Protein AF-A0A8J2NLD3-F1 (afdb_monomer)

pLDDT: mean 71.09, std 25.0, range [27.12, 97.81]

Radius of gyration: 67.62 Å; Cα contacts (8 Å, |Δi|>4): 14; chains: 1; bounding box: 176×102×214 Å

InterPro domains:
  IPR019177 Golgin subfamily A member 5 [PF09787] (322-471)
  IPR019177 Golgin subfamily A member 5 [PF09787] (517-627)
  IPR019177 Golgin subfamily A member 5 [PTHR13815] (289-627)

Foldseek 3Di:
DVVVVLVVVLVVVVVVVVVVVVVVVVVVVVVVVPDDDDDDDDDDDDDDDDDDDDDDDDDDDDDDDDDDDDDDDDDDDDDDDDDDDDDDDDDDDDDDDDDDDDDDDDDDDDDDDDDDDDDDDDDDDDDDDDDDDDDDDDDDDDDDDDDPDDDDDDDDDDPPVVVVVVPDPDDDDDPVVVVVVVVVVVVVVVVVVVVVVVVVVVVVVVVVVVVVVVVVVVVVVVVVVVVVVVVVVVVVVVVVVVVVVVVVVVVVVVVVVVVVSVVVSVVVVVVVVVVVVVVVVVVVVVVVVVVVVVVVVVVVVVVVVVVVVVVVVVVVVVVVVVVVVVVVVVVVVVVVVVVVVVVVVVVVVVCVVVVDDDDDDDDDDDDPVNVVVVVVVVVVVVVVVVVVVVVVVVVVVVVVVVVVVVVVVVVVVVVVVVVVVVVVVVVVVVVVVVVVVVVVVVVVVVVVVVVVVVVVVVVVVVVVVVVVVVVVVVVVVVVVVVVVPDDPDDDPPDDDDDDDDDDDDDDDDDPDCVVVVVVVVVVVVVVVVVVVVVVVVVVVVVVVVVVVVVVVVVVVVVVVVVVVVVVVVVDDDDDDPDDDPPPDPPCLDDDPPDDPVRVVVSVVVVVVVVVVVVVVVVVVVCVVVVD

Secondary structure (DSSP, 8-state):
--HHHHHHHHHHHHHHHHHHHHHHHHHHHHHHHSS----------------------------------------------------------------------------------------------------------------------------SHHHHHTT--------HHHHHHHHHHHHHHHHHHHHHHHHHHHHHHHHHHHHHHHHHHHHHHHHHHHHHHHHHHHHHHHHHHHHHHHHHHHHHHHHHHHHHHHHHHHHHHHHHHHHHHHHHHHHHHHHHHHHHHHHHHHHHHHHHHHHHHHHHHHHHHHHHHHHHHHHHHHHHHHHHHHHHHHHHHHHHHHHTTT-------------HHHHHHHHHHHHHHHHHHHHHHHHHHHHHHHHHHHHHHHHHHHHHHHHHHHHHHHHHHHHHHHHHHHHHHHHHHHHHHHHHHHHHHHHHHHHHHHHHHHHHHHHHHHHHHHHHHHHHSS-S--SS--SS--------------SS-HHHHHHHHHHHHHHHHHHHHHHHHHHHHHHHHHHHHHHHHHHHHHHHHHHHHHHHTT---------SS----TTTS--TT--TTHHHHHHHHHHHHHHHHHHHHHHHH-GGG--

Organism: NCBI:txid39272

Sequence (627 aa):
MSWFADIAGKAEDFLNKIDQNAAVALNTLEEGVGQSRSRKGSKTWAFTEDVKSETSTSYDVPTDSTISVTMNPET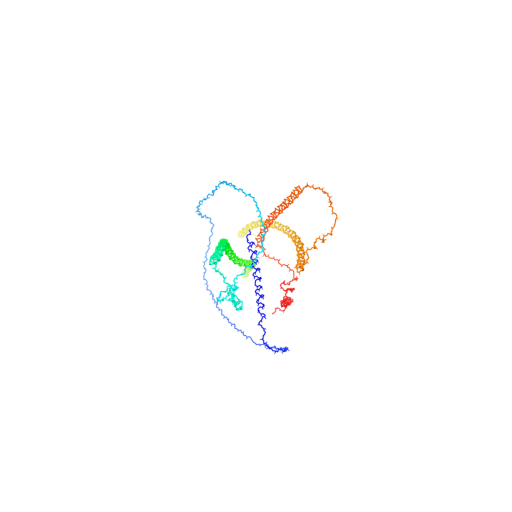NPMATPLNNNTMSDTALSIKSDGFRAVAPSGLPLQAQQNKLTPVNQPSRSRSRPTTKVKQEHTEISNESQSTTTSVNGKQVKTDEELLEFLNSPGQKEIDESALLKSELATQSKEMGMVLKNYKKLQQDFDRQSKTTDELRKSLNDQESRLSSEESNNVQEISRLKEEKEKKNAEINQLQQRLDETLEKLKGMDKLLELQNRVEHLDLENRQLASKNMELDDKTGTLNNQLIFLEKQAQSAKEALAVVENDFSVYKEKAKSILKSKDELIVSIKNQNSSSKGIDGSFSSIPTDAQVMAEIGSLKNERELLHGEISQSRSLCDSLKDENRRLESDLQSLRSNLLELQEICSRDRNISHSIQEENLQLSQKVSSLQLEVEREKSEKRKLDEKVQKLANDNELGFSIATRSSSGSTNDFTKASSLSRMNMSPVPSLGSMSSDNFDERENLKTRIKALSQSLMEKQSLINNISADKQLLQIRVERMQAQIQELTDSSESNSHGGLTQTVISSQPLYLSESPWDSGVTTRVKRVYSRVDSLCCQFGLAMRHRPNLRL

Solvent-accessible surface area (backbone atoms only — not comparable to full-atom values): 39367 Å² total; per-residue (Å²): 133,62,67,66,56,56,51,50,50,49,53,51,55,49,49,53,50,50,54,50,51,50,52,52,55,49,53,56,52,60,67,64,68,75,80,82,88,86,85,88,85,90,82,84,87,85,91,80,89,86,89,87,88,85,87,83,89,79,88,87,84,87,85,86,85,86,88,83,88,85,84,87,80,91,85,87,85,91,89,86,89,84,90,83,91,80,89,78,88,86,90,80,91,80,87,80,86,87,83,79,93,79,87,86,81,88,82,91,84,82,85,86,87,85,86,82,87,90,86,83,83,81,86,84,90,84,82,84,81,85,86,83,79,86,80,89,83,90,84,88,81,90,80,91,81,77,84,89,72,88,77,90,78,88,80,83,80,83,76,62,72,65,58,59,68,76,69,62,95,71,90,73,84,81,60,60,70,59,53,51,51,52,50,53,49,49,50,50,50,48,52,52,47,51,53,50,50,50,55,46,51,49,52,52,46,59,47,49,52,50,54,53,51,53,48,51,48,54,47,51,64,43,52,58,47,51,54,51,52,50,53,51,50,54,52,50,54,50,51,54,48,53,51,51,50,54,51,51,54,51,50,53,53,51,51,53,52,48,54,58,48,50,52,52,49,53,54,52,50,56,48,50,56,50,48,56,52,48,55,52,49,52,54,50,50,53,52,51,52,53,53,49,53,57,48,49,54,50,49,52,53,51,49,55,50,49,56,50,50,50,53,52,52,50,54,51,50,53,54,48,53,51,52,54,49,50,50,49,52,52,54,48,51,52,51,51,56,48,50,54,48,53,53,47,52,52,48,52,56,48,42,75,73,56,79,72,75,85,89,85,80,88,84,94,72,87,51,71,68,56,55,52,51,50,54,50,50,54,51,52,51,53,51,50,52,51,47,51,54,50,52,52,48,56,51,56,50,51,52,48,57,49,49,55,47,53,53,50,52,52,51,50,51,51,51,54,51,53,52,52,50,50,50,57,52,50,50,52,53,52,52,50,53,55,52,52,48,53,50,54,51,51,55,50,51,53,54,49,53,52,51,53,54,50,51,53,56,48,50,54,59,48,54,54,50,51,51,50,54,50,53,54,49,53,53,50,49,56,51,52,55,63,60,72,79,57,74,102,74,82,97,83,83,84,89,81,88,86,88,89,87,87,80,90,87,86,91,83,86,77,88,92,49,70,77,55,56,53,49,51,52,48,50,50,52,50,50,54,50,54,46,53,48,50,53,48,50,50,49,51,51,48,54,52,49,51,48,50,53,48,49,55,48,49,56,48,52,53,49,50,53,48,56,49,48,66,50,55,76,75,64,85,82,88,85,88,89,74,75,99,71,82,94,65,63,82,87,53,56,83,53,99,83,52,51,88,59,55,44,54,51,33,55,48,50,54,51,51,51,53,48,50,51,50,48,53,49,47,62,65,77,38,64,91,74,77,120

Mean predicted aligned error: 25.42 Å

Structure (mmCIF, N/CA/C/O backbone):
data_AF-A0A8J2NLD3-F1
#
_entry.id   AF-A0A8J2NLD3-F1
#
loop_
_atom_site.group_PDB
_atom_site.id
_atom_site.type_symbol
_atom_site.label_atom_id
_atom_site.label_alt_id
_atom_site.label_comp_id
_atom_site.label_asym_id
_atom_site.label_entity_id
_atom_site.label_seq_id
_atom_site.pdbx_PDB_ins_code
_atom_site.Cartn_x
_atom_site.Cartn_y
_atom_site.Cartn_z
_atom_site.occupancy
_atom_site.B_iso_or_equiv
_atom_site.auth_seq_id
_atom_site.auth_comp_id
_atom_site.auth_asym_id
_atom_site.auth_atom_id
_atom_site.pdbx_PDB_model_num
ATOM 1 N N . MET A 1 1 ? -6.282 8.338 15.240 1.00 50.31 1 MET A N 1
ATOM 2 C CA . MET A 1 1 ? -6.039 6.895 15.020 1.00 50.31 1 MET A CA 1
ATOM 3 C C . MET A 1 1 ? -7.351 6.097 15.144 1.00 50.31 1 MET A C 1
ATOM 5 O O . MET A 1 1 ? -7.479 5.329 16.083 1.00 50.31 1 MET A O 1
ATOM 9 N N . SER A 1 2 ? -8.342 6.277 14.252 1.00 47.72 2 SER A N 1
ATOM 10 C CA . SER A 1 2 ? -9.578 5.450 14.303 1.00 47.72 2 SER A CA 1
ATOM 11 C C . SER A 1 2 ? -9.357 4.083 13.659 1.00 47.72 2 SER A C 1
ATOM 13 O O . SER A 1 2 ? -9.527 3.061 14.310 1.00 47.72 2 SER A O 1
ATOM 15 N N . TRP A 1 3 ? -8.842 4.093 12.424 1.00 70.25 3 TRP A N 1
ATOM 16 C CA . TRP A 1 3 ? -8.770 2.933 11.529 1.00 70.25 3 TRP A CA 1
ATOM 17 C C . TRP A 1 3 ? -8.144 1.659 12.119 1.00 70.25 3 TRP A C 1
ATOM 19 O O . TRP A 1 3 ? -8.535 0.560 11.748 1.00 70.25 3 TRP A O 1
ATOM 29 N N . PHE A 1 4 ? -7.214 1.777 13.071 1.00 50.00 4 PHE A N 1
ATOM 30 C CA . PHE A 1 4 ? -6.609 0.623 13.743 1.00 50.00 4 PHE A CA 1
ATOM 31 C C . PHE A 1 4 ? -7.568 -0.089 14.711 1.00 50.00 4 PHE A C 1
ATOM 33 O O . PHE A 1 4 ? -7.484 -1.305 14.859 1.00 50.00 4 PHE A O 1
ATOM 40 N N . ALA A 1 5 ? -8.491 0.640 15.347 1.00 67.81 5 ALA A N 1
ATOM 41 C CA . ALA A 1 5 ? -9.569 0.046 16.137 1.00 67.81 5 ALA A CA 1
ATOM 42 C C . ALA A 1 5 ? -10.615 -0.607 15.223 1.00 67.81 5 ALA A C 1
ATOM 44 O O . ALA A 1 5 ? -11.073 -1.709 15.510 1.00 67.81 5 ALA A O 1
ATOM 45 N N . ASP A 1 6 ? -10.916 0.029 14.086 1.00 65.94 6 ASP A N 1
ATOM 46 C CA . ASP A 1 6 ? -11.814 -0.518 13.067 1.00 65.94 6 ASP A CA 1
ATOM 47 C C . ASP A 1 6 ? -11.250 -1.839 12.482 1.00 65.94 6 ASP A C 1
ATOM 49 O O . ASP A 1 6 ? -11.971 -2.829 12.379 1.00 65.94 6 ASP A O 1
ATOM 53 N N . ILE A 1 7 ? -9.941 -1.909 12.192 1.00 78.94 7 ILE A N 1
ATOM 54 C CA . ILE A 1 7 ? -9.240 -3.132 11.744 1.00 78.94 7 ILE A CA 1
ATOM 55 C C . ILE A 1 7 ? -9.146 -4.198 12.853 1.00 78.94 7 ILE A C 1
ATOM 57 O O . ILE A 1 7 ? -9.274 -5.388 12.566 1.00 78.94 7 ILE A O 1
ATOM 61 N N . ALA A 1 8 ? -8.954 -3.811 14.117 1.00 83.25 8 ALA A N 1
ATOM 62 C CA . ALA A 1 8 ? -8.962 -4.767 15.227 1.00 83.25 8 ALA A CA 1
ATOM 63 C C . ALA A 1 8 ? -10.351 -5.410 15.408 1.00 83.25 8 ALA A C 1
ATOM 65 O O . ALA A 1 8 ? -10.448 -6.634 15.478 1.00 83.25 8 ALA A O 1
ATOM 66 N N . GLY A 1 9 ? -11.420 -4.604 15.377 1.00 80.44 9 GLY A N 1
ATOM 67 C CA . GLY A 1 9 ? -12.801 -5.095 15.409 1.00 80.44 9 GLY A CA 1
ATOM 68 C C . GLY A 1 9 ? -13.138 -5.986 14.210 1.00 80.44 9 GLY A C 1
ATOM 69 O O . GLY A 1 9 ? -13.740 -7.039 14.380 1.00 80.44 9 GLY A O 1
ATOM 70 N N . LYS A 1 10 ? -12.654 -5.645 13.007 1.00 85.94 10 LYS A N 1
ATOM 71 C CA . LYS A 1 10 ? -12.749 -6.506 11.812 1.00 85.94 10 LYS A CA 1
ATOM 72 C C . LYS A 1 10 ? -12.128 -7.885 12.014 1.00 85.94 10 LYS A C 1
ATOM 74 O O . LYS A 1 10 ? -12.715 -8.881 11.598 1.00 85.94 10 LYS A O 1
ATOM 79 N N . ALA A 1 11 ? -10.942 -7.946 12.619 1.00 89.19 11 ALA A N 1
ATOM 80 C CA . ALA A 1 11 ? -10.255 -9.205 12.888 1.00 89.19 11 ALA A CA 1
ATOM 81 C C . ALA A 1 11 ? -10.997 -10.043 13.944 1.00 89.19 11 ALA A C 1
ATOM 83 O O . ALA A 1 11 ? -11.094 -11.260 13.795 1.00 89.19 11 ALA A O 1
ATOM 84 N N . GLU A 1 12 ? -11.572 -9.397 14.962 1.00 89.94 12 GLU A N 1
ATOM 85 C CA . GLU A 1 12 ? -12.415 -10.033 15.981 1.00 89.94 12 GLU A CA 1
ATOM 86 C C . GLU A 1 12 ? -13.735 -10.563 15.386 1.00 89.94 12 GLU A C 1
ATOM 88 O O . GLU A 1 12 ? -14.068 -11.731 15.577 1.00 89.94 12 GLU A O 1
ATOM 93 N N . ASP A 1 13 ? -14.439 -9.773 14.569 1.00 87.38 13 ASP A N 1
ATOM 94 C CA . ASP A 1 13 ? -15.632 -10.203 13.822 1.00 87.38 13 ASP A CA 1
ATOM 95 C C . ASP A 1 13 ? -15.337 -11.353 12.846 1.00 87.38 13 ASP A C 1
ATOM 97 O O . ASP A 1 13 ? -16.180 -12.229 12.634 1.00 87.38 13 ASP A O 1
ATOM 101 N N . PHE A 1 14 ? -14.150 -11.371 12.235 1.00 89.00 14 PHE A N 1
ATOM 102 C CA . PHE A 1 14 ? -13.721 -12.455 11.353 1.00 89.00 14 PHE A CA 1
ATOM 103 C C . PHE A 1 14 ? -13.413 -13.740 12.135 1.00 89.00 14 PHE A C 1
ATOM 105 O O . PHE A 1 14 ? -13.858 -14.812 11.721 1.00 89.00 14 PHE A O 1
ATOM 112 N N . LEU A 1 15 ? -12.750 -13.644 13.297 1.00 89.75 15 LEU A N 1
ATOM 113 C CA . LEU A 1 15 ? -12.562 -14.781 14.208 1.00 89.75 15 LEU A CA 1
ATOM 114 C C . LEU A 1 15 ? -13.908 -15.334 14.693 1.00 89.75 15 LEU A C 1
ATOM 116 O O . LEU A 1 15 ? -14.157 -16.530 14.574 1.00 89.75 15 LEU A O 1
ATOM 120 N N . ASN A 1 16 ? -14.813 -14.464 15.149 1.00 89.19 16 ASN A N 1
ATOM 121 C CA . ASN A 1 16 ? -16.146 -14.852 15.613 1.00 89.19 16 ASN A CA 1
ATOM 122 C C . ASN A 1 16 ? -16.968 -15.544 14.509 1.00 89.19 16 ASN A C 1
ATOM 124 O O . ASN A 1 16 ? -17.680 -16.509 14.786 1.00 89.19 16 ASN A O 1
ATOM 128 N N . LYS A 1 17 ? -16.848 -15.110 13.245 1.00 88.50 17 LYS A N 1
ATOM 129 C CA . LYS A 1 17 ? -17.459 -15.797 12.090 1.00 88.50 17 LYS A CA 1
ATOM 130 C C . LYS A 1 17 ? -16.812 -17.153 11.798 1.00 88.50 17 LYS A C 1
ATOM 132 O O . LYS A 1 17 ? -17.523 -18.076 11.405 1.00 88.50 17 LYS A O 1
ATOM 137 N N . ILE A 1 18 ? -15.498 -17.300 11.983 1.00 86.69 18 ILE A N 1
ATOM 138 C CA . ILE A 1 18 ? -14.809 -18.594 11.857 1.00 86.69 18 ILE A CA 1
ATOM 139 C C . ILE A 1 18 ? -15.281 -19.556 12.951 1.00 86.69 18 ILE A C 1
ATOM 141 O O . ILE A 1 18 ? -15.688 -20.667 12.619 1.00 86.69 18 ILE A O 1
ATOM 145 N N . ASP A 1 19 ? -15.323 -19.127 14.212 1.00 85.69 19 ASP A N 1
ATOM 146 C CA . ASP A 1 19 ? -15.764 -19.961 15.336 1.00 85.69 19 ASP A CA 1
ATOM 147 C C . ASP A 1 19 ? -17.249 -20.344 15.223 1.00 85.69 19 ASP A C 1
ATOM 149 O O . ASP A 1 19 ? -17.608 -21.500 15.455 1.00 85.69 19 ASP A O 1
ATOM 153 N N . GLN A 1 20 ? -18.119 -19.430 14.776 1.00 85.38 20 GLN A N 1
ATOM 154 C CA . GLN A 1 20 ? -19.524 -19.750 14.485 1.00 85.38 20 GLN A CA 1
ATOM 155 C C . GLN A 1 20 ? -19.662 -20.755 13.332 1.00 85.38 20 GLN A C 1
ATOM 157 O O . GLN A 1 20 ? -20.406 -21.728 13.459 1.00 85.38 20 GLN A O 1
ATOM 162 N N . ASN A 1 21 ? -18.922 -20.581 12.233 1.00 79.62 21 ASN A N 1
ATOM 163 C CA . ASN A 1 21 ? -18.931 -21.540 11.125 1.00 79.62 21 ASN A CA 1
ATOM 164 C C . ASN A 1 21 ? -18.345 -22.903 11.534 1.00 79.62 21 ASN A C 1
ATOM 166 O O . ASN A 1 21 ? -18.859 -23.934 11.104 1.00 79.62 21 ASN A O 1
ATOM 170 N N . ALA A 1 22 ? -17.325 -22.933 12.395 1.00 82.00 22 ALA A N 1
ATOM 171 C CA . ALA A 1 22 ? -16.761 -24.161 12.950 1.00 82.00 22 ALA A CA 1
ATOM 172 C C . ALA A 1 22 ? -17.752 -24.876 13.885 1.00 82.00 22 ALA A C 1
ATOM 174 O O . ALA A 1 22 ? -17.901 -26.094 13.800 1.00 82.00 22 ALA A O 1
ATOM 175 N N . ALA A 1 23 ? -18.490 -24.136 14.719 1.00 81.69 23 ALA A N 1
ATOM 176 C CA . ALA A 1 23 ? -19.551 -24.685 15.562 1.00 81.69 23 ALA A CA 1
ATOM 177 C C . ALA A 1 23 ? -20.724 -25.244 14.734 1.00 81.69 23 ALA A C 1
ATOM 179 O O . ALA A 1 23 ? -21.218 -26.334 15.019 1.00 81.69 23 ALA A O 1
ATOM 180 N N . VAL A 1 24 ? -21.137 -24.555 13.663 1.00 78.00 24 VAL A N 1
ATOM 181 C CA . VAL A 1 24 ? -22.155 -25.061 12.721 1.00 78.00 24 VAL A CA 1
ATOM 182 C C . VAL A 1 24 ? -21.651 -26.300 11.969 1.00 78.00 24 VAL A C 1
ATOM 184 O O . VAL A 1 24 ? -22.398 -27.269 11.818 1.00 78.00 24 VAL A O 1
ATOM 187 N N . ALA A 1 25 ? -20.382 -26.322 11.552 1.00 74.69 25 ALA A N 1
ATOM 188 C CA . ALA A 1 25 ? -19.758 -27.486 10.921 1.00 74.69 25 ALA A CA 1
ATOM 189 C C . ALA A 1 25 ? -19.648 -28.693 11.872 1.00 74.69 25 ALA A C 1
ATOM 191 O O . ALA A 1 25 ? -19.797 -29.826 11.426 1.00 74.69 25 ALA A O 1
ATOM 192 N N . LEU A 1 26 ? -19.437 -28.472 13.175 1.00 73.94 26 LEU A N 1
ATOM 193 C CA . LEU A 1 26 ? -19.459 -29.526 14.196 1.00 73.94 26 LEU A CA 1
ATOM 194 C C . LEU A 1 26 ? -20.876 -30.060 14.440 1.00 73.94 26 LEU A C 1
ATOM 196 O O . LEU A 1 26 ? -21.084 -31.269 14.373 1.00 73.94 26 LEU A O 1
ATOM 200 N N . ASN A 1 27 ? -21.861 -29.180 14.644 1.00 72.31 27 ASN A N 1
ATOM 201 C CA . ASN A 1 27 ? -23.250 -29.584 14.894 1.00 72.31 27 ASN A CA 1
ATOM 202 C C . ASN A 1 27 ? -23.843 -30.367 13.707 1.00 72.31 27 ASN A C 1
ATOM 204 O O . ASN A 1 27 ? -24.483 -31.399 13.898 1.00 72.31 27 ASN A O 1
ATOM 208 N N . THR A 1 28 ? -23.570 -29.931 12.472 1.00 66.75 28 THR A N 1
ATOM 209 C CA . THR A 1 28 ? -23.986 -30.665 11.260 1.00 66.75 28 THR A CA 1
ATOM 210 C C . THR A 1 28 ? -23.249 -31.999 11.081 1.00 66.75 28 THR A C 1
ATOM 212 O O . THR A 1 28 ? -23.792 -32.913 10.455 1.00 66.75 28 THR A O 1
ATOM 215 N N . LEU A 1 29 ? -22.059 -32.165 11.673 1.00 59.97 29 LEU A N 1
ATOM 216 C CA . LEU A 1 29 ? -21.370 -33.455 11.738 1.00 59.97 29 LEU A CA 1
ATOM 217 C C . LEU A 1 29 ? -22.044 -34.419 12.727 1.00 59.97 29 LEU A C 1
ATOM 219 O O . LEU A 1 29 ? -22.164 -35.604 12.418 1.00 59.97 29 LEU A O 1
ATOM 223 N N . GLU A 1 30 ? -22.505 -33.936 13.887 1.00 57.09 30 GLU A N 1
ATOM 224 C CA . GLU A 1 30 ? -23.201 -34.778 14.872 1.00 57.09 30 GLU A CA 1
ATOM 225 C C . GLU A 1 30 ? -24.583 -35.231 14.375 1.00 57.09 30 GLU A C 1
ATOM 227 O O . GLU A 1 30 ? -24.902 -36.421 14.454 1.00 57.09 30 GLU A O 1
ATOM 232 N N . GLU A 1 31 ? -25.376 -34.334 13.774 1.00 53.56 31 GLU A N 1
ATOM 233 C CA . GLU A 1 31 ? -26.682 -34.696 13.195 1.00 53.56 31 GLU A CA 1
ATOM 234 C C . GLU A 1 31 ? -26.553 -35.723 12.050 1.00 53.56 31 GLU A C 1
ATOM 236 O O . GLU A 1 31 ? -27.383 -36.630 11.921 1.00 53.56 31 GLU A O 1
ATOM 241 N N . GLY A 1 32 ? -25.472 -35.655 11.263 1.00 46.69 32 GLY A N 1
ATOM 242 C CA . GLY A 1 32 ? -25.206 -36.576 10.152 1.00 46.69 32 GLY A CA 1
ATOM 243 C C . GLY A 1 32 ? -24.911 -38.030 10.557 1.00 46.69 32 GLY A C 1
ATOM 244 O O . GLY A 1 32 ? -25.098 -38.943 9.750 1.00 46.69 32 GLY A O 1
ATOM 245 N N . VAL A 1 33 ? -24.483 -38.288 11.799 1.00 49.00 33 VAL A N 1
ATOM 246 C CA . VAL A 1 33 ? -24.083 -39.636 12.261 1.00 49.00 33 VAL A CA 1
ATOM 247 C C . VAL A 1 33 ? -25.283 -40.494 12.705 1.00 49.00 33 VAL A C 1
ATOM 249 O O . VAL A 1 33 ? -25.182 -41.723 12.773 1.00 49.00 33 VAL A O 1
ATOM 252 N N . GLY A 1 34 ? -26.451 -39.888 12.944 1.00 44.69 34 GLY A N 1
ATOM 253 C CA . GLY A 1 34 ? -27.624 -40.579 13.494 1.00 44.69 34 GLY A CA 1
ATOM 254 C C . GLY A 1 34 ? -28.359 -41.542 12.545 1.00 44.69 34 GLY A C 1
ATOM 255 O O . GLY A 1 34 ? -29.003 -42.479 13.021 1.00 44.69 34 GLY A O 1
ATOM 256 N N . GLN A 1 35 ? -28.294 -41.349 11.219 1.00 43.91 35 GLN A N 1
ATOM 257 C CA . GLN A 1 35 ? -29.219 -42.005 10.272 1.00 43.91 35 GLN A CA 1
ATOM 258 C C . GLN A 1 35 ? -28.553 -42.706 9.071 1.00 43.91 35 GLN A C 1
ATOM 260 O O . GLN A 1 35 ? -28.837 -42.406 7.913 1.00 43.91 35 GLN A O 1
ATOM 265 N N . SER A 1 36 ? -27.721 -43.727 9.319 1.00 38.25 36 SER A N 1
ATOM 266 C CA . SER A 1 36 ? -27.371 -44.723 8.282 1.00 38.25 36 SER A CA 1
ATOM 267 C C . SER A 1 36 ? -27.005 -46.106 8.839 1.00 38.25 36 SER A C 1
ATOM 269 O O . SER A 1 36 ? -25.863 -46.560 8.788 1.00 38.25 36 SER A O 1
ATOM 271 N N . ARG A 1 37 ? -28.016 -46.832 9.339 1.00 37.03 37 ARG A N 1
ATOM 272 C CA . ARG A 1 37 ? -27.915 -48.264 9.689 1.00 37.03 37 ARG A CA 1
ATOM 273 C C . ARG A 1 37 ? -29.119 -49.087 9.209 1.00 37.03 37 ARG A C 1
ATOM 275 O O . ARG A 1 37 ? -29.886 -49.575 10.029 1.00 37.03 37 ARG A O 1
ATOM 282 N N . SER A 1 38 ? -29.249 -49.316 7.896 1.00 36.47 38 SER A N 1
ATOM 283 C CA . SER A 1 38 ? -29.782 -50.591 7.360 1.00 36.47 38 SER A CA 1
ATOM 284 C C . SER A 1 38 ? -29.693 -50.695 5.830 1.00 36.47 38 SER A C 1
ATOM 286 O O . SER A 1 38 ? -30.534 -50.152 5.118 1.00 36.47 38 SER A O 1
ATOM 288 N N . ARG A 1 39 ? -28.759 -51.511 5.324 1.00 32.78 39 ARG A N 1
ATOM 289 C CA . ARG A 1 39 ? -29.092 -52.744 4.577 1.00 32.78 39 ARG A CA 1
ATOM 290 C C . ARG A 1 39 ? -27.843 -53.599 4.342 1.00 32.78 39 ARG A C 1
ATOM 292 O O . ARG A 1 39 ? -26.725 -53.100 4.315 1.00 32.78 39 ARG A O 1
ATOM 299 N N . LYS A 1 40 ? -28.045 -54.916 4.244 1.00 39.66 40 LYS A N 1
ATOM 300 C CA . LYS A 1 40 ? -26.985 -55.919 4.044 1.00 39.66 40 LYS A CA 1
ATOM 301 C C . LYS A 1 40 ? -26.745 -56.138 2.547 1.00 39.66 40 LYS A C 1
ATOM 303 O O . LYS A 1 40 ? -27.709 -56.209 1.792 1.00 39.66 40 LYS A O 1
ATOM 308 N N . GLY A 1 41 ? -25.493 -56.361 2.154 1.00 31.55 41 GLY A N 1
ATOM 309 C CA . GLY A 1 41 ? -25.119 -56.836 0.819 1.00 31.55 41 GLY A CA 1
ATOM 310 C C . GLY A 1 41 ? -23.712 -57.428 0.848 1.00 31.55 41 GLY A C 1
ATOM 311 O O . GLY A 1 41 ? -22.748 -56.702 1.054 1.00 31.55 41 GLY A O 1
ATOM 312 N N . SER A 1 42 ? -23.589 -58.749 0.714 1.00 34.31 42 SER A N 1
ATOM 313 C CA . SER A 1 42 ? -22.317 -59.468 0.872 1.00 34.31 42 SER A CA 1
ATOM 314 C C . SER A 1 42 ? -21.778 -60.011 -0.451 1.00 34.31 42 SER A C 1
ATOM 316 O O . SER A 1 42 ? -22.467 -60.805 -1.093 1.00 34.31 42 SER A O 1
ATOM 318 N N . LYS A 1 43 ? -20.533 -59.647 -0.779 1.00 34.25 43 LYS A N 1
ATOM 319 C CA . LYS A 1 43 ? -19.475 -60.441 -1.451 1.00 34.25 43 LYS A CA 1
ATOM 320 C C . LYS A 1 43 ? -18.211 -59.561 -1.488 1.00 34.25 43 LYS A C 1
ATOM 322 O O . LYS A 1 43 ? -18.349 -58.385 -1.788 1.00 34.25 43 LYS A O 1
ATOM 327 N N . THR A 1 44 ? -16.994 -59.923 -1.073 1.00 32.25 44 THR A N 1
ATOM 328 C CA . THR A 1 44 ? -16.209 -61.178 -0.995 1.00 32.25 44 THR A CA 1
ATOM 329 C C . THR A 1 44 ? -15.542 -61.624 -2.306 1.00 32.25 44 THR A C 1
ATOM 331 O O . THR A 1 44 ? -16.126 -62.423 -3.031 1.00 32.25 44 THR A O 1
ATOM 334 N N . TRP A 1 45 ? -14.266 -61.221 -2.462 1.00 30.36 45 TRP A N 1
ATOM 335 C CA . TRP A 1 45 ? -13.240 -61.769 -3.379 1.00 30.36 45 TRP A CA 1
ATOM 336 C C . TRP A 1 45 ? -13.534 -61.528 -4.889 1.00 30.36 45 TRP A C 1
ATOM 338 O O . TRP A 1 45 ? -14.667 -61.242 -5.256 1.00 30.36 45 TRP A O 1
ATOM 348 N N . ALA A 1 46 ? -12.565 -61.541 -5.815 1.00 28.12 46 ALA A N 1
ATOM 349 C CA . ALA A 1 46 ? -11.140 -61.898 -5.729 1.00 28.12 46 ALA A CA 1
ATOM 350 C C . ALA A 1 46 ? -10.231 -60.929 -6.533 1.00 28.12 46 ALA A C 1
ATOM 352 O O . ALA A 1 46 ? -10.711 -60.003 -7.180 1.00 28.12 46 ALA A O 1
ATOM 353 N N . PHE A 1 47 ? -8.916 -61.166 -6.479 1.00 32.88 47 PHE A N 1
ATOM 354 C CA . PHE A 1 47 ? -7.874 -60.502 -7.274 1.00 32.88 47 PHE A CA 1
ATOM 355 C C . PHE A 1 47 ? -7.575 -61.320 -8.541 1.00 32.88 47 PHE A C 1
ATOM 357 O O . PHE A 1 47 ? -7.311 -62.515 -8.424 1.00 32.88 47 PHE A O 1
ATOM 364 N N . THR A 1 48 ? -7.542 -60.672 -9.707 1.00 30.83 48 THR A N 1
ATOM 365 C CA . THR A 1 48 ? -6.889 -61.166 -10.934 1.00 30.83 48 THR A CA 1
ATOM 366 C C . THR A 1 48 ? -6.405 -59.980 -11.761 1.00 30.83 48 THR A C 1
ATOM 368 O O . THR A 1 48 ? -7.185 -59.071 -12.048 1.00 30.83 48 THR A O 1
ATOM 371 N N . GLU A 1 49 ? -5.139 -60.006 -12.162 1.00 36.53 49 GLU A N 1
ATOM 372 C CA . GLU A 1 49 ? -4.636 -59.221 -13.292 1.00 36.53 49 GLU A CA 1
ATOM 373 C C . GLU A 1 49 ? -5.218 -59.778 -14.599 1.00 36.53 49 GLU A C 1
ATOM 375 O O . GLU A 1 49 ? -5.496 -60.974 -14.679 1.00 36.53 49 GLU A O 1
ATOM 380 N N . ASP A 1 50 ? -5.325 -58.951 -15.641 1.00 29.16 50 ASP A N 1
ATOM 381 C CA . ASP A 1 50 ? -5.183 -59.452 -17.011 1.00 29.16 50 ASP A CA 1
ATOM 382 C C . ASP A 1 50 ? -4.647 -58.345 -17.933 1.00 29.16 50 ASP A C 1
ATOM 384 O O . ASP A 1 50 ? -4.987 -57.168 -17.776 1.00 29.16 50 ASP A O 1
ATOM 388 N N . VAL A 1 51 ? -3.775 -58.710 -18.872 1.00 33.25 51 VAL A N 1
ATOM 389 C CA . VAL A 1 51 ? -3.038 -57.776 -19.741 1.00 33.25 51 VAL A CA 1
ATOM 390 C C . VAL A 1 51 ? -3.405 -58.040 -21.191 1.00 33.25 51 VAL A C 1
ATOM 392 O O . VAL A 1 51 ? -3.136 -59.125 -21.702 1.00 33.25 51 VAL A O 1
ATOM 395 N N . LYS A 1 52 ? -3.934 -57.029 -21.895 1.00 31.09 52 LYS A N 1
ATOM 396 C CA . LYS A 1 52 ? -4.024 -57.042 -23.365 1.00 31.09 52 LYS A CA 1
ATOM 397 C C . LYS A 1 52 ? -3.657 -55.699 -23.980 1.00 31.09 52 LYS A C 1
ATOM 399 O O . LYS A 1 52 ? -4.113 -54.650 -23.536 1.00 31.09 52 LYS A O 1
ATOM 404 N N . SER A 1 53 ? -2.835 -55.772 -25.022 1.00 34.31 53 SER A N 1
ATOM 405 C CA . SER A 1 53 ? -2.282 -54.645 -25.767 1.00 34.31 53 SER A CA 1
ATOM 406 C C . SER A 1 53 ? -2.237 -54.981 -27.259 1.00 34.31 53 SER A C 1
ATOM 408 O O . SER A 1 53 ? -1.462 -55.846 -27.649 1.00 34.31 53 SER A O 1
ATOM 410 N N . GLU A 1 54 ? -3.024 -54.275 -28.066 1.00 30.53 54 GLU A N 1
ATOM 411 C CA . GLU A 1 54 ? -3.017 -54.242 -29.542 1.00 30.53 54 GLU A CA 1
ATOM 412 C C . GLU A 1 54 ? -3.690 -52.897 -29.908 1.00 30.53 54 GLU A C 1
ATOM 414 O O . GLU A 1 54 ? -4.791 -52.643 -29.427 1.00 30.53 54 GLU A O 1
ATOM 419 N N . THR A 1 55 ? -3.053 -51.845 -30.442 1.00 33.16 55 THR A N 1
ATOM 420 C CA . THR A 1 55 ? -2.240 -51.610 -31.662 1.00 33.16 55 THR A CA 1
ATOM 421 C C . THR A 1 55 ? -3.030 -51.365 -32.966 1.00 33.16 55 THR A C 1
ATOM 423 O O . THR A 1 55 ? -3.668 -52.255 -33.512 1.00 33.16 55 THR A O 1
ATOM 426 N N . SER A 1 56 ? -2.813 -50.155 -33.518 1.00 32.84 56 SER A N 1
ATOM 427 C CA . SER A 1 56 ? -2.870 -49.773 -34.950 1.00 32.84 56 SER A CA 1
ATOM 428 C C . SER A 1 56 ? -4.192 -49.298 -35.591 1.00 32.84 56 SER A C 1
ATOM 430 O O . SER A 1 56 ? -5.279 -49.728 -35.227 1.00 32.84 56 SER A O 1
ATOM 432 N N . THR A 1 57 ? -4.030 -48.508 -36.676 1.00 30.14 57 THR A N 1
ATOM 433 C CA . THR A 1 57 ? -5.055 -48.020 -37.647 1.00 30.14 57 THR A CA 1
ATOM 434 C C . THR A 1 57 ? -5.874 -46.805 -37.157 1.00 30.14 57 THR A C 1
ATOM 436 O O . THR A 1 57 ? -6.434 -46.863 -36.073 1.00 30.14 57 THR A O 1
ATOM 439 N N . SER A 1 58 ? -6.033 -45.676 -37.872 1.00 27.12 58 SER A N 1
ATOM 440 C CA . SER A 1 58 ? -5.382 -45.113 -39.081 1.00 27.12 58 SER A CA 1
ATOM 441 C C . SER A 1 58 ? -5.490 -43.568 -39.060 1.00 27.12 58 SER A C 1
ATOM 443 O O . SER A 1 58 ? -6.228 -43.009 -38.252 1.00 27.12 58 SER A O 1
ATOM 445 N N . TYR A 1 59 ? -4.768 -42.893 -39.958 1.00 33.34 59 TYR A N 1
ATOM 446 C CA . TYR A 1 59 ? -4.911 -41.471 -40.299 1.00 33.34 59 TYR A CA 1
ATOM 447 C C . TYR A 1 59 ? -6.321 -41.101 -40.781 1.00 33.34 59 TYR A C 1
ATOM 449 O O . TYR A 1 59 ? -6.963 -41.925 -41.431 1.00 33.34 59 TYR A O 1
ATOM 457 N N . ASP A 1 60 ? -6.685 -39.822 -40.630 1.00 29.11 60 ASP A N 1
ATOM 458 C CA . ASP A 1 60 ? -7.153 -39.036 -41.781 1.00 29.11 60 ASP A CA 1
ATOM 459 C C . ASP A 1 60 ? -6.872 -37.527 -41.614 1.00 29.11 60 ASP A C 1
ATOM 461 O O . ASP A 1 60 ? -6.674 -37.044 -40.496 1.00 29.11 60 ASP A O 1
ATOM 465 N N . VAL A 1 61 ? -6.812 -36.789 -42.729 1.00 36.19 61 VAL A N 1
ATOM 466 C CA . VAL A 1 61 ? -6.479 -35.349 -42.791 1.00 36.19 61 VAL A CA 1
ATOM 467 C C . VAL A 1 61 ? -7.367 -34.643 -43.820 1.00 36.19 61 VAL A C 1
ATOM 469 O O . VAL A 1 61 ? -7.413 -35.085 -44.965 1.00 36.19 61 VAL A O 1
ATOM 472 N N . PRO A 1 62 ? -7.965 -33.484 -43.490 1.00 39.78 62 PRO A N 1
ATOM 473 C CA . PRO A 1 62 ? -8.444 -32.531 -44.482 1.00 39.78 62 PRO A CA 1
ATOM 474 C C . PRO A 1 62 ? -7.570 -31.270 -44.485 1.00 39.78 62 PRO A C 1
ATOM 476 O O . PRO A 1 62 ? -7.709 -30.384 -43.642 1.00 39.78 62 PRO A O 1
ATOM 479 N N . THR A 1 63 ? -6.685 -31.168 -45.474 1.00 38.94 63 THR A N 1
ATOM 480 C CA . THR A 1 63 ? -6.227 -29.868 -45.975 1.00 38.94 63 THR A CA 1
ATOM 481 C C . THR A 1 63 ? -7.272 -29.325 -46.938 1.00 38.94 63 THR A C 1
ATOM 483 O O . THR A 1 63 ? -7.672 -30.057 -47.840 1.00 38.94 63 THR A O 1
ATOM 486 N N . ASP A 1 64 ? -7.588 -28.036 -46.866 1.00 28.61 64 ASP A N 1
ATOM 487 C CA . ASP A 1 64 ? -7.703 -27.272 -48.108 1.00 28.61 64 ASP A CA 1
ATOM 488 C C . ASP A 1 64 ? -7.297 -25.808 -47.903 1.00 28.61 64 ASP A C 1
ATOM 490 O O . ASP A 1 64 ? -7.152 -25.327 -46.777 1.00 28.61 64 ASP A O 1
ATOM 494 N N . SER A 1 65 ? -7.047 -25.120 -49.010 1.00 35.69 65 SER A N 1
ATOM 495 C CA . SER A 1 65 ? -6.470 -23.784 -49.065 1.00 35.69 65 SER A CA 1
ATOM 496 C C . SER A 1 65 ? -7.171 -22.942 -50.124 1.00 35.69 65 SER A C 1
ATOM 498 O O . SER A 1 65 ? -7.591 -23.438 -51.166 1.00 35.69 65 SER A O 1
ATOM 500 N N . THR A 1 66 ? -7.273 -21.634 -49.908 1.00 32.72 66 THR A N 1
ATOM 501 C CA . THR A 1 66 ? -7.648 -20.711 -50.984 1.00 32.72 66 THR A CA 1
ATOM 502 C C . THR A 1 66 ? -6.857 -19.423 -50.840 1.00 32.72 66 THR A C 1
ATOM 504 O O . THR A 1 66 ? -7.020 -18.673 -49.882 1.00 32.72 66 THR A O 1
ATOM 507 N N . ILE A 1 67 ? -5.970 -19.194 -51.804 1.00 34.28 67 ILE A N 1
ATOM 508 C CA . ILE A 1 67 ? -5.178 -17.975 -51.943 1.00 34.28 67 ILE A CA 1
ATOM 509 C C . ILE A 1 67 ? -5.861 -17.101 -52.994 1.00 34.28 67 ILE A C 1
ATOM 511 O O . ILE A 1 67 ? -6.128 -17.566 -54.100 1.00 34.28 67 ILE A O 1
ATOM 515 N N . SER A 1 68 ? -6.066 -15.821 -52.691 1.00 30.45 68 SER A N 1
ATOM 516 C CA . SER A 1 68 ? -6.424 -14.810 -53.689 1.00 30.45 68 SER A CA 1
ATOM 517 C C . SER A 1 68 ? -5.551 -13.569 -53.508 1.00 30.45 68 SER A C 1
ATOM 519 O O . SER A 1 68 ? -5.849 -12.689 -52.702 1.00 30.45 68 SER A O 1
ATOM 521 N N . VAL A 1 69 ? -4.446 -13.520 -54.253 1.00 31.92 69 VAL A N 1
ATOM 522 C CA . VAL A 1 69 ? -3.598 -12.326 -54.385 1.00 31.92 69 VAL A CA 1
ATOM 523 C C . VAL A 1 69 ? -4.281 -11.326 -55.320 1.00 31.92 69 VAL A C 1
ATOM 525 O O . VAL A 1 69 ? -4.892 -11.710 -56.315 1.00 31.92 69 VAL A O 1
ATOM 528 N N . THR A 1 70 ? -4.139 -10.030 -55.053 1.00 32.16 70 THR A N 1
ATOM 529 C CA . THR A 1 70 ? -4.407 -8.967 -56.035 1.00 32.16 70 THR A CA 1
ATOM 530 C C . THR A 1 70 ? -3.412 -7.830 -55.801 1.00 32.16 70 THR A C 1
ATOM 532 O O . THR A 1 70 ? -3.117 -7.502 -54.654 1.00 32.16 70 THR A O 1
ATOM 535 N N . MET A 1 71 ? -2.852 -7.265 -56.873 1.00 32.22 71 MET A N 1
ATOM 536 C CA . MET A 1 71 ? -1.842 -6.197 -56.826 1.00 32.22 71 MET A CA 1
ATOM 537 C C . MET A 1 71 ? -2.115 -5.125 -57.893 1.00 32.22 71 MET A C 1
ATOM 539 O O . MET A 1 71 ? -2.898 -5.361 -58.812 1.00 32.22 71 MET A O 1
ATOM 543 N N . ASN A 1 72 ? -1.349 -4.029 -57.800 1.00 37.94 72 ASN A N 1
ATOM 544 C CA . ASN A 1 72 ? -1.125 -2.962 -58.792 1.00 37.94 72 ASN A CA 1
ATOM 545 C C . ASN A 1 72 ? -2.201 -1.845 -58.887 1.00 37.94 72 ASN A C 1
ATOM 547 O O . ASN A 1 72 ? -3.369 -2.094 -58.599 1.00 37.94 72 ASN A O 1
ATOM 551 N N . PRO A 1 73 ? -1.835 -0.633 -59.369 1.00 54.66 73 PRO A N 1
ATOM 552 C CA . PRO A 1 73 ? -0.686 0.166 -58.889 1.00 54.66 73 PRO A CA 1
ATOM 553 C C . PRO A 1 73 ? -0.951 1.705 -58.875 1.00 54.66 73 PRO A C 1
ATOM 555 O O . PRO A 1 73 ? -1.986 2.154 -59.350 1.00 54.66 73 PRO A O 1
ATOM 558 N N . GLU A 1 74 ? 0.062 2.493 -58.461 1.00 31.27 74 GLU A N 1
ATOM 559 C CA . GLU A 1 74 ? 0.306 3.911 -58.860 1.00 31.27 74 GLU A CA 1
ATOM 560 C C . GLU A 1 74 ? -0.750 4.985 -58.441 1.00 31.27 74 GLU A C 1
ATOM 562 O O . GLU A 1 74 ? -1.854 4.662 -58.025 1.00 31.27 74 GLU A O 1
ATOM 567 N N . THR A 1 75 ? -0.494 6.308 -58.402 1.00 38.25 75 THR A N 1
ATOM 568 C CA . THR A 1 75 ? 0.650 7.174 -58.798 1.00 38.25 75 THR A CA 1
ATOM 569 C C . THR A 1 75 ? 1.040 8.188 -57.695 1.00 38.25 75 THR A C 1
ATOM 571 O O . THR A 1 75 ? 0.171 8.657 -56.965 1.00 38.25 75 THR A O 1
ATOM 574 N N . ASN A 1 76 ? 2.300 8.650 -57.673 1.00 38.03 76 ASN A N 1
ATOM 575 C CA . ASN A 1 76 ? 2.780 9.844 -56.930 1.00 38.03 76 ASN A CA 1
ATOM 576 C C . ASN A 1 76 ? 2.931 11.054 -57.893 1.00 38.03 76 ASN A C 1
ATOM 578 O O . ASN A 1 76 ? 3.179 10.816 -59.078 1.00 38.03 76 ASN A O 1
ATOM 582 N N . PRO A 1 77 ? 2.788 12.327 -57.451 1.00 54.16 77 PRO A N 1
ATOM 583 C CA . PRO A 1 77 ? 3.971 13.160 -57.114 1.00 54.16 77 PRO A CA 1
ATOM 584 C C . PRO A 1 77 ? 3.737 14.146 -55.931 1.00 54.16 77 PRO A C 1
ATOM 586 O O . PRO A 1 77 ? 2.676 14.743 -55.806 1.00 54.16 77 PRO A O 1
ATOM 589 N N . MET A 1 78 ? 4.641 14.287 -54.953 1.00 35.75 78 MET A N 1
ATOM 590 C CA . MET A 1 78 ? 5.944 14.997 -54.959 1.00 35.75 78 MET A CA 1
ATOM 591 C C . MET A 1 78 ? 5.878 16.546 -54.982 1.00 35.75 78 MET A C 1
ATOM 593 O O . MET A 1 78 ? 5.808 17.146 -56.050 1.00 35.75 78 MET A O 1
ATOM 597 N N . ALA A 1 79 ? 6.044 17.181 -53.808 1.00 32.22 79 ALA A N 1
ATOM 598 C CA . ALA A 1 79 ? 6.523 18.566 -53.637 1.00 32.22 79 ALA A CA 1
ATOM 599 C C . ALA A 1 79 ? 7.088 18.808 -52.212 1.00 32.22 79 ALA A C 1
ATOM 601 O O . ALA A 1 79 ? 6.598 18.233 -51.242 1.00 32.22 79 ALA A O 1
ATOM 602 N N . THR A 1 80 ? 8.102 19.670 -52.088 1.00 42.59 80 THR A N 1
ATOM 603 C CA . THR A 1 80 ? 8.799 20.113 -50.851 1.00 42.59 80 THR A CA 1
ATOM 604 C C . THR A 1 80 ? 9.228 21.595 -51.026 1.00 42.59 80 THR A C 1
ATOM 606 O O . THR A 1 80 ? 8.943 22.160 -52.082 1.00 42.59 80 THR A O 1
ATOM 609 N N . PRO A 1 81 ? 9.998 22.240 -50.120 1.00 53.53 81 PRO A N 1
ATOM 610 C CA . PRO A 1 81 ? 9.795 22.475 -48.678 1.00 53.53 81 PRO A CA 1
ATOM 611 C C . PRO A 1 81 ? 9.875 23.985 -48.293 1.00 53.53 81 PRO A C 1
ATOM 613 O O . PRO A 1 81 ? 10.332 24.797 -49.088 1.00 53.53 81 PRO A O 1
ATOM 616 N N . LEU A 1 82 ? 9.520 24.346 -47.048 1.00 31.39 82 LEU A N 1
ATOM 617 C CA . LEU A 1 82 ? 9.899 25.563 -46.271 1.00 31.39 82 LEU A CA 1
ATOM 618 C C . LEU A 1 82 ? 9.304 25.370 -44.851 1.00 31.39 82 LEU A C 1
ATOM 620 O O . LEU A 1 82 ? 8.161 24.937 -44.765 1.00 31.39 82 LEU A O 1
ATOM 624 N N . ASN A 1 83 ? 9.952 25.517 -43.687 1.00 33.53 83 ASN A N 1
ATOM 625 C CA . ASN A 1 83 ? 11.080 26.311 -43.166 1.00 33.53 83 ASN A CA 1
ATOM 626 C C . ASN A 1 83 ? 10.797 27.794 -42.835 1.00 33.53 83 ASN A C 1
ATOM 628 O O . ASN A 1 83 ? 11.080 28.664 -43.656 1.00 33.53 83 ASN A O 1
ATOM 632 N N . ASN A 1 84 ? 10.353 28.075 -41.598 1.00 31.36 84 ASN A N 1
ATOM 633 C CA . ASN A 1 84 ? 11.073 28.951 -40.646 1.00 31.36 84 ASN A CA 1
ATOM 634 C C . ASN A 1 84 ? 10.375 29.057 -39.269 1.00 31.36 84 ASN A C 1
ATOM 636 O O . ASN A 1 84 ? 9.183 28.790 -39.141 1.00 31.36 84 ASN A O 1
ATOM 640 N N . ASN A 1 85 ? 11.132 29.489 -38.253 1.00 35.09 85 ASN A N 1
ATOM 641 C CA . ASN A 1 85 ? 10.633 29.859 -36.921 1.00 35.09 85 ASN A CA 1
ATOM 642 C C . ASN A 1 85 ? 9.876 31.199 -36.925 1.00 35.09 85 ASN A C 1
ATOM 644 O O . ASN A 1 85 ? 10.371 32.166 -37.506 1.00 35.09 85 ASN A O 1
ATOM 648 N N . THR A 1 86 ? 8.839 31.316 -36.088 1.00 32.72 86 THR A N 1
ATOM 649 C CA . THR A 1 86 ? 8.491 32.591 -35.430 1.00 32.72 86 THR A CA 1
ATOM 650 C C . THR A 1 86 ? 7.799 32.357 -34.086 1.00 32.72 86 THR A C 1
ATOM 652 O O . THR A 1 86 ? 6.913 31.515 -33.977 1.00 32.72 86 THR A O 1
ATOM 655 N N . MET A 1 87 ? 8.174 33.132 -33.065 1.00 36.41 87 MET A N 1
ATOM 656 C CA . MET A 1 87 ? 7.403 33.249 -31.820 1.00 36.41 87 MET A CA 1
ATOM 657 C C . MET A 1 87 ? 6.237 34.227 -32.014 1.00 36.41 87 MET A C 1
ATOM 659 O O . MET A 1 87 ? 6.367 35.191 -32.770 1.00 36.41 87 MET A O 1
ATOM 663 N N . SER A 1 88 ? 5.135 34.037 -31.289 1.00 33.59 88 SER A N 1
ATOM 664 C CA . SER A 1 88 ? 4.141 35.084 -31.006 1.00 33.59 88 SER A CA 1
ATOM 665 C C . SER A 1 88 ? 3.311 34.704 -29.782 1.00 33.59 88 SER A C 1
ATOM 667 O O . SER A 1 88 ? 2.830 33.577 -29.685 1.00 33.59 88 SER A O 1
ATOM 669 N N . ASP A 1 89 ? 3.138 35.645 -28.857 1.00 30.33 89 ASP A N 1
ATOM 670 C CA . ASP A 1 89 ? 2.286 35.488 -27.680 1.00 30.33 89 ASP A CA 1
ATOM 671 C C . ASP A 1 89 ? 0.801 35.350 -28.045 1.00 30.33 89 ASP A C 1
ATOM 673 O O . ASP A 1 89 ? 0.324 35.884 -29.047 1.00 30.33 89 ASP A O 1
ATOM 677 N N . THR A 1 90 ? 0.020 34.723 -27.164 1.00 36.56 90 THR A N 1
ATOM 678 C CA . THR A 1 90 ? -1.439 34.921 -27.124 1.00 36.56 90 THR A CA 1
ATOM 679 C C . THR A 1 90 ? -1.901 35.036 -25.677 1.00 36.56 90 THR A C 1
ATOM 681 O O . THR A 1 90 ? -2.026 34.049 -24.958 1.00 36.56 90 THR A O 1
ATOM 684 N N . ALA A 1 91 ? -2.128 36.272 -25.230 1.00 31.81 91 ALA A N 1
ATOM 685 C CA . ALA A 1 91 ? -2.504 36.577 -23.856 1.00 31.81 91 ALA A CA 1
ATOM 686 C C . ALA A 1 91 ? -4.026 36.737 -23.695 1.00 31.81 91 ALA A C 1
ATOM 688 O O . ALA A 1 91 ? -4.631 37.621 -24.299 1.00 31.81 91 ALA A O 1
ATOM 689 N N . LEU A 1 92 ? -4.620 35.946 -22.799 1.00 34.38 92 LEU A N 1
ATOM 690 C CA . LEU A 1 92 ? -5.927 36.188 -22.178 1.00 34.38 92 LEU A CA 1
ATOM 691 C C . LEU A 1 92 ? -5.737 35.935 -20.670 1.00 34.38 92 LEU A C 1
ATOM 693 O O . LEU A 1 92 ? -5.467 34.809 -20.277 1.00 34.38 92 LEU A O 1
ATOM 697 N N . SER A 1 93 ? -5.668 36.925 -19.776 1.00 32.50 93 SER A N 1
ATOM 698 C CA . SER A 1 93 ? -6.541 38.095 -19.564 1.00 32.50 93 SER A CA 1
ATOM 699 C C . SER A 1 93 ? -7.920 37.739 -18.993 1.00 32.50 93 SER A C 1
ATOM 701 O O . SER A 1 93 ? -8.952 37.978 -19.614 1.00 32.50 93 SER A O 1
ATOM 703 N N . ILE A 1 94 ? -7.929 37.224 -17.760 1.00 34.69 94 ILE A N 1
ATOM 704 C CA . ILE A 1 94 ? -9.048 37.390 -16.822 1.00 34.69 94 ILE A CA 1
ATOM 705 C C . ILE A 1 94 ? -8.479 37.928 -15.503 1.00 34.69 94 ILE A C 1
ATOM 707 O O . ILE A 1 94 ? -7.486 37.416 -14.990 1.00 34.69 94 ILE A O 1
ATOM 711 N N . LYS A 1 95 ? -9.110 38.976 -14.966 1.00 36.03 95 LYS A N 1
ATOM 712 C CA . LYS A 1 95 ? -8.906 39.459 -13.593 1.00 36.03 95 LYS A CA 1
ATOM 713 C C . LYS A 1 95 ? -10.036 38.919 -12.718 1.00 36.03 95 LYS A C 1
ATOM 715 O O . LYS A 1 95 ? -11.181 38.925 -13.161 1.00 36.03 95 LYS A O 1
ATOM 720 N N . SER A 1 96 ? -9.743 38.574 -11.471 1.00 36.00 96 SER A N 1
ATOM 721 C CA . SER A 1 96 ? -10.760 38.447 -10.422 1.00 36.00 96 SER A CA 1
ATOM 722 C C . SER A 1 96 ? -10.161 38.823 -9.073 1.00 36.00 96 SER A C 1
ATOM 724 O O . SER A 1 96 ? -9.084 38.343 -8.717 1.00 36.00 96 SER A O 1
ATOM 726 N N . ASP A 1 97 ? -10.843 39.712 -8.361 1.00 29.38 97 ASP A N 1
ATOM 727 C CA . ASP A 1 97 ? -10.344 40.400 -7.173 1.00 29.38 97 ASP A CA 1
ATOM 728 C C . ASP A 1 97 ? -10.104 39.483 -5.964 1.00 29.38 97 ASP A C 1
ATOM 730 O O . ASP A 1 97 ? -10.747 38.448 -5.784 1.00 29.38 97 ASP A O 1
ATOM 734 N N . GLY A 1 98 ? -9.176 39.891 -5.096 1.00 30.06 98 GLY A N 1
ATOM 735 C CA . GLY A 1 98 ? -8.896 39.187 -3.847 1.00 30.06 98 GLY A CA 1
ATOM 736 C C . GLY A 1 98 ? -9.930 39.483 -2.760 1.00 30.06 98 GLY A C 1
ATOM 737 O O . GLY A 1 98 ? -10.434 40.601 -2.654 1.00 30.06 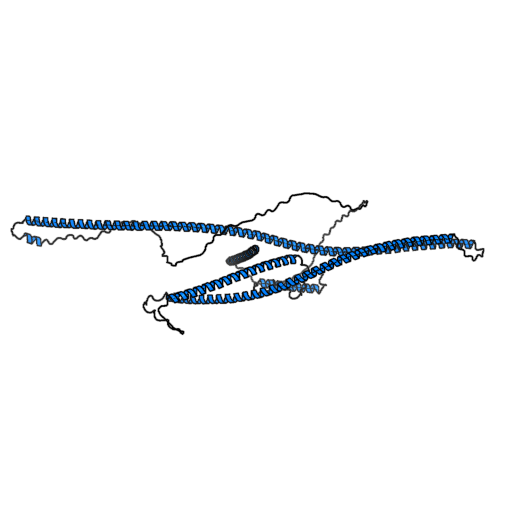98 GLY A O 1
ATOM 738 N N . PHE A 1 99 ? -10.175 38.505 -1.882 1.00 33.06 99 PHE A N 1
ATOM 739 C CA . PHE A 1 99 ? -10.907 38.721 -0.632 1.00 33.06 99 PHE A CA 1
ATOM 740 C C . PHE A 1 99 ? -9.999 38.661 0.598 1.00 33.06 99 PHE A C 1
ATOM 742 O O . PHE A 1 99 ? -8.967 37.993 0.638 1.00 33.06 99 PHE A O 1
ATOM 749 N N . ARG A 1 100 ? -10.386 39.447 1.601 1.00 29.22 100 ARG A N 1
ATOM 750 C CA . ARG A 1 100 ? -9.545 39.900 2.710 1.00 29.22 100 ARG A CA 1
ATOM 751 C C . ARG A 1 100 ? -9.878 39.115 3.975 1.00 29.22 100 ARG A C 1
ATOM 753 O O . ARG A 1 100 ? -10.946 39.318 4.547 1.00 29.22 100 ARG A O 1
ATOM 760 N N . ALA A 1 101 ? -8.964 38.265 4.438 1.00 31.05 101 ALA A N 1
ATOM 761 C CA . ALA A 1 101 ? -9.109 37.602 5.732 1.00 31.05 101 ALA A CA 1
ATOM 762 C C . ALA A 1 101 ? -9.062 38.645 6.866 1.00 31.05 101 ALA A C 1
ATOM 764 O O . ALA A 1 101 ? -8.051 39.322 7.058 1.00 31.05 101 ALA A O 1
ATOM 765 N N . VAL A 1 102 ? -10.167 38.792 7.601 1.00 34.81 102 VAL A N 1
ATOM 766 C CA . VAL A 1 102 ? -10.286 39.693 8.755 1.00 34.81 102 VAL A CA 1
ATOM 767 C C . VAL A 1 102 ? -10.380 38.854 10.023 1.00 34.81 102 VAL A C 1
ATOM 769 O O . VAL A 1 102 ? -11.322 38.085 10.193 1.00 34.81 102 VAL A O 1
ATOM 772 N N . ALA A 1 103 ? -9.417 39.026 10.925 1.00 38.34 103 ALA A N 1
ATOM 773 C CA . ALA A 1 103 ? -9.488 38.486 12.276 1.00 38.34 103 ALA A CA 1
ATOM 774 C C . ALA A 1 103 ? -10.249 39.448 13.209 1.00 38.34 103 ALA A C 1
ATOM 776 O O . ALA A 1 103 ? -10.040 40.660 13.126 1.00 38.34 103 ALA A O 1
ATOM 777 N N . PRO A 1 104 ? -11.059 38.930 14.146 1.00 44.44 104 PRO A N 1
ATOM 778 C CA . PRO A 1 104 ? -11.404 39.620 15.384 1.00 44.44 104 PRO A CA 1
ATOM 779 C C . PRO A 1 104 ? -10.692 38.987 16.595 1.00 44.44 104 PRO A C 1
ATOM 781 O O . PRO A 1 104 ? -10.356 37.803 16.595 1.00 44.44 104 PRO A O 1
ATOM 784 N N . SER A 1 105 ? -10.465 39.782 17.641 1.00 34.53 105 SER A N 1
ATOM 785 C CA . SER A 1 105 ? -9.685 39.406 18.825 1.00 34.53 105 SER A CA 1
ATOM 786 C C . SER A 1 105 ? -10.428 39.689 20.136 1.00 34.53 105 SER A C 1
ATOM 788 O O . SER A 1 105 ? -11.087 40.717 20.278 1.00 34.53 105 SER A O 1
ATOM 790 N N . GLY A 1 106 ? -10.247 38.807 21.128 1.00 30.34 106 GLY A N 1
ATOM 791 C CA . GLY A 1 106 ? -10.707 39.015 22.508 1.00 30.34 106 GLY A CA 1
ATOM 792 C C . GLY A 1 106 ? -12.174 38.655 22.787 1.00 30.34 106 GLY A C 1
ATOM 793 O O . GLY A 1 106 ? -12.965 38.503 21.866 1.00 30.34 106 GLY A O 1
ATOM 794 N N . LEU A 1 107 ? -12.608 38.495 24.044 1.00 35.28 107 LEU A N 1
ATOM 795 C CA . LEU A 1 107 ? -11.905 38.417 25.347 1.00 35.28 107 LEU A CA 1
ATOM 796 C C . LEU A 1 107 ? -12.791 37.555 26.316 1.00 35.28 107 LEU A C 1
ATOM 798 O O . LEU A 1 107 ? -13.828 37.060 25.871 1.00 35.28 107 LEU A O 1
ATOM 802 N N . PRO A 1 108 ? -12.397 37.246 27.575 1.00 45.56 108 PRO A N 1
ATOM 803 C CA . PRO A 1 108 ? -12.854 36.029 28.264 1.00 45.56 108 PRO A CA 1
ATOM 804 C C . PRO A 1 108 ? -14.107 36.196 29.139 1.00 45.56 108 PRO A C 1
ATOM 806 O O . PRO A 1 108 ? -14.511 37.305 29.482 1.00 45.56 108 PRO A O 1
ATOM 809 N N . LEU A 1 109 ? -14.631 35.062 29.619 1.00 31.53 109 LEU A N 1
ATOM 810 C CA . LEU A 1 109 ? -15.563 34.989 30.749 1.00 31.53 109 LEU A CA 1
ATOM 811 C C . LEU A 1 109 ? -15.042 34.048 31.846 1.00 31.53 109 LEU A C 1
ATOM 813 O O . LEU A 1 109 ? -14.270 33.125 31.586 1.00 31.53 109 LEU A O 1
ATOM 817 N N . GLN A 1 110 ? -15.418 34.338 33.092 1.00 30.56 110 GLN A N 1
ATOM 818 C CA . GLN A 1 110 ? -14.815 33.749 34.287 1.00 30.56 110 GLN A CA 1
ATOM 819 C C . GLN A 1 110 ? -15.534 32.487 34.785 1.00 30.56 110 GLN A C 1
ATOM 821 O O . GLN A 1 110 ? -16.746 32.353 34.676 1.00 30.56 110 GLN A O 1
ATOM 826 N N . ALA A 1 111 ? -14.727 31.618 35.397 1.00 30.30 111 ALA A N 1
ATOM 827 C CA . ALA A 1 111 ? -15.005 30.716 36.517 1.00 30.30 111 ALA A CA 1
ATOM 828 C C . ALA A 1 111 ? -16.459 30.435 36.958 1.00 30.30 111 ALA A C 1
ATOM 830 O O . ALA A 1 111 ? -17.193 31.333 37.359 1.00 30.30 111 ALA A O 1
ATOM 831 N N . GLN A 1 112 ? -16.701 29.157 37.266 1.00 33.25 112 GLN A N 1
ATOM 832 C CA . GLN A 1 112 ? -17.063 28.815 38.646 1.00 33.25 112 GLN A CA 1
ATOM 833 C C . GLN A 1 112 ? -16.340 27.550 39.133 1.00 33.25 112 GLN A C 1
ATOM 835 O O . GLN A 1 112 ? -16.024 26.650 38.359 1.00 33.25 112 GLN A O 1
ATOM 840 N N . GLN A 1 113 ? -16.045 27.519 40.433 1.00 34.03 113 GLN A N 1
ATOM 841 C CA . GLN A 1 113 ? -15.476 26.379 41.155 1.00 34.03 113 GLN A CA 1
ATOM 842 C C . GLN A 1 113 ? -16.567 25.740 42.022 1.00 34.03 113 GLN A C 1
ATOM 844 O O . GLN A 1 113 ? -17.371 26.478 42.577 1.00 34.03 113 GLN A O 1
ATOM 849 N N . ASN A 1 114 ? -16.525 24.418 42.220 1.00 34.50 114 ASN A N 1
ATOM 850 C CA . ASN A 1 114 ? -16.874 23.707 43.468 1.00 34.50 114 ASN A CA 1
ATOM 851 C C . ASN A 1 114 ? -16.433 22.236 43.296 1.00 34.50 114 ASN A C 1
ATOM 853 O O . ASN A 1 114 ? -16.753 21.628 42.283 1.00 34.50 114 ASN A O 1
ATOM 857 N N . LYS A 1 115 ? -15.521 21.646 44.081 1.00 31.77 115 LYS A N 1
ATOM 858 C CA . LYS A 1 115 ? -15.451 21.383 45.540 1.00 31.77 115 LYS A CA 1
ATOM 859 C C . LYS A 1 115 ? -16.390 20.284 46.081 1.00 31.77 115 LYS A C 1
ATOM 861 O O . LYS A 1 115 ? -17.467 20.559 46.581 1.00 31.77 115 LYS A O 1
ATOM 866 N N . LEU A 1 116 ? -15.823 19.072 46.103 1.00 30.45 116 LEU A N 1
ATOM 867 C CA . LEU A 1 116 ? -15.635 18.210 47.288 1.00 30.45 116 LEU A CA 1
ATOM 868 C C . LEU A 1 116 ? -16.849 17.673 48.093 1.00 30.45 116 LEU A C 1
ATOM 870 O O . LEU A 1 116 ? -17.285 18.309 49.044 1.00 30.45 116 LEU A O 1
ATOM 874 N N . THR A 1 117 ? -17.144 16.383 47.843 1.00 32.41 117 THR A N 1
ATOM 875 C CA . THR A 1 117 ? -17.285 15.289 48.851 1.00 32.41 117 THR A CA 1
ATOM 876 C C . THR A 1 117 ? -18.439 15.366 49.893 1.00 32.41 117 THR A C 1
ATOM 878 O O . THR A 1 117 ? -19.249 16.281 49.855 1.00 32.41 117 THR A O 1
ATOM 881 N N . PRO A 1 118 ? -18.598 14.365 50.796 1.00 53.12 118 PRO A N 1
ATOM 882 C CA . PRO A 1 118 ? -19.055 12.985 50.528 1.00 53.12 118 PRO A CA 1
ATOM 883 C C . PRO A 1 118 ? -20.250 12.592 51.453 1.00 53.12 118 PRO A C 1
ATOM 885 O O . PRO A 1 118 ? -20.915 13.486 51.959 1.00 53.12 118 PRO A O 1
ATOM 888 N N . VAL A 1 119 ? -20.470 11.283 51.727 1.00 28.47 119 VAL A N 1
ATOM 889 C CA . VAL A 1 119 ? -20.880 10.650 53.030 1.00 28.47 119 VAL A CA 1
ATOM 890 C C . VAL A 1 119 ? -21.901 9.481 52.907 1.00 28.47 119 VAL A C 1
ATOM 892 O O . VAL A 1 119 ? -22.887 9.568 52.190 1.00 28.47 119 VAL A O 1
ATOM 895 N N . ASN A 1 120 ? -21.647 8.422 53.699 1.00 29.47 120 ASN A N 1
ATOM 896 C CA . ASN A 1 120 ? -22.508 7.314 54.181 1.00 29.47 120 ASN A CA 1
ATOM 897 C C . ASN A 1 120 ? -23.130 6.244 53.249 1.00 29.47 120 ASN A C 1
ATOM 899 O O . ASN A 1 120 ? -24.075 6.471 52.503 1.00 29.47 120 ASN A O 1
ATOM 903 N N . GLN A 1 121 ? -22.723 4.993 53.519 1.00 37.59 121 GLN A N 1
ATOM 904 C CA . GLN A 1 121 ? -23.619 3.822 53.580 1.00 37.59 121 GLN A CA 1
ATOM 905 C C . GLN A 1 121 ? -24.456 3.869 54.886 1.00 37.59 121 GLN A C 1
ATOM 907 O O . GLN A 1 121 ? -24.074 4.589 55.814 1.00 37.59 121 GLN A O 1
ATOM 912 N N . PRO A 1 122 ? -25.522 3.054 55.034 1.00 37.53 122 PRO A N 1
ATOM 913 C CA . PRO A 1 122 ? -25.301 1.813 55.796 1.00 37.53 122 PRO A CA 1
ATOM 914 C C . PRO A 1 122 ? -26.095 0.567 55.336 1.00 37.53 122 PRO A C 1
ATOM 916 O O . PRO A 1 122 ? -27.293 0.610 55.095 1.00 37.53 122 PRO A O 1
ATOM 919 N N . SER A 1 123 ? -25.387 -0.566 55.319 1.00 31.98 123 SER A N 1
ATOM 920 C CA . SER A 1 123 ? -25.682 -1.854 55.986 1.00 31.98 123 SER A CA 1
ATOM 921 C C . SER A 1 123 ? -27.120 -2.366 56.249 1.00 31.98 123 SER A C 1
ATOM 923 O O . SER A 1 123 ? -27.948 -1.671 56.823 1.00 31.98 123 SER A O 1
ATOM 925 N N . ARG A 1 124 ? -27.253 -3.706 56.126 1.00 28.75 124 ARG A N 1
ATOM 926 C CA . ARG A 1 124 ? -28.321 -4.627 56.620 1.00 28.75 124 ARG A CA 1
ATOM 927 C C . ARG A 1 124 ? -29.631 -4.630 55.805 1.00 28.75 124 ARG A C 1
ATOM 929 O O . ARG A 1 124 ? -30.308 -3.623 55.733 1.00 28.75 124 ARG A O 1
ATOM 936 N N . SER A 1 125 ? -30.036 -5.692 55.093 1.00 32.03 125 SER A N 1
ATOM 937 C CA . SER A 1 125 ? -30.215 -7.135 55.403 1.00 32.03 125 SER A CA 1
ATOM 938 C C . SER A 1 125 ? -31.533 -7.498 56.112 1.00 32.03 125 SER A C 1
ATOM 940 O O . SER A 1 125 ? -31.620 -7.331 57.330 1.00 32.03 125 SER A O 1
ATOM 942 N N . ARG A 1 126 ? -32.468 -8.167 55.407 1.00 30.81 126 ARG A N 1
ATOM 943 C CA . ARG A 1 126 ? -33.072 -9.435 55.878 1.00 30.81 126 ARG A CA 1
ATOM 944 C C . ARG A 1 126 ? -33.945 -10.171 54.850 1.00 30.81 126 ARG A C 1
ATOM 946 O O . ARG A 1 126 ? -34.529 -9.599 53.944 1.00 30.81 126 ARG A O 1
ATOM 953 N N . SER A 1 127 ? -33.998 -11.476 55.080 1.00 32.06 127 SER A N 1
ATOM 954 C CA . SER A 1 127 ? -34.827 -12.536 54.505 1.00 32.06 127 SER A CA 1
ATOM 955 C C . SER A 1 127 ? -36.291 -12.215 54.151 1.00 32.06 127 SER A C 1
ATOM 957 O O . SER A 1 127 ? -37.103 -11.905 55.022 1.00 32.06 127 SER A O 1
ATOM 959 N N . ARG A 1 128 ? -36.632 -12.533 52.897 1.00 33.94 128 ARG A N 1
ATOM 960 C CA . ARG A 1 128 ? -37.904 -13.121 52.427 1.00 33.94 128 ARG A CA 1
ATOM 961 C C . ARG A 1 128 ? -38.531 -14.109 53.434 1.00 33.94 128 ARG A C 1
ATOM 963 O O . ARG A 1 128 ? -37.825 -14.999 53.908 1.00 33.94 128 ARG A O 1
ATOM 970 N N . PRO A 1 129 ? -39.861 -14.079 53.611 1.00 36.22 129 PRO A N 1
ATOM 971 C CA . PRO A 1 129 ? -40.680 -15.295 53.624 1.00 36.22 129 PRO A CA 1
ATOM 972 C C . PRO A 1 129 ? -41.578 -15.363 52.374 1.00 36.22 129 PRO A C 1
ATOM 974 O O . PRO A 1 129 ? -41.835 -14.356 51.720 1.00 36.22 129 PRO A O 1
ATOM 977 N N . THR A 1 130 ? -42.031 -16.559 51.992 1.00 32.69 130 THR A N 1
ATOM 978 C CA . THR A 1 130 ? -42.884 -16.760 50.806 1.00 32.69 130 THR A CA 1
ATOM 979 C C . THR A 1 130 ? -44.359 -16.838 51.176 1.00 32.69 130 THR A C 1
ATOM 981 O O . THR A 1 130 ? -44.790 -17.844 51.739 1.00 32.69 130 THR A O 1
ATOM 984 N N . THR A 1 131 ? -45.154 -15.855 50.766 1.00 29.61 131 THR A N 1
ATOM 985 C CA . THR A 1 131 ? -46.604 -16.030 50.636 1.00 29.61 131 THR A CA 1
ATOM 986 C C . THR A 1 131 ? -46.902 -16.865 49.387 1.00 29.61 131 THR A C 1
ATOM 988 O O . THR A 1 131 ? -46.579 -16.477 48.265 1.00 29.61 131 THR A O 1
ATOM 991 N N . LYS A 1 132 ? -47.514 -18.040 49.573 1.00 35.31 132 LYS A N 1
ATOM 992 C CA . LYS A 1 132 ? -48.281 -18.702 48.508 1.00 35.31 132 LYS A CA 1
ATOM 993 C C . LYS A 1 132 ? -49.730 -18.234 48.610 1.00 35.31 132 LYS A C 1
ATOM 995 O O . LYS A 1 132 ? -50.248 -18.054 49.707 1.00 35.31 132 LYS A O 1
ATOM 1000 N N . VAL A 1 133 ? -50.348 -18.025 47.456 1.00 31.64 133 VAL A N 1
ATOM 1001 C CA . VAL A 1 133 ? -51.704 -17.492 47.288 1.00 31.64 133 VAL A CA 1
ATOM 1002 C C . VAL A 1 133 ? -52.591 -18.575 46.671 1.00 31.64 133 VAL A C 1
ATOM 1004 O O . VAL A 1 133 ? -52.086 -19.394 45.902 1.00 31.64 133 VAL A O 1
ATOM 1007 N N . LYS A 1 134 ? -53.901 -18.502 46.957 1.00 31.20 134 LYS A N 1
ATOM 1008 C CA . LYS A 1 134 ? -54.987 -19.385 46.482 1.00 31.20 134 LYS A CA 1
ATOM 1009 C C . LYS A 1 134 ? -54.994 -20.802 47.100 1.00 31.20 134 LYS A C 1
ATOM 1011 O O . LYS A 1 134 ? -53.974 -21.281 47.581 1.00 31.20 134 LYS A O 1
ATOM 1016 N N . GLN A 1 135 ? -56.149 -21.471 47.174 1.00 32.16 135 GLN A N 1
ATOM 1017 C CA . GLN A 1 135 ? -57.398 -21.201 46.438 1.00 32.16 135 GLN A CA 1
ATOM 1018 C C . GLN A 1 135 ? -58.663 -21.310 47.303 1.00 32.16 135 GLN A C 1
ATOM 1020 O O . GLN A 1 135 ? -58.656 -21.971 48.338 1.00 32.16 135 GLN A O 1
ATOM 1025 N N . GLU A 1 136 ? -59.733 -20.636 46.877 1.00 29.94 136 GLU A N 1
ATOM 1026 C CA . GLU A 1 136 ? -61.062 -20.729 47.489 1.00 29.94 136 GLU A CA 1
ATOM 1027 C C . GLU A 1 136 ? -61.714 -22.090 47.217 1.00 29.94 136 GLU A C 1
ATOM 1029 O O . GLU A 1 136 ? -61.474 -22.689 46.172 1.00 29.94 136 GLU A O 1
ATOM 1034 N N . HIS A 1 137 ? -62.637 -22.498 48.090 1.00 29.91 137 HIS A N 1
ATOM 1035 C CA . HIS A 1 137 ? -63.896 -23.105 47.659 1.00 29.91 137 HIS A CA 1
ATOM 1036 C C . HIS A 1 137 ? -64.998 -22.758 48.665 1.00 29.91 137 HIS A C 1
ATOM 1038 O O . HIS A 1 137 ? -64.893 -23.059 49.853 1.00 29.91 137 HIS A O 1
ATOM 1044 N N . THR A 1 138 ? -66.050 -22.103 48.183 1.00 34.72 138 THR A N 1
ATOM 1045 C CA . THR A 1 138 ? -67.324 -21.951 48.887 1.00 34.72 138 THR A CA 1
ATOM 1046 C C . THR A 1 138 ? -68.204 -23.156 48.590 1.00 34.72 138 THR A C 1
ATOM 1048 O O . THR A 1 138 ? -68.396 -23.497 47.426 1.00 34.72 138 THR A O 1
ATOM 1051 N N . GLU A 1 139 ? -68.818 -23.747 49.614 1.00 28.83 139 GLU A N 1
ATOM 1052 C CA . GLU A 1 139 ? -70.051 -24.509 49.419 1.00 28.83 139 GLU A CA 1
ATOM 1053 C C . GLU A 1 139 ? -70.930 -24.467 50.676 1.00 28.83 139 GLU A C 1
ATOM 1055 O O . GLU A 1 139 ? -70.468 -24.140 51.771 1.00 28.83 139 GLU A O 1
ATOM 1060 N N . ILE A 1 140 ? -72.228 -24.699 50.489 1.00 36.34 140 ILE A N 1
ATOM 1061 C CA . ILE A 1 140 ? -73.276 -24.439 51.481 1.00 36.34 140 ILE A CA 1
ATOM 1062 C C . ILE A 1 140 ? -73.772 -25.767 52.045 1.00 36.34 140 ILE A C 1
ATOM 1064 O O . ILE A 1 140 ? -74.155 -26.656 51.287 1.00 36.34 140 ILE A O 1
ATOM 1068 N N . SER A 1 141 ? -73.884 -25.875 53.368 1.00 30.50 141 SER A N 1
ATOM 1069 C CA . SER A 1 141 ? -74.792 -26.837 54.000 1.00 30.50 141 SER A CA 1
ATOM 1070 C C . SER A 1 141 ? -75.245 -26.361 55.373 1.00 30.50 141 SER A C 1
ATOM 1072 O O . SER A 1 141 ? -74.474 -25.788 56.140 1.00 30.50 141 SER A O 1
ATOM 1074 N N . ASN A 1 142 ? -76.520 -26.607 55.669 1.00 39.66 142 ASN A N 1
ATOM 1075 C CA . ASN A 1 142 ? -77.070 -26.445 57.007 1.00 39.66 142 ASN A CA 1
ATOM 1076 C C . ASN A 1 142 ? -76.679 -27.664 57.843 1.00 39.66 142 ASN A C 1
ATOM 1078 O O . ASN A 1 142 ? -76.947 -28.784 57.414 1.00 39.66 142 ASN A O 1
ATOM 1082 N N . GLU A 1 143 ? -76.205 -27.466 59.070 1.00 30.34 143 GLU A N 1
ATOM 1083 C CA . GLU A 1 143 ? -76.408 -28.473 60.111 1.00 30.34 143 GLU A CA 1
ATOM 1084 C C . GLU A 1 143 ? -76.655 -27.803 61.466 1.00 30.34 143 GLU A C 1
ATOM 1086 O O . GLU A 1 143 ? -76.052 -26.785 61.807 1.00 30.34 143 GLU A O 1
ATOM 1091 N N . SER A 1 144 ? -77.618 -28.333 62.217 1.00 36.97 144 SER A N 1
ATOM 1092 C CA . SER A 1 144 ? -78.052 -27.769 63.494 1.00 36.97 144 SER A CA 1
ATOM 1093 C C . SER A 1 144 ? -77.348 -28.465 64.652 1.00 36.97 144 SER A C 1
ATOM 1095 O O . SER A 1 144 ? -77.623 -29.633 64.917 1.00 36.97 144 SER A O 1
ATOM 1097 N N . GLN A 1 145 ? -76.517 -27.744 65.407 1.00 34.03 145 GLN A N 1
ATOM 1098 C CA . GLN A 1 145 ? -76.044 -28.216 66.711 1.00 34.03 145 GLN A CA 1
ATOM 1099 C C . GLN A 1 145 ? -76.520 -27.282 67.824 1.00 34.03 145 GLN A C 1
ATOM 1101 O O . GLN A 1 145 ? -76.152 -26.113 67.909 1.00 34.03 145 GLN A O 1
ATOM 1106 N N . SER A 1 146 ? -77.419 -27.823 68.646 1.00 33.53 146 SER A N 1
ATOM 1107 C CA . SER A 1 146 ? -78.113 -27.106 69.715 1.00 33.53 146 SER A CA 1
ATOM 1108 C C . SER A 1 146 ? -77.220 -26.956 70.945 1.00 33.53 146 SER A C 1
ATOM 1110 O O . SER A 1 146 ? -76.503 -27.883 71.317 1.00 33.53 146 SER A O 1
ATOM 1112 N N . THR A 1 147 ? -77.316 -25.822 71.638 1.00 34.31 147 THR A N 1
ATOM 1113 C CA . THR A 1 147 ? -76.629 -25.604 72.917 1.00 34.31 147 THR A CA 1
ATOM 1114 C C . THR A 1 147 ? -77.137 -26.570 73.989 1.00 34.31 147 THR A C 1
ATOM 1116 O O . THR A 1 147 ? -78.281 -26.463 74.434 1.00 34.31 147 THR A O 1
ATOM 1119 N N . THR A 1 148 ? -76.282 -27.476 74.464 1.00 31.56 148 THR A N 1
ATOM 1120 C CA . THR A 1 148 ? -76.598 -28.408 75.558 1.00 31.56 148 THR A CA 1
ATOM 1121 C C . THR A 1 148 ? -76.520 -27.726 76.931 1.00 31.56 148 THR A C 1
ATOM 1123 O O . THR A 1 148 ? -75.641 -28.017 77.742 1.00 31.56 148 THR A O 1
ATOM 1126 N N . THR A 1 149 ? -77.447 -26.811 77.219 1.00 34.19 149 THR A N 1
ATOM 1127 C CA . THR A 1 149 ? -77.700 -26.320 78.584 1.00 34.19 149 THR A CA 1
ATOM 1128 C C . THR A 1 149 ? -78.718 -27.222 79.276 1.00 34.19 149 THR A C 1
ATOM 1130 O O . THR A 1 149 ? -79.887 -27.243 78.896 1.00 34.19 149 THR A O 1
ATOM 1133 N N . SER A 1 150 ? -78.273 -27.973 80.288 1.00 33.34 150 SER A N 1
ATOM 1134 C CA . SER A 1 150 ? -79.118 -28.927 81.019 1.00 33.34 150 SER A CA 1
ATOM 1135 C C . SER A 1 150 ? -80.240 -28.216 81.786 1.00 33.34 150 SER A C 1
ATOM 1137 O O . SER A 1 150 ? -79.977 -27.469 82.731 1.00 33.34 150 SER A O 1
ATOM 1139 N N . VAL A 1 151 ? -81.493 -28.455 81.387 1.00 35.56 151 VAL A N 1
ATOM 1140 C CA . VAL A 1 151 ? -82.689 -27.991 82.103 1.00 35.56 151 VAL A CA 1
ATOM 1141 C C . VAL A 1 151 ? -83.173 -29.109 83.022 1.00 35.56 151 VAL A C 1
ATOM 1143 O O . VAL A 1 151 ? -83.564 -30.181 82.568 1.00 35.56 151 VAL A O 1
ATOM 1146 N N . ASN A 1 152 ? -83.149 -28.851 84.327 1.00 34.66 152 ASN A N 1
ATOM 1147 C CA . ASN A 1 152 ? -83.574 -29.800 85.353 1.00 34.66 152 ASN A CA 1
ATOM 1148 C C . ASN A 1 152 ? -85.116 -29.898 85.399 1.00 34.66 152 ASN A C 1
ATOM 1150 O O . ASN A 1 152 ? -85.779 -28.867 85.528 1.00 34.66 152 ASN A O 1
ATOM 1154 N N . GLY A 1 153 ? -85.701 -31.101 85.291 1.00 31.83 153 GLY A N 1
ATOM 1155 C CA . GLY A 1 153 ? -87.148 -31.238 85.060 1.00 31.83 153 GLY A CA 1
ATOM 1156 C C . GLY A 1 153 ? -87.797 -32.601 85.354 1.00 31.83 153 GLY A C 1
ATOM 1157 O O . GLY A 1 153 ? -87.948 -33.419 84.456 1.00 31.83 153 GLY A O 1
ATOM 1158 N N . LYS A 1 154 ? -88.332 -32.739 86.577 1.00 34.94 154 LYS A N 1
ATOM 1159 C CA . LYS A 1 154 ? -89.480 -33.588 86.990 1.00 34.94 154 LYS A CA 1
ATOM 1160 C C . LYS A 1 154 ? -89.427 -35.123 86.795 1.00 34.94 154 LYS A C 1
ATOM 1162 O O . LYS A 1 154 ? -89.947 -35.650 85.818 1.00 34.94 154 LYS A O 1
ATOM 1167 N N . GLN A 1 155 ? -89.101 -35.820 87.886 1.00 39.12 155 GLN A N 1
ATOM 1168 C CA . GLN A 1 155 ? -90.000 -36.792 88.552 1.00 39.12 155 GLN A CA 1
ATOM 1169 C C . GLN A 1 155 ? -89.922 -36.478 90.069 1.00 39.12 155 GLN A C 1
ATOM 1171 O O . GLN A 1 155 ? -88.832 -36.135 90.516 1.00 39.12 155 GLN A O 1
ATOM 1176 N N . VAL A 1 156 ? -90.962 -36.374 90.914 1.00 39.31 156 VAL A N 1
ATOM 1177 C CA . VAL A 1 156 ? -92.393 -36.777 90.931 1.00 39.31 156 VAL A CA 1
ATOM 1178 C C . VAL A 1 156 ? -92.618 -38.253 91.292 1.00 39.31 156 VAL A C 1
ATOM 1180 O O . VAL A 1 156 ? -92.200 -39.126 90.536 1.00 39.31 156 VAL A O 1
ATOM 1183 N N . LYS A 1 157 ? -93.377 -38.480 92.386 1.00 43.66 157 LYS A N 1
ATOM 1184 C CA . LYS A 1 157 ? -93.555 -39.731 93.170 1.00 43.66 157 LYS A CA 1
ATOM 1185 C C . LYS A 1 157 ? -92.331 -40.041 94.053 1.00 43.66 157 LYS A C 1
ATOM 1187 O O . LYS A 1 157 ? -91.213 -39.751 93.647 1.00 43.66 157 LYS A O 1
ATOM 1192 N N . THR A 1 158 ? -92.467 -40.596 95.258 1.00 46.19 158 THR A N 1
ATOM 1193 C CA . THR A 1 158 ? -93.592 -41.322 95.891 1.00 46.19 158 THR A CA 1
ATOM 1194 C C . THR A 1 158 ? -94.649 -40.458 96.589 1.00 46.19 158 THR A C 1
ATOM 1196 O O . THR A 1 158 ? -94.336 -39.475 97.249 1.00 46.19 158 THR A O 1
ATOM 1199 N N . ASP A 1 159 ? -95.914 -40.874 96.488 1.00 49.28 159 ASP A N 1
ATOM 1200 C CA . ASP A 1 159 ? -97.087 -40.150 97.011 1.00 49.28 159 ASP A CA 1
ATOM 1201 C C . ASP A 1 159 ? -97.462 -40.548 98.466 1.00 49.28 159 ASP A C 1
ATOM 1203 O O . ASP A 1 159 ? -98.592 -40.345 98.905 1.00 49.28 159 ASP A O 1
ATOM 1207 N N . GLU A 1 160 ? -96.526 -41.140 99.220 1.00 53.12 160 GLU A N 1
ATOM 1208 C CA . GLU A 1 160 ? -96.781 -41.735 100.546 1.00 53.12 160 GLU A CA 1
ATOM 1209 C C . GLU A 1 160 ? -96.687 -40.712 101.698 1.00 53.12 160 GLU A C 1
ATOM 1211 O O . GLU A 1 160 ? -97.574 -40.681 102.551 1.00 53.12 160 GLU A O 1
ATOM 1216 N N . GLU A 1 161 ? -95.711 -39.790 101.685 1.00 52.38 161 GLU A N 1
ATOM 1217 C CA . GLU A 1 161 ? -95.581 -38.730 102.713 1.00 52.38 161 GLU A CA 1
ATOM 1218 C C . GLU A 1 161 ? -96.787 -37.762 102.736 1.00 52.38 161 GLU A C 1
ATOM 1220 O O . GLU A 1 161 ? -97.127 -37.184 103.770 1.00 52.38 161 GLU A O 1
ATOM 1225 N N . LEU A 1 162 ? -97.488 -37.610 101.604 1.00 51.38 162 LEU A N 1
ATOM 1226 C CA . LEU A 1 162 ? -98.678 -36.754 101.491 1.00 51.38 162 LEU A CA 1
ATOM 1227 C C . LEU A 1 162 ? -99.925 -37.341 102.174 1.00 51.38 162 LEU A C 1
ATOM 1229 O O . LEU A 1 162 ? -100.822 -36.585 102.551 1.00 51.38 162 LEU A O 1
ATOM 1233 N N . LEU A 1 163 ? -99.989 -38.664 102.359 1.00 52.94 163 LEU A N 1
ATOM 1234 C CA . LEU A 1 163 ? -101.117 -39.333 103.020 1.00 52.94 163 LEU A CA 1
ATOM 1235 C C . LEU A 1 163 ? -101.009 -39.314 104.551 1.00 52.94 163 LEU A C 1
ATOM 1237 O O . LEU A 1 163 ? -102.033 -39.404 105.231 1.00 52.94 163 LEU A O 1
ATOM 1241 N N . GLU A 1 164 ? -99.804 -39.145 105.100 1.00 50.25 164 GLU A N 1
ATOM 1242 C CA . GLU A 1 164 ? -99.593 -38.994 106.544 1.00 50.25 164 GLU A CA 1
ATOM 1243 C C . GLU A 1 164 ? -99.913 -37.561 107.013 1.00 50.25 164 GLU A C 1
ATOM 1245 O O . GLU A 1 164 ? -100.601 -37.377 108.019 1.00 50.25 164 GLU A O 1
ATOM 1250 N N . PHE A 1 165 ? -99.538 -36.537 106.233 1.00 55.00 165 PHE A N 1
ATOM 1251 C CA . PHE A 1 165 ? -99.823 -35.132 106.566 1.00 55.00 165 PHE A CA 1
ATOM 1252 C C . PHE A 1 165 ? -101.329 -34.806 106.622 1.00 55.00 165 PHE A C 1
ATOM 1254 O O . PHE A 1 165 ? -101.766 -34.024 107.465 1.00 55.00 165 PHE A O 1
ATOM 1261 N N . LEU A 1 166 ? -102.143 -35.422 105.755 1.00 53.56 166 LEU A N 1
ATOM 1262 C CA . LEU A 1 166 ? -103.587 -35.157 105.661 1.00 53.56 166 LEU A CA 1
ATOM 1263 C C . LEU A 1 166 ? -104.448 -35.866 106.725 1.00 53.56 166 LEU A C 1
ATOM 1265 O O . LEU A 1 166 ? -105.633 -35.557 106.833 1.00 53.56 166 LEU A O 1
ATOM 1269 N N . ASN A 1 167 ? -103.885 -36.786 107.516 1.00 49.47 167 ASN A N 1
ATOM 1270 C CA . ASN A 1 167 ? -104.628 -37.583 108.504 1.00 49.47 167 ASN A CA 1
ATOM 1271 C C . ASN A 1 167 ? -104.409 -37.155 109.970 1.00 49.47 167 ASN A C 1
ATOM 1273 O O . ASN A 1 167 ? -104.846 -37.856 110.883 1.00 49.47 167 ASN A O 1
ATOM 1277 N N . SER A 1 168 ? -103.775 -36.005 110.223 1.00 44.88 168 SER A N 1
ATOM 1278 C CA . SER A 1 168 ? -103.592 -35.463 111.579 1.00 44.88 168 SER A CA 1
ATOM 1279 C C . SER A 1 168 ? -104.693 -34.442 111.934 1.00 44.88 168 SER A C 1
ATOM 1281 O O . SER A 1 168 ? -104.682 -33.329 111.401 1.00 44.88 168 SER A O 1
ATOM 1283 N N . PRO A 1 169 ? -105.658 -34.759 112.826 1.00 45.84 169 PRO A N 1
ATOM 1284 C CA . PRO A 1 169 ? -106.786 -33.879 113.148 1.00 45.84 169 PRO A CA 1
ATOM 1285 C C . PRO A 1 169 ? -106.396 -32.771 114.149 1.00 45.84 169 PRO A C 1
ATOM 1287 O O . PRO A 1 169 ? -106.899 -32.709 115.271 1.00 45.84 169 PRO A O 1
ATOM 1290 N N . GLY A 1 170 ? -105.484 -31.884 113.744 1.00 39.69 170 GLY A N 1
ATOM 1291 C CA . GLY A 1 170 ? -104.991 -30.761 114.546 1.00 39.69 170 GLY A CA 1
ATOM 1292 C C . GLY A 1 170 ? -105.495 -29.404 114.051 1.00 39.69 170 GLY A C 1
ATOM 1293 O O . GLY A 1 170 ? -104.831 -28.757 113.249 1.00 39.69 170 GLY A O 1
ATOM 1294 N N . GLN A 1 171 ? -106.642 -28.934 114.553 1.00 43.19 171 GLN A N 1
ATOM 1295 C CA . GLN A 1 171 ? -107.121 -27.574 114.263 1.00 43.19 171 GLN A CA 1
ATOM 1296 C C . GLN A 1 171 ? -106.138 -26.500 114.764 1.00 43.19 171 GLN A C 1
ATOM 1298 O O . GLN A 1 171 ? -105.854 -26.447 115.965 1.00 43.19 171 GLN A O 1
ATOM 1303 N N . LYS A 1 172 ? -105.740 -25.576 113.878 1.00 45.66 172 LYS A N 1
ATOM 1304 C CA . LYS A 1 172 ? -105.576 -24.143 114.186 1.00 45.66 172 LYS A CA 1
ATOM 1305 C C . LYS A 1 172 ? -105.489 -23.285 112.930 1.00 45.66 172 LYS A C 1
ATOM 1307 O O . LYS A 1 172 ? -105.096 -23.760 111.871 1.00 45.66 172 LYS A O 1
ATOM 1312 N N . GLU A 1 173 ? -105.929 -22.042 113.084 1.00 49.28 173 GLU A N 1
ATOM 1313 C CA . GLU A 1 173 ? -106.148 -21.064 112.023 1.00 49.28 173 GLU A CA 1
ATOM 1314 C C . GLU A 1 173 ? -104.943 -20.889 111.082 1.00 49.28 173 GLU A C 1
ATOM 1316 O O . GLU A 1 173 ? -103.814 -20.660 111.519 1.00 49.28 173 GLU A O 1
ATOM 1321 N N . ILE A 1 174 ? -105.204 -20.943 109.771 1.00 51.34 174 ILE A N 1
ATOM 1322 C CA . ILE A 1 174 ? -104.235 -20.540 108.750 1.00 51.34 174 ILE A CA 1
ATOM 1323 C C . ILE A 1 174 ? -104.175 -19.010 108.767 1.00 51.34 174 ILE A C 1
ATOM 1325 O O . ILE A 1 174 ? -105.102 -18.343 108.313 1.00 51.34 174 ILE A O 1
ATOM 1329 N N . ASP A 1 175 ? -103.085 -18.450 109.293 1.00 57.41 175 ASP A N 1
ATOM 1330 C CA . ASP A 1 175 ? -102.818 -17.011 109.233 1.00 57.41 175 ASP A CA 1
ATOM 1331 C C . ASP A 1 175 ? -102.511 -16.608 107.779 1.00 57.41 175 ASP A C 1
ATOM 1333 O O . ASP A 1 175 ? -101.364 -16.638 107.322 1.00 57.41 175 ASP A O 1
ATOM 1337 N N . GLU A 1 176 ? -103.553 -16.226 107.034 1.00 60.16 176 GLU A N 1
ATOM 1338 C CA . GLU A 1 176 ? -103.451 -15.729 105.655 1.00 60.16 176 GLU A CA 1
ATOM 1339 C C . GLU A 1 176 ? -102.453 -14.568 105.535 1.00 60.16 176 GLU A C 1
ATOM 1341 O O . GLU A 1 176 ? -101.795 -14.416 104.505 1.00 60.16 176 GLU A O 1
ATOM 1346 N N . SER A 1 177 ? -102.263 -13.779 106.601 1.00 62.47 177 SER A N 1
ATOM 1347 C CA . SER A 1 177 ? -101.280 -12.698 106.605 1.00 62.47 177 SER A CA 1
ATOM 1348 C C . SER A 1 177 ? -99.846 -13.227 106.560 1.00 62.47 177 SER A C 1
ATOM 1350 O O . SER A 1 177 ? -98.986 -12.563 105.988 1.00 62.47 177 SER A O 1
ATOM 1352 N N . ALA A 1 178 ? -99.561 -14.400 107.132 1.00 64.25 178 ALA A N 1
ATOM 1353 C CA . ALA A 1 178 ? -98.255 -15.047 107.038 1.00 64.25 178 ALA A CA 1
ATOM 1354 C C . ALA A 1 178 ? -98.016 -15.618 105.631 1.00 64.25 178 ALA A C 1
ATOM 1356 O O . ALA A 1 178 ? -96.927 -15.449 105.077 1.00 64.25 178 ALA A O 1
ATOM 1357 N N . LEU A 1 179 ? -99.045 -16.217 105.023 1.00 68.25 179 LEU A N 1
ATOM 1358 C CA . LEU A 1 179 ? -98.960 -16.794 103.681 1.00 68.25 179 LEU A CA 1
ATOM 1359 C C . LEU A 1 179 ? -98.781 -15.695 102.618 1.00 68.25 179 LEU A C 1
ATOM 1361 O O . LEU A 1 179 ? -97.818 -15.747 101.853 1.00 68.25 179 LEU A O 1
ATOM 1365 N N . LEU A 1 180 ? -99.577 -14.621 102.672 1.00 74.44 180 LEU A N 1
ATOM 1366 C CA . LEU A 1 180 ? -99.418 -13.436 101.816 1.00 74.44 180 LEU A CA 1
ATOM 1367 C C . LEU A 1 180 ? -98.077 -12.716 102.030 1.00 74.44 180 LEU A C 1
ATOM 1369 O O . LEU A 1 180 ? -97.473 -12.260 101.062 1.00 74.44 180 LEU A O 1
ATOM 1373 N N . LYS A 1 181 ? -97.553 -12.639 103.266 1.00 76.62 181 LYS A N 1
ATOM 1374 C CA . LYS A 1 181 ? -96.188 -12.123 103.513 1.00 76.62 181 LYS A CA 1
ATOM 1375 C C . LYS A 1 181 ? -95.125 -13.016 102.873 1.00 76.62 181 LYS A C 1
ATOM 1377 O O . LYS A 1 181 ? -94.147 -12.488 102.347 1.00 76.62 181 LYS A O 1
ATOM 1382 N N . SER A 1 182 ? -95.301 -14.339 102.904 1.00 78.50 182 SER A N 1
ATOM 1383 C CA . SER A 1 182 ? -94.372 -15.274 102.263 1.00 78.50 182 SER A CA 1
ATOM 1384 C C . SER A 1 182 ? -94.393 -15.138 100.738 1.00 78.50 182 SER A C 1
ATOM 1386 O O . SER A 1 182 ? -93.325 -15.061 100.132 1.00 78.50 182 SER A O 1
ATOM 1388 N N . GLU A 1 183 ? -95.576 -14.979 100.135 1.00 81.06 183 GLU A N 1
ATOM 1389 C CA . GLU A 1 183 ? -95.719 -14.815 98.689 1.00 81.06 183 GLU A CA 1
ATOM 1390 C C . GLU A 1 183 ? -95.221 -13.441 98.212 1.00 81.06 183 GLU A C 1
ATOM 1392 O O . GLU A 1 183 ? -94.476 -13.349 97.236 1.00 81.06 183 GLU A O 1
ATOM 1397 N N . LEU A 1 184 ? -95.520 -12.367 98.950 1.00 81.69 184 LEU A N 1
ATOM 1398 C CA . LEU A 1 184 ? -94.960 -11.038 98.690 1.00 81.69 184 LEU A CA 1
ATOM 1399 C C . LEU A 1 184 ? -93.426 -11.041 98.821 1.00 81.69 184 LEU A C 1
ATOM 1401 O O . LEU A 1 184 ? -92.738 -10.349 98.067 1.00 81.69 184 LEU A O 1
ATOM 1405 N N . ALA A 1 185 ? -92.868 -11.842 99.736 1.00 79.56 185 ALA A N 1
ATOM 1406 C CA . ALA A 1 185 ? -91.426 -12.019 99.881 1.00 79.56 185 ALA A CA 1
ATOM 1407 C C . ALA A 1 185 ? -90.811 -12.850 98.739 1.00 79.56 185 ALA A C 1
ATOM 1409 O O . ALA A 1 185 ? -89.730 -12.490 98.265 1.00 79.56 185 ALA A O 1
ATOM 1410 N N . THR A 1 186 ? -91.473 -13.905 98.243 1.00 82.56 186 THR A N 1
ATOM 1411 C CA . THR A 1 186 ? -91.010 -14.636 97.048 1.00 82.56 186 THR A CA 1
ATOM 1412 C C . THR A 1 186 ? -91.119 -13.783 95.792 1.00 82.56 186 THR A C 1
ATOM 1414 O O . THR A 1 186 ? -90.127 -13.674 95.080 1.00 82.56 186 THR A O 1
ATOM 1417 N N . GLN A 1 187 ? -92.229 -13.072 95.574 1.00 85.94 187 GLN A N 1
ATOM 1418 C CA . GLN A 1 187 ? -92.372 -12.136 94.454 1.00 85.94 187 GLN A CA 1
ATOM 1419 C C . GLN A 1 187 ? -91.335 -11.003 94.534 1.00 85.94 187 GLN A C 1
ATOM 1421 O O . GLN A 1 187 ? -90.706 -10.677 93.532 1.00 85.94 187 GLN A O 1
ATOM 1426 N N . SER A 1 188 ? -91.053 -10.453 95.723 1.00 84.50 188 SER A N 1
ATOM 1427 C CA . SER A 1 188 ? -89.982 -9.454 95.907 1.00 84.50 188 SER A CA 1
ATOM 1428 C C . SER A 1 188 ? -88.586 -10.027 95.629 1.00 84.50 188 SER A C 1
ATOM 1430 O O . SER A 1 188 ? -87.733 -9.352 95.046 1.00 84.50 188 SER A O 1
ATOM 1432 N N . LYS A 1 189 ? -88.337 -11.285 96.014 1.00 85.62 189 LYS A N 1
ATOM 1433 C CA . LYS A 1 189 ? -87.088 -12.008 95.736 1.00 85.62 189 LYS A CA 1
ATOM 1434 C C . LYS A 1 189 ? -86.933 -12.294 94.241 1.00 85.62 189 LYS A C 1
ATOM 1436 O O . LYS A 1 189 ? -85.843 -12.105 93.710 1.00 85.62 189 LYS A O 1
ATOM 1441 N N . GLU A 1 190 ? -88.002 -12.693 93.560 1.00 84.06 190 GLU A N 1
ATOM 1442 C CA . GLU A 1 190 ? -88.045 -12.950 92.118 1.00 84.06 190 GLU A CA 1
ATOM 1443 C C . GLU A 1 190 ? -87.904 -11.666 91.308 1.00 84.06 190 GLU A C 1
ATOM 1445 O O . GLU A 1 190 ? -87.014 -11.595 90.468 1.00 84.06 190 GLU A O 1
ATOM 1450 N N . MET A 1 191 ? -88.649 -10.608 91.635 1.00 87.50 191 MET A N 1
ATOM 1451 C CA . MET A 1 191 ? -88.462 -9.258 91.089 1.00 87.50 191 MET A CA 1
ATOM 1452 C C . MET A 1 191 ? -87.010 -8.789 91.280 1.00 87.50 191 MET A C 1
ATOM 1454 O O . MET A 1 191 ? -86.378 -8.286 90.352 1.00 87.50 191 MET A O 1
ATOM 1458 N N . GLY A 1 192 ? -86.429 -9.032 92.460 1.00 87.62 192 GLY A N 1
ATOM 1459 C CA . GLY A 1 192 ? -85.022 -8.759 92.753 1.00 87.62 192 GLY A CA 1
ATOM 1460 C C . GLY A 1 192 ? -84.029 -9.610 91.950 1.00 87.62 192 GLY A C 1
ATOM 1461 O O . GLY A 1 192 ? -82.935 -9.132 91.646 1.00 87.62 192 GLY A O 1
ATOM 1462 N N . MET A 1 193 ? -84.378 -10.844 91.573 1.00 86.50 193 MET A N 1
ATOM 1463 C CA . MET A 1 193 ? -83.584 -11.685 90.667 1.00 86.50 193 MET A CA 1
ATOM 1464 C C . MET A 1 193 ? -83.740 -11.247 89.207 1.00 86.50 193 MET A C 1
ATOM 1466 O O . MET A 1 193 ? -82.736 -11.143 88.510 1.00 86.50 193 MET A O 1
ATOM 1470 N N . VAL A 1 194 ? -84.949 -10.904 88.759 1.00 87.75 194 VAL A N 1
ATOM 1471 C CA . VAL A 1 194 ? -85.227 -10.363 87.419 1.00 87.75 194 VAL A CA 1
ATOM 1472 C C . VAL A 1 194 ? -84.493 -9.039 87.213 1.00 87.75 194 VAL A C 1
ATOM 1474 O O . VAL A 1 194 ? -83.798 -8.891 86.215 1.00 87.75 194 VAL A O 1
ATOM 1477 N N . LEU A 1 195 ? -84.527 -8.118 88.181 1.00 88.38 195 LEU A N 1
ATOM 1478 C CA . LEU A 1 195 ? -83.774 -6.859 88.124 1.00 88.38 195 LEU A CA 1
ATOM 1479 C C . LEU A 1 195 ? -82.252 -7.078 88.127 1.00 88.38 195 LEU A C 1
ATOM 1481 O O . LEU A 1 195 ? -81.532 -6.376 87.415 1.00 88.38 195 LEU A O 1
ATOM 1485 N N . LYS A 1 196 ? -81.738 -8.068 88.873 1.00 89.06 196 LYS A N 1
ATOM 1486 C CA . LYS A 1 196 ? -80.314 -8.457 88.817 1.00 89.06 196 LYS A CA 1
ATOM 1487 C C . LYS A 1 196 ? -79.940 -9.061 87.463 1.00 89.06 196 LYS A C 1
ATOM 1489 O O . LYS A 1 196 ? -78.895 -8.708 86.925 1.00 89.06 196 LYS A O 1
ATOM 1494 N N . ASN A 1 197 ? -80.790 -9.916 86.899 1.00 88.94 197 ASN A N 1
ATOM 1495 C CA . ASN A 1 197 ? -80.578 -10.542 85.595 1.00 88.94 197 ASN A CA 1
ATOM 1496 C C . ASN A 1 197 ? -80.660 -9.514 84.462 1.00 88.94 197 ASN A C 1
ATOM 1498 O O . ASN A 1 197 ? -79.779 -9.503 83.610 1.00 88.94 197 ASN A O 1
ATOM 1502 N N . TYR A 1 198 ? -81.630 -8.595 84.499 1.00 90.94 198 TYR A N 1
ATOM 1503 C CA . TYR A 1 198 ? -81.721 -7.462 83.578 1.00 90.94 198 TYR A CA 1
ATOM 1504 C C . TYR A 1 198 ? -80.471 -6.580 83.675 1.00 90.94 198 TYR A C 1
ATOM 1506 O O . TYR A 1 198 ? -79.835 -6.300 82.666 1.00 90.94 198 TYR A O 1
ATOM 1514 N N . LYS A 1 199 ? -80.049 -6.200 84.890 1.00 91.25 199 LYS A N 1
ATOM 1515 C CA . LYS A 1 199 ? -78.840 -5.384 85.092 1.00 91.25 199 LYS A CA 1
ATOM 1516 C C . LYS A 1 199 ? -77.561 -6.097 84.637 1.00 91.25 199 LYS A C 1
ATOM 1518 O O . LYS A 1 199 ? -76.657 -5.438 84.128 1.00 91.25 199 LYS A O 1
ATOM 1523 N N . LYS A 1 200 ? -77.485 -7.424 84.785 1.00 90.88 200 LYS A N 1
ATOM 1524 C CA . LYS A 1 200 ? -76.387 -8.234 84.245 1.00 90.88 200 LYS A CA 1
ATOM 1525 C C . LYS A 1 200 ? -76.428 -8.276 82.714 1.00 90.88 200 LYS A C 1
ATOM 1527 O O . LYS A 1 200 ? -75.406 -8.028 82.095 1.00 90.88 200 LYS A O 1
ATOM 1532 N N . LEU A 1 201 ? -77.592 -8.519 82.112 1.00 91.38 201 LEU A N 1
ATOM 1533 C CA . LEU A 1 201 ? -77.769 -8.554 80.658 1.00 91.38 201 LEU A CA 1
ATOM 1534 C C . LEU A 1 201 ? -77.464 -7.191 80.015 1.00 91.38 201 LEU A C 1
ATOM 1536 O O . LEU A 1 201 ? -76.786 -7.145 78.998 1.00 91.38 201 LEU A O 1
ATOM 1540 N N . GLN A 1 202 ? -77.875 -6.091 80.653 1.00 91.56 202 GLN A N 1
ATOM 1541 C CA . GLN A 1 202 ? -77.485 -4.724 80.296 1.00 91.56 202 GLN A CA 1
ATOM 1542 C C . GLN A 1 202 ? -75.957 -4.558 80.353 1.00 91.56 202 GLN A C 1
ATOM 1544 O O . GLN A 1 202 ? -75.358 -4.090 79.394 1.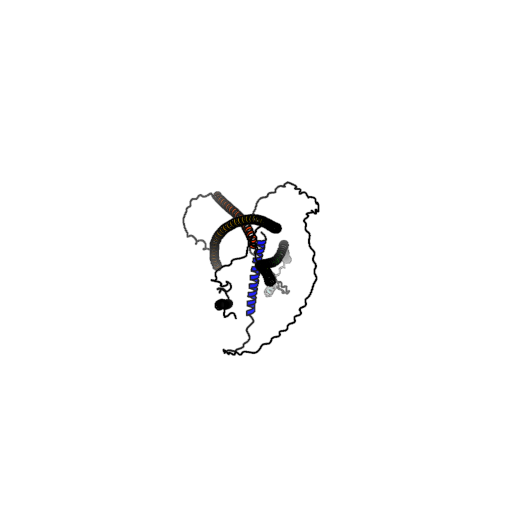00 91.56 202 GLN A O 1
ATOM 1549 N N . GLN A 1 203 ? -75.305 -4.998 81.437 1.00 91.75 203 GLN A N 1
ATOM 1550 C CA . GLN A 1 203 ? -73.846 -4.922 81.574 1.00 91.75 203 GLN A CA 1
ATOM 1551 C C . GLN A 1 203 ? -73.102 -5.789 80.541 1.00 91.75 203 GLN A C 1
ATOM 1553 O O . GLN A 1 203 ? -72.039 -5.392 80.065 1.00 91.75 203 GLN A O 1
ATOM 1558 N N . ASP A 1 204 ? -73.634 -6.961 80.200 1.00 90.19 204 ASP A N 1
ATOM 1559 C CA . ASP A 1 204 ? -73.057 -7.866 79.205 1.00 90.19 204 ASP A CA 1
ATOM 1560 C C . ASP A 1 204 ? -73.300 -7.355 77.768 1.00 90.19 204 ASP A C 1
ATOM 1562 O O . ASP A 1 204 ? -72.399 -7.454 76.937 1.00 90.19 204 ASP A O 1
ATOM 1566 N N . PHE A 1 205 ? -74.422 -6.675 77.500 1.00 93.00 205 PHE A N 1
ATOM 1567 C CA . PHE A 1 205 ? -74.650 -5.911 76.266 1.00 93.00 205 PHE A CA 1
ATOM 1568 C C . PHE A 1 205 ? -73.706 -4.702 76.150 1.00 93.00 205 PHE A C 1
ATOM 1570 O O . PHE A 1 205 ? -73.062 -4.523 75.119 1.00 93.00 205 PHE A O 1
ATOM 1577 N N . ASP A 1 206 ? -73.535 -3.914 77.219 1.00 91.12 206 ASP A N 1
ATOM 1578 C CA . ASP A 1 206 ? -72.603 -2.776 77.254 1.00 91.12 206 ASP A CA 1
ATOM 1579 C C . ASP A 1 206 ? -71.143 -3.227 77.044 1.00 91.12 206 ASP A C 1
ATOM 1581 O O . ASP A 1 206 ? -70.337 -2.496 76.463 1.00 91.12 206 ASP A O 1
ATOM 1585 N N . ARG A 1 207 ? -70.784 -4.429 77.522 1.00 90.94 207 ARG A N 1
ATOM 1586 C CA . ARG A 1 207 ? -69.498 -5.089 77.232 1.00 90.94 207 ARG A CA 1
ATOM 1587 C C . ARG A 1 207 ? -69.410 -5.498 75.765 1.00 90.94 207 ARG A C 1
ATOM 1589 O O . ARG A 1 207 ? -68.409 -5.194 75.123 1.00 90.94 207 ARG A O 1
ATOM 1596 N N . GLN A 1 208 ? -70.446 -6.149 75.237 1.00 90.38 208 GLN A N 1
ATOM 1597 C CA . GLN A 1 208 ? -70.464 -6.623 73.856 1.00 90.38 208 GLN A CA 1
ATOM 1598 C C . GLN A 1 208 ? -70.369 -5.459 72.860 1.00 90.38 208 GLN A C 1
ATOM 1600 O O . GLN A 1 208 ? -69.523 -5.523 71.970 1.00 90.38 208 GLN A O 1
ATOM 1605 N N . SER A 1 209 ? -71.117 -4.366 73.070 1.00 92.88 209 SER A N 1
ATOM 1606 C CA . SER A 1 209 ? -71.009 -3.136 72.267 1.00 92.88 209 SER A CA 1
ATOM 1607 C C . SER A 1 209 ? -69.569 -2.627 72.237 1.00 92.88 209 SER A C 1
ATOM 1609 O O . SER A 1 209 ? -69.000 -2.478 71.159 1.00 92.88 209 SER A O 1
ATOM 1611 N N . LYS A 1 210 ? -68.931 -2.471 73.408 1.00 92.94 210 LYS A N 1
ATOM 1612 C CA . LYS A 1 210 ? -67.533 -2.017 73.505 1.00 92.94 210 LYS A CA 1
ATOM 1613 C C . LYS A 1 210 ? -66.582 -2.924 72.734 1.00 92.94 210 LYS A C 1
ATOM 1615 O O . LYS A 1 210 ? -65.814 -2.416 71.929 1.00 92.94 210 LYS A O 1
ATOM 1620 N N . THR A 1 211 ? -66.693 -4.246 72.879 1.00 91.38 211 THR A N 1
ATOM 1621 C CA . THR A 1 211 ? -65.853 -5.168 72.096 1.00 91.38 211 THR A CA 1
ATOM 1622 C C . THR A 1 211 ? -66.137 -5.099 70.592 1.00 91.38 211 THR A C 1
ATOM 1624 O O . THR A 1 211 ? -65.202 -5.190 69.803 1.00 91.38 211 THR A O 1
ATOM 1627 N N . THR A 1 212 ? -67.384 -4.871 70.155 1.00 88.50 212 THR A N 1
ATOM 1628 C CA . THR A 1 212 ? -67.683 -4.676 68.725 1.00 88.50 212 THR A CA 1
ATOM 1629 C C . THR A 1 212 ? -67.170 -3.344 68.183 1.00 88.50 212 THR A C 1
ATOM 1631 O O . THR A 1 212 ? -66.737 -3.294 67.035 1.00 88.50 212 THR A O 1
ATOM 1634 N N . ASP A 1 213 ? -67.156 -2.282 68.988 1.00 92.00 213 ASP A N 1
ATOM 1635 C CA . ASP A 1 213 ? -66.636 -0.973 68.584 1.00 92.00 213 ASP A CA 1
ATOM 1636 C C . ASP A 1 213 ? -65.094 -0.940 68.613 1.00 92.00 213 ASP A C 1
ATOM 1638 O O . ASP A 1 213 ? -64.471 -0.363 67.722 1.00 92.00 213 ASP A O 1
ATOM 1642 N N . GLU A 1 214 ? -64.462 -1.653 69.550 1.00 92.69 214 GLU A N 1
ATOM 1643 C CA . GLU A 1 214 ? -63.018 -1.934 69.558 1.00 92.69 214 GLU A CA 1
ATOM 1644 C C . GLU A 1 214 ? -62.595 -2.767 68.336 1.00 92.69 214 GLU A C 1
ATOM 1646 O O . GLU A 1 214 ? -61.620 -2.419 67.666 1.00 92.69 214 GLU A O 1
ATOM 1651 N N . LEU A 1 215 ? -63.356 -3.813 67.982 1.00 91.75 215 LEU A N 1
ATOM 1652 C CA . LEU A 1 215 ? -63.122 -4.613 66.772 1.00 91.75 215 LEU A CA 1
ATOM 1653 C C . LEU A 1 215 ? -63.314 -3.794 65.489 1.00 91.75 215 LEU A C 1
ATOM 1655 O O . LEU A 1 215 ? -62.466 -3.861 64.603 1.00 91.75 215 LEU A O 1
ATOM 1659 N N . ARG A 1 216 ? -64.374 -2.978 65.392 1.00 92.19 216 ARG A N 1
ATOM 1660 C CA . ARG A 1 216 ? -64.587 -2.046 64.267 1.00 92.19 216 ARG A CA 1
ATOM 1661 C C . ARG A 1 216 ? -63.433 -1.065 64.117 1.00 92.19 216 ARG A C 1
ATOM 1663 O O . ARG A 1 216 ? -62.961 -0.850 63.004 1.00 92.19 216 ARG A O 1
ATOM 1670 N N . LYS A 1 217 ? -62.957 -0.495 65.228 1.00 93.94 217 LYS A N 1
ATOM 1671 C CA . LYS A 1 217 ? -61.800 0.398 65.213 1.00 93.94 217 LYS A CA 1
ATOM 1672 C C . LYS A 1 217 ? -60.545 -0.339 64.744 1.00 93.94 217 LYS A C 1
ATOM 1674 O O . LYS A 1 217 ? -59.874 0.153 63.848 1.00 93.94 217 LYS A O 1
ATOM 1679 N N . SER A 1 218 ? -60.270 -1.532 65.274 1.00 93.69 218 SER A N 1
ATOM 1680 C CA . SER A 1 218 ? -59.130 -2.351 64.841 1.00 93.69 218 SER A CA 1
ATOM 1681 C C . SER A 1 218 ? -59.207 -2.741 63.361 1.00 93.69 218 SER A C 1
ATOM 1683 O O . SER A 1 218 ? -58.170 -2.805 62.707 1.00 93.69 218 SER A O 1
ATOM 1685 N N . LEU A 1 219 ? -60.408 -2.980 62.825 1.00 93.06 219 LEU A N 1
ATOM 1686 C CA . LEU A 1 219 ? -60.628 -3.277 61.409 1.00 93.06 219 LEU A CA 1
ATOM 1687 C C . LEU A 1 219 ? -60.318 -2.052 60.535 1.00 93.06 219 LEU A C 1
ATOM 1689 O O . LEU A 1 219 ? -59.526 -2.152 59.606 1.00 93.06 219 LEU A O 1
ATOM 1693 N N . ASN A 1 220 ? -60.851 -0.879 60.887 1.00 91.88 220 ASN A N 1
ATOM 1694 C CA . ASN A 1 220 ? -60.575 0.388 60.200 1.00 91.88 220 ASN A CA 1
ATOM 1695 C C . ASN A 1 220 ? -59.085 0.797 60.304 1.00 91.88 220 ASN A C 1
ATOM 1697 O O . ASN A 1 220 ? -58.492 1.305 59.350 1.00 91.88 220 ASN A O 1
ATOM 1701 N N . ASP A 1 221 ? -58.446 0.524 61.445 1.00 92.88 221 ASP A N 1
ATOM 1702 C CA . ASP A 1 221 ? -57.008 0.717 61.674 1.00 92.88 221 ASP A CA 1
ATOM 1703 C C . ASP A 1 221 ? -56.139 -0.310 60.907 1.00 92.88 221 ASP A C 1
ATOM 1705 O O . ASP A 1 221 ? -54.938 -0.082 60.751 1.00 92.88 22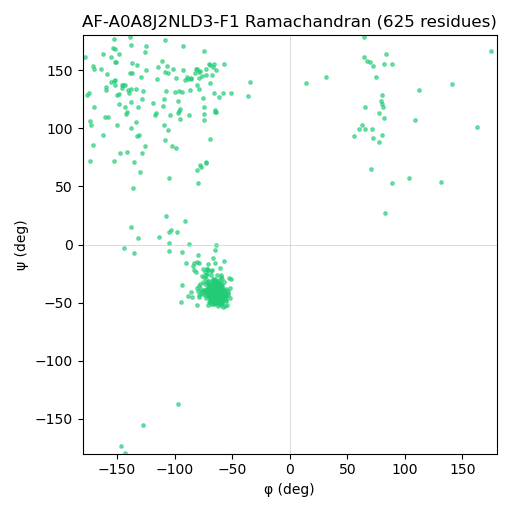1 ASP A O 1
ATOM 1709 N N . GLN A 1 222 ? -56.707 -1.423 60.415 1.00 92.81 222 GLN A N 1
ATOM 1710 C CA . GLN A 1 222 ? -56.064 -2.330 59.450 1.00 92.81 222 GLN A CA 1
ATOM 1711 C C . GLN A 1 222 ? -56.335 -1.912 58.000 1.00 92.81 222 GLN A C 1
ATOM 1713 O O . GLN A 1 222 ? -55.405 -1.880 57.202 1.00 92.81 222 GLN A O 1
ATOM 1718 N N . GLU A 1 223 ? -57.571 -1.558 57.656 1.00 93.12 223 GLU A N 1
ATOM 1719 C CA . GLU A 1 223 ? -57.986 -1.159 56.305 1.00 93.12 223 GLU A CA 1
ATOM 1720 C C . GLU A 1 223 ? -57.235 0.097 55.830 1.00 93.12 223 GLU A C 1
ATOM 1722 O O . GLU A 1 223 ? -56.701 0.136 54.722 1.00 93.12 223 GLU A O 1
ATOM 1727 N N . SER A 1 224 ? -57.056 1.078 56.719 1.00 92.69 224 SER A N 1
ATOM 1728 C CA . SER A 1 224 ? -56.224 2.264 56.463 1.00 92.69 224 SER A CA 1
ATOM 1729 C C . SER A 1 224 ? -54.727 1.952 56.294 1.00 92.69 224 SER A C 1
ATOM 1731 O O . SER A 1 224 ? -54.049 2.632 55.520 1.00 92.69 224 SER A O 1
ATOM 1733 N N . ARG A 1 225 ? -54.197 0.906 56.950 1.00 92.62 225 ARG A N 1
ATOM 1734 C CA . ARG A 1 225 ? -52.818 0.428 56.718 1.00 92.62 225 ARG A CA 1
ATOM 1735 C C . ARG A 1 225 ? -52.695 -0.275 55.375 1.00 92.62 225 ARG A C 1
ATOM 1737 O O . ARG A 1 225 ? -51.783 0.050 54.625 1.00 92.62 225 ARG A O 1
ATOM 1744 N N . LEU A 1 226 ? -53.628 -1.171 55.053 1.00 92.38 226 LEU A N 1
ATOM 1745 C CA . LEU A 1 226 ? -53.656 -1.886 53.776 1.00 92.38 226 LEU A CA 1
ATOM 1746 C C . LEU A 1 226 ? -53.764 -0.908 52.601 1.00 92.38 226 LEU A C 1
ATOM 1748 O O . LEU A 1 226 ? -52.964 -0.997 51.681 1.00 92.38 226 LEU A O 1
ATOM 1752 N N . SER A 1 227 ? -54.638 0.099 52.675 1.00 93.69 227 SER A N 1
ATOM 1753 C CA . SER A 1 227 ? -54.736 1.147 51.647 1.00 93.69 227 SER A CA 1
ATOM 1754 C C . SER A 1 227 ? -53.444 1.978 51.511 1.00 93.69 227 SER A C 1
ATOM 1756 O O . SER A 1 227 ? -53.051 2.360 50.405 1.00 93.69 227 SER A O 1
ATOM 1758 N N . SER A 1 228 ? -52.722 2.215 52.615 1.00 92.06 228 SER A N 1
ATOM 1759 C CA . SER A 1 228 ? -51.394 2.845 52.578 1.00 92.06 228 SER A CA 1
ATOM 1760 C C . SER A 1 228 ? -50.343 1.940 51.920 1.00 92.06 228 SER A C 1
ATOM 1762 O O . SER A 1 228 ? -49.586 2.405 51.069 1.00 92.06 228 SER A O 1
ATOM 1764 N N . GLU A 1 229 ? -50.317 0.648 52.255 1.00 93.19 229 GLU A N 1
ATOM 1765 C CA . GLU A 1 229 ? -49.430 -0.347 51.641 1.00 93.19 229 GLU A CA 1
ATOM 1766 C C . GLU A 1 229 ? -49.731 -0.535 50.145 1.00 93.19 229 GLU A C 1
ATOM 1768 O O . GLU A 1 229 ? -48.806 -0.523 49.337 1.00 93.19 229 GLU A O 1
ATOM 1773 N N . GLU A 1 230 ? -51.001 -0.602 49.738 1.00 92.38 230 GLU A N 1
ATOM 1774 C CA . GLU A 1 230 ? -51.423 -0.624 48.332 1.00 92.38 230 GLU A CA 1
ATOM 1775 C C . GLU A 1 230 ? -50.976 0.634 47.577 1.00 92.38 230 GLU A C 1
ATOM 1777 O O . GLU A 1 230 ? -50.400 0.521 46.495 1.00 92.38 230 GLU A O 1
ATOM 1782 N N . SER A 1 231 ? -51.152 1.826 48.157 1.00 93.94 231 SER A N 1
ATOM 1783 C CA . SER A 1 231 ? -50.677 3.085 47.566 1.00 93.94 231 SER A CA 1
ATOM 1784 C C . SER A 1 231 ? -49.154 3.100 47.369 1.00 93.94 231 SER A C 1
ATOM 1786 O O . SER A 1 231 ? -48.665 3.505 46.310 1.00 93.94 231 SER A O 1
ATOM 1788 N N . ASN A 1 232 ? -48.393 2.600 48.348 1.00 94.25 232 ASN A N 1
ATOM 1789 C CA . ASN A 1 232 ? -46.938 2.464 48.242 1.00 94.25 232 ASN A CA 1
ATOM 1790 C C . ASN A 1 232 ? -46.542 1.443 47.157 1.00 94.25 232 ASN A C 1
ATOM 1792 O O . ASN A 1 232 ? -45.699 1.746 46.311 1.00 94.25 232 ASN A O 1
ATOM 1796 N N . ASN A 1 233 ? -47.200 0.280 47.116 1.00 93.19 233 ASN A N 1
ATOM 1797 C CA . ASN A 1 233 ? -46.975 -0.755 46.102 1.00 93.19 233 ASN A CA 1
ATOM 1798 C C . ASN A 1 233 ? -47.282 -0.244 44.681 1.00 93.19 233 ASN A C 1
ATOM 1800 O O . ASN A 1 233 ? -46.517 -0.499 43.753 1.00 93.19 233 ASN A O 1
ATOM 1804 N N . VAL A 1 234 ? -48.361 0.525 44.492 1.00 95.62 234 VAL A N 1
ATOM 1805 C CA . VAL A 1 234 ? -48.713 1.145 43.199 1.00 95.62 234 VAL A CA 1
ATOM 1806 C C . VAL A 1 234 ? -47.663 2.175 42.765 1.00 95.62 234 VAL A C 1
ATOM 1808 O O . VAL A 1 234 ? -47.304 2.226 41.584 1.00 95.62 234 VAL A O 1
ATOM 1811 N N . GLN A 1 235 ? -47.113 2.960 43.697 1.00 94.00 235 GLN A N 1
ATOM 1812 C CA . GLN A 1 235 ? -46.008 3.881 43.406 1.00 94.00 235 GLN A CA 1
ATOM 1813 C C . GLN A 1 235 ? -44.716 3.138 43.030 1.00 94.00 235 GLN A C 1
ATOM 1815 O O . GLN A 1 235 ? -44.033 3.543 42.088 1.00 94.00 235 GLN A O 1
ATOM 1820 N N . GLU A 1 236 ? -44.385 2.038 43.710 1.00 94.88 236 GLU A N 1
ATOM 1821 C CA . GLU A 1 236 ? -43.203 1.226 43.395 1.00 94.88 236 GLU A CA 1
ATOM 1822 C C . GLU A 1 236 ? -43.336 0.519 42.036 1.00 94.88 236 GLU A C 1
ATOM 1824 O O . GLU A 1 236 ? -42.436 0.622 41.203 1.00 94.88 236 GLU A O 1
ATOM 1829 N N . ILE A 1 237 ? -44.495 -0.083 41.742 1.00 93.12 237 ILE A N 1
ATOM 1830 C CA . ILE A 1 237 ? -44.813 -0.654 40.420 1.00 93.12 237 ILE A CA 1
ATOM 1831 C C . ILE A 1 237 ? -44.698 0.409 39.316 1.00 93.12 237 ILE A C 1
ATOM 1833 O O . ILE A 1 237 ? -44.175 0.122 38.237 1.00 93.12 237 ILE A O 1
ATOM 1837 N N . SER A 1 238 ? -45.133 1.645 39.579 1.00 95.25 238 SER A N 1
ATOM 1838 C CA . SER A 1 238 ? -45.018 2.754 38.622 1.00 95.25 238 SER A CA 1
ATOM 1839 C C . SER A 1 238 ? -43.556 3.128 38.348 1.00 95.25 238 SER A C 1
ATOM 1841 O O . SER A 1 238 ? -43.166 3.248 37.186 1.00 95.25 238 SER A O 1
ATOM 1843 N N . ARG A 1 239 ? -42.715 3.214 39.389 1.00 95.25 239 ARG A N 1
ATOM 1844 C CA . ARG A 1 239 ? -41.265 3.459 39.246 1.00 95.25 239 ARG A CA 1
ATOM 1845 C C . ARG A 1 239 ? -40.559 2.336 38.486 1.00 95.25 239 ARG A C 1
ATOM 1847 O O . ARG A 1 239 ? -39.787 2.618 37.574 1.00 95.25 239 ARG A O 1
ATOM 1854 N N . LEU A 1 240 ? -40.861 1.077 38.806 1.00 95.06 240 LEU A N 1
ATOM 1855 C CA . LEU A 1 240 ? -40.304 -0.091 38.114 1.00 95.06 240 LEU A CA 1
ATOM 1856 C C . LEU A 1 240 ? -40.740 -0.150 36.640 1.00 95.06 240 LEU A C 1
ATOM 1858 O O . LEU A 1 240 ? -39.963 -0.570 35.781 1.00 95.06 240 LEU A O 1
ATOM 1862 N N . LYS A 1 241 ? -41.958 0.309 36.320 1.00 95.62 241 LYS A N 1
ATOM 1863 C CA . LYS A 1 241 ? -42.426 0.449 34.935 1.00 95.62 241 LYS A CA 1
ATOM 1864 C C . LYS A 1 241 ? -41.631 1.520 34.181 1.00 95.62 241 LYS A C 1
ATOM 1866 O O . LYS A 1 241 ? -41.159 1.235 33.083 1.00 95.62 241 LYS A O 1
ATOM 1871 N N . GLU A 1 242 ? -41.435 2.701 34.768 1.00 95.56 242 GLU A N 1
ATOM 1872 C CA . GLU A 1 242 ? -40.584 3.746 34.180 1.00 95.56 242 GLU A CA 1
ATOM 1873 C C . GLU A 1 242 ? -39.133 3.285 33.986 1.00 95.56 242 GLU A C 1
ATOM 1875 O O . GLU A 1 242 ? -38.521 3.591 32.965 1.00 95.56 242 GLU A O 1
ATOM 1880 N N . GLU A 1 243 ? -38.554 2.576 34.959 1.00 96.00 243 GLU A N 1
ATOM 1881 C CA . GLU A 1 243 ? -37.187 2.056 34.859 1.00 96.00 243 GLU A CA 1
ATOM 1882 C C . GLU A 1 243 ? -37.071 1.016 33.740 1.00 96.00 243 GLU A C 1
ATOM 1884 O O . GLU A 1 243 ? -36.154 1.095 32.920 1.00 96.00 243 GLU A O 1
ATOM 1889 N N . LYS A 1 244 ? -38.047 0.103 33.632 1.00 94.56 244 LYS A N 1
ATOM 1890 C CA . LYS A 1 244 ? -38.138 -0.843 32.514 1.00 94.56 244 LYS A CA 1
ATOM 1891 C C . LYS A 1 244 ? -38.245 -0.123 31.168 1.00 94.56 244 LYS A C 1
ATOM 1893 O O . LYS A 1 244 ? -37.591 -0.538 30.217 1.00 94.56 244 LYS A O 1
ATOM 1898 N N . GLU A 1 245 ? -39.039 0.940 31.072 1.00 95.62 245 GLU A N 1
ATOM 1899 C CA . GLU A 1 245 ? -39.206 1.714 29.836 1.00 95.62 245 GLU A CA 1
ATOM 1900 C C . GLU A 1 245 ? -37.914 2.450 29.444 1.00 95.62 245 GLU A C 1
ATOM 1902 O O . GLU A 1 245 ? -37.471 2.349 28.300 1.00 95.62 245 GLU A O 1
ATOM 1907 N N . LYS A 1 246 ? -37.229 3.073 30.414 1.00 96.19 246 LYS A N 1
ATOM 1908 C CA . LYS A 1 246 ? -35.899 3.687 30.230 1.00 96.19 246 LYS A CA 1
ATOM 1909 C C . LYS A 1 246 ? -34.862 2.652 29.771 1.00 96.19 246 LYS A C 1
ATOM 1911 O O . LYS A 1 246 ? -34.130 2.911 28.818 1.00 96.19 246 LYS A O 1
ATOM 1916 N N . LYS A 1 247 ? -34.850 1.456 30.371 1.00 95.00 247 LYS A N 1
ATOM 1917 C CA . LYS A 1 247 ? -33.981 0.338 29.956 1.00 95.00 247 LYS A CA 1
ATOM 1918 C C . LYS A 1 247 ? -34.333 -0.206 28.569 1.00 95.00 247 LYS A C 1
ATOM 1920 O O . LYS A 1 247 ? -33.432 -0.557 27.815 1.00 95.00 247 LYS A O 1
ATOM 1925 N N . ASN A 1 248 ? -35.609 -0.230 28.188 1.00 95.38 248 ASN A N 1
ATOM 1926 C CA . ASN A 1 248 ? -36.019 -0.635 26.843 1.00 95.38 248 ASN A CA 1
ATOM 1927 C C . ASN A 1 248 ? -35.610 0.406 25.785 1.00 95.38 248 ASN A C 1
ATOM 1929 O O . ASN A 1 248 ? -35.213 0.032 24.686 1.00 95.38 248 ASN A O 1
ATOM 1933 N N . ALA A 1 249 ? -35.658 1.701 26.109 1.00 95.75 249 ALA A N 1
ATOM 1934 C CA . ALA A 1 249 ? -35.144 2.757 25.237 1.00 95.75 249 ALA A CA 1
ATOM 1935 C C . ALA A 1 249 ? -33.611 2.684 25.079 1.00 95.75 249 ALA A C 1
ATOM 1937 O O . ALA A 1 249 ? -33.100 2.846 23.973 1.00 95.75 249 ALA A O 1
ATOM 1938 N N . GLU A 1 250 ? -32.882 2.380 26.157 1.00 96.69 250 GLU A N 1
ATOM 1939 C CA . GLU A 1 250 ? -31.432 2.140 26.137 1.00 96.69 250 GLU A CA 1
ATOM 1940 C C . GLU A 1 250 ? -31.064 0.931 25.257 1.00 96.69 250 GLU A C 1
ATOM 1942 O O . GLU A 1 250 ? -30.171 1.038 24.418 1.00 96.69 250 GLU A O 1
ATOM 1947 N N . ILE A 1 251 ? -31.801 -0.183 25.364 1.00 95.38 251 ILE A N 1
ATOM 1948 C CA . ILE A 1 251 ? -31.638 -1.361 24.491 1.00 95.38 251 ILE A CA 1
ATOM 1949 C C . ILE A 1 251 ? -31.865 -0.995 23.018 1.00 95.38 251 ILE A C 1
ATOM 1951 O O . ILE A 1 251 ? -31.022 -1.318 22.184 1.00 95.38 251 ILE A O 1
ATOM 1955 N N . ASN A 1 252 ? -32.941 -0.270 22.694 1.00 94.62 252 ASN A N 1
ATOM 1956 C CA . ASN A 1 252 ? -33.225 0.146 21.316 1.00 94.62 252 ASN A CA 1
ATOM 1957 C C . ASN A 1 252 ? -32.112 1.055 20.745 1.00 94.62 252 ASN A C 1
ATOM 1959 O O . ASN A 1 252 ? -31.732 0.913 19.585 1.00 94.62 252 ASN A O 1
ATOM 1963 N N . GLN A 1 253 ? -31.544 1.959 21.555 1.00 96.44 253 GLN A N 1
ATOM 1964 C CA . GLN A 1 253 ? -30.407 2.798 21.142 1.00 96.44 253 GLN A CA 1
ATOM 1965 C C . GLN A 1 253 ? -29.119 1.989 20.927 1.00 96.44 253 GLN A C 1
ATOM 1967 O O . GLN A 1 253 ? -28.327 2.319 20.043 1.00 96.44 253 GLN A O 1
ATOM 1972 N N . LEU A 1 254 ? -28.891 0.936 21.718 1.00 94.88 254 LEU A N 1
ATOM 1973 C CA . LEU A 1 254 ? -27.758 0.026 21.530 1.00 94.88 254 LEU A CA 1
ATOM 1974 C C . LEU A 1 254 ? -27.928 -0.839 20.272 1.00 94.88 254 LEU A C 1
ATOM 1976 O O . LEU A 1 254 ? -26.955 -1.023 19.545 1.00 94.88 254 LEU A O 1
ATOM 1980 N N . GLN A 1 255 ? -29.148 -1.294 19.971 1.00 94.69 255 GLN A N 1
ATOM 1981 C CA . GLN A 1 255 ? -29.472 -2.003 18.727 1.00 94.69 255 GLN A CA 1
ATOM 1982 C C . GLN A 1 255 ? -29.226 -1.123 17.495 1.00 94.69 255 GLN A C 1
ATOM 1984 O O . GLN A 1 255 ? -28.462 -1.521 16.621 1.00 94.69 255 GLN A O 1
ATOM 1989 N N . GLN A 1 256 ? -29.752 0.110 17.470 1.00 96.38 256 GLN A N 1
ATOM 1990 C CA . GLN A 1 256 ? -29.501 1.041 16.361 1.00 96.38 256 GLN A CA 1
ATOM 1991 C C . GLN A 1 256 ? -27.996 1.282 16.145 1.00 96.38 256 GLN A C 1
ATOM 1993 O O . GLN A 1 256 ? -27.517 1.266 15.013 1.00 96.38 256 GLN A O 1
ATOM 1998 N N . ARG A 1 257 ? -27.224 1.472 17.225 1.00 95.62 257 ARG A N 1
ATOM 1999 C CA . ARG A 1 257 ? -25.763 1.642 17.131 1.00 95.62 257 ARG A CA 1
ATOM 2000 C C . ARG A 1 257 ? -25.064 0.403 16.575 1.00 95.62 257 ARG A C 1
ATOM 2002 O O . ARG A 1 257 ? -24.117 0.565 15.811 1.00 95.62 257 ARG A O 1
ATOM 2009 N N . LEU A 1 258 ? -25.521 -0.797 16.936 1.00 95.12 258 LEU A N 1
ATOM 2010 C CA . LEU A 1 258 ? -24.983 -2.054 16.417 1.00 95.12 258 LEU A CA 1
ATOM 2011 C C . LEU A 1 258 ? -25.231 -2.176 14.905 1.00 95.12 258 LEU A C 1
ATOM 2013 O O . LEU A 1 258 ? -24.286 -2.439 14.162 1.00 95.12 258 LEU A O 1
ATOM 2017 N N . ASP A 1 259 ? -26.450 -1.893 14.441 1.00 95.81 259 ASP A N 1
ATOM 2018 C CA . ASP A 1 259 ? -26.791 -1.883 13.012 1.00 95.81 259 ASP A CA 1
ATOM 2019 C C . ASP A 1 259 ? -25.959 -0.840 12.240 1.00 95.81 259 ASP A C 1
ATOM 2021 O O . ASP A 1 259 ? -25.378 -1.142 11.195 1.00 95.81 259 ASP A O 1
ATOM 2025 N N . GLU A 1 260 ? -25.803 0.367 12.797 1.00 96.00 260 GLU A N 1
ATOM 2026 C CA . GLU A 1 260 ? -24.934 1.410 12.240 1.00 96.00 260 GLU A CA 1
ATOM 2027 C C . GLU A 1 260 ? -23.452 1.003 12.182 1.00 96.00 260 GLU A C 1
ATOM 2029 O O . GLU A 1 260 ? -22.737 1.457 11.286 1.00 96.00 260 GLU A O 1
ATOM 2034 N N . THR A 1 261 ? -22.951 0.192 13.123 1.00 93.50 261 THR A N 1
ATOM 2035 C CA . THR A 1 261 ? -21.582 -0.351 13.050 1.00 93.50 261 THR A CA 1
ATOM 2036 C C . THR A 1 261 ? -21.463 -1.501 12.056 1.00 93.50 261 THR A C 1
ATOM 2038 O O . THR A 1 261 ? -20.487 -1.543 11.311 1.00 93.50 261 THR A O 1
ATOM 2041 N N . LEU A 1 262 ? -22.468 -2.376 11.961 1.00 94.38 262 LEU A N 1
ATOM 2042 C CA . LEU A 1 262 ? -22.487 -3.488 11.010 1.00 94.38 262 LEU A CA 1
ATOM 2043 C C . LEU A 1 262 ? -22.533 -2.997 9.556 1.00 94.38 262 LEU A C 1
ATOM 2045 O O . LEU A 1 262 ? -21.879 -3.581 8.695 1.00 94.38 262 LEU A O 1
ATOM 2049 N N . GLU A 1 263 ? -23.249 -1.909 9.262 1.00 94.94 263 GLU A N 1
ATOM 2050 C CA . GLU A 1 263 ? -23.273 -1.341 7.908 1.00 94.94 263 GLU A CA 1
ATOM 2051 C C . GLU A 1 263 ? -21.942 -0.660 7.538 1.00 94.94 263 GLU A C 1
ATOM 2053 O O . GLU A 1 263 ? -21.444 -0.830 6.423 1.00 94.94 263 GLU A O 1
ATOM 2058 N N . LYS A 1 264 ? -21.292 0.025 8.495 1.00 94.88 264 LYS A N 1
ATOM 2059 C CA . LYS A 1 264 ? -19.921 0.548 8.321 1.00 94.88 264 LYS A CA 1
ATOM 2060 C C . LYS A 1 264 ? -18.917 -0.585 8.084 1.00 94.88 264 LYS A C 1
ATOM 2062 O O . LYS A 1 264 ? -18.057 -0.456 7.212 1.00 94.88 264 LYS A O 1
ATOM 2067 N N . LEU A 1 265 ? -19.064 -1.707 8.797 1.00 92.38 265 LEU A N 1
ATOM 2068 C CA . LEU A 1 265 ? -18.243 -2.904 8.611 1.00 92.38 265 LEU A CA 1
ATOM 2069 C C . LEU A 1 265 ? -18.343 -3.407 7.160 1.00 92.38 265 LEU A C 1
ATOM 2071 O O . LEU A 1 265 ? -17.316 -3.470 6.484 1.00 92.38 265 LEU A O 1
ATOM 2075 N N . LYS A 1 266 ? -19.561 -3.642 6.645 1.00 93.75 266 LYS A N 1
ATOM 2076 C CA . LYS A 1 266 ? -19.800 -4.061 5.245 1.00 93.75 266 LYS A CA 1
ATOM 2077 C C . LYS A 1 266 ? -19.215 -3.072 4.232 1.00 93.75 266 LYS A C 1
ATOM 2079 O O . LYS A 1 266 ? -18.556 -3.480 3.278 1.00 93.75 266 LYS A O 1
ATOM 2084 N N . GLY A 1 267 ? -19.419 -1.768 4.443 1.00 93.56 267 GLY A N 1
ATOM 2085 C CA . GLY A 1 267 ? -18.872 -0.724 3.568 1.00 93.56 267 GLY A CA 1
ATOM 2086 C C . GLY A 1 267 ? -17.344 -0.783 3.473 1.00 93.56 267 GLY A C 1
ATOM 2087 O O . GLY A 1 267 ? -16.780 -0.706 2.383 1.00 93.56 267 GLY A O 1
ATOM 2088 N N . MET A 1 268 ? -16.677 -1.012 4.605 1.00 92.69 268 MET A N 1
ATOM 2089 C CA . MET A 1 268 ? -15.226 -1.186 4.678 1.00 92.69 268 MET A CA 1
ATOM 2090 C C . MET A 1 268 ? -14.751 -2.570 4.179 1.00 92.69 268 MET A C 1
ATOM 2092 O O . MET A 1 268 ? -13.587 -2.700 3.820 1.00 92.69 268 MET A O 1
ATOM 2096 N N . ASP A 1 269 ? -15.604 -3.606 4.133 1.00 93.19 269 ASP A N 1
ATOM 2097 C CA . ASP A 1 269 ? -15.262 -4.898 3.494 1.00 93.19 269 ASP A CA 1
ATOM 2098 C C . ASP A 1 269 ? -15.183 -4.714 1.974 1.00 93.19 269 ASP A C 1
ATOM 2100 O O . ASP A 1 269 ? -14.208 -5.109 1.340 1.00 93.19 269 ASP A O 1
ATOM 2104 N N . LYS A 1 270 ? -16.167 -4.010 1.400 1.00 95.62 270 LYS A N 1
ATOM 2105 C CA . LYS A 1 270 ? -16.175 -3.648 -0.023 1.00 95.62 270 LYS A CA 1
ATOM 2106 C C . LYS A 1 270 ? -15.028 -2.703 -0.401 1.00 95.62 270 LYS A C 1
ATOM 2108 O O . LYS A 1 270 ? -14.517 -2.772 -1.514 1.00 95.62 270 LYS A O 1
ATOM 2113 N N . LEU A 1 271 ? -14.604 -1.827 0.514 1.00 94.56 271 LEU A N 1
ATOM 2114 C CA . LEU A 1 271 ? -13.425 -0.979 0.309 1.00 94.56 271 LEU A CA 1
ATOM 2115 C C . LEU A 1 271 ? -12.139 -1.819 0.240 1.00 94.56 271 LEU A C 1
ATOM 2117 O O . LEU A 1 271 ? -11.330 -1.595 -0.654 1.00 94.56 271 LEU A O 1
ATOM 2121 N N . LEU A 1 272 ? -11.990 -2.825 1.111 1.00 95.62 272 LEU A N 1
ATOM 2122 C CA . LEU A 1 272 ? -10.865 -3.766 1.072 1.00 95.62 272 LEU A CA 1
ATOM 2123 C C . LEU A 1 272 ? -10.864 -4.617 -0.213 1.00 95.62 272 LEU A C 1
ATOM 2125 O O . LEU A 1 272 ? -9.815 -4.807 -0.821 1.00 95.62 272 LEU A O 1
ATOM 2129 N N . GLU A 1 273 ? -12.030 -5.078 -0.675 1.00 94.50 273 GLU A N 1
ATOM 2130 C CA . GLU A 1 273 ? -12.168 -5.781 -1.962 1.00 94.50 273 GLU A CA 1
ATOM 2131 C C . GLU A 1 273 ? -11.715 -4.906 -3.147 1.00 94.50 273 GLU A C 1
ATOM 2133 O O . GLU A 1 273 ? -10.959 -5.363 -4.008 1.00 94.50 273 GLU A O 1
ATOM 2138 N N . LEU A 1 274 ? -12.118 -3.630 -3.167 1.00 93.88 274 LEU A N 1
ATOM 2139 C CA . LEU A 1 274 ? -11.676 -2.665 -4.177 1.00 93.88 274 LEU A CA 1
ATOM 2140 C C . LEU A 1 274 ? -10.170 -2.381 -4.088 1.00 93.88 274 LEU A C 1
ATOM 2142 O O . LEU A 1 274 ? -9.515 -2.328 -5.127 1.00 93.88 274 LEU A O 1
ATOM 2146 N N . GLN A 1 275 ? -9.610 -2.253 -2.882 1.00 96.00 275 GLN A N 1
ATOM 2147 C CA . GLN A 1 275 ? -8.174 -2.047 -2.672 1.00 96.00 275 GLN A CA 1
ATOM 2148 C C . GLN A 1 275 ? -7.351 -3.228 -3.211 1.00 96.00 275 GLN A C 1
ATOM 2150 O O . GLN A 1 275 ? -6.443 -3.019 -4.013 1.00 96.00 275 GLN A O 1
ATOM 2155 N N . ASN A 1 276 ? -7.736 -4.463 -2.878 1.00 94.81 276 ASN A N 1
ATOM 2156 C CA . ASN A 1 276 ? -7.094 -5.676 -3.398 1.00 94.81 276 ASN A CA 1
ATOM 2157 C C . ASN A 1 276 ? -7.195 -5.770 -4.936 1.00 94.81 276 ASN A C 1
ATOM 2159 O O . ASN A 1 276 ? -6.298 -6.295 -5.599 1.00 94.81 276 ASN A O 1
ATOM 2163 N N . ARG A 1 277 ? -8.287 -5.263 -5.535 1.00 96.44 277 ARG A N 1
ATOM 2164 C CA . ARG A 1 277 ? -8.444 -5.223 -6.997 1.00 96.44 277 ARG A CA 1
ATOM 2165 C C . ARG A 1 277 ? -7.560 -4.160 -7.657 1.00 96.44 277 ARG A C 1
ATOM 2167 O O . ARG A 1 277 ? -7.096 -4.409 -8.768 1.00 96.44 277 ARG A O 1
ATOM 2174 N N . VAL A 1 278 ? -7.322 -3.023 -7.001 1.00 94.56 278 VAL A N 1
ATOM 2175 C CA . VAL A 1 278 ? -6.370 -1.995 -7.458 1.00 94.56 278 VAL A CA 1
ATOM 2176 C C . VAL A 1 278 ? -4.941 -2.535 -7.399 1.00 94.56 278 VAL A C 1
ATOM 2178 O O . VAL A 1 278 ? -4.289 -2.579 -8.435 1.00 94.56 278 VAL A O 1
ATOM 2181 N N . GLU A 1 279 ? -4.509 -3.091 -6.262 1.00 95.69 279 GLU A N 1
ATOM 2182 C CA . GLU A 1 279 ? -3.168 -3.686 -6.098 1.00 95.69 279 GLU A CA 1
ATOM 2183 C C . GLU A 1 279 ? -2.858 -4.740 -7.180 1.00 95.69 279 GLU A C 1
ATOM 2185 O O . GLU A 1 279 ? -1.773 -4.762 -7.763 1.00 95.69 279 GLU A O 1
ATOM 2190 N N . HIS A 1 280 ? -3.838 -5.586 -7.514 1.00 95.44 280 HIS A N 1
ATOM 2191 C CA . HIS A 1 280 ? -3.702 -6.571 -8.586 1.00 95.44 280 HIS A CA 1
ATOM 2192 C C . HIS A 1 280 ? -3.527 -5.936 -9.978 1.00 95.44 280 HIS A C 1
ATOM 2194 O O . HIS A 1 280 ? -2.730 -6.428 -10.776 1.00 95.44 280 HIS A O 1
ATOM 2200 N N . LEU A 1 281 ? -4.257 -4.854 -10.274 1.00 94.62 281 LEU A N 1
ATOM 2201 C CA . LEU A 1 281 ? -4.133 -4.113 -11.534 1.00 94.62 281 LEU A CA 1
ATOM 2202 C C . LEU A 1 281 ? -2.801 -3.355 -11.619 1.00 94.62 281 LEU A C 1
ATOM 2204 O O . LEU A 1 281 ? -2.199 -3.309 -12.687 1.00 94.62 281 LEU A O 1
ATOM 2208 N N . ASP A 1 282 ? -2.295 -2.824 -10.508 1.00 94.19 282 ASP A N 1
ATOM 2209 C CA . ASP A 1 282 ? -0.985 -2.168 -10.467 1.00 94.19 282 ASP A CA 1
ATOM 2210 C C . ASP A 1 282 ? 0.163 -3.172 -10.628 1.00 94.19 282 ASP A C 1
ATOM 2212 O O . ASP A 1 282 ? 1.150 -2.891 -11.313 1.00 94.19 282 ASP A O 1
ATOM 2216 N N . LEU A 1 283 ? 0.017 -4.386 -10.091 1.00 94.50 283 LEU A N 1
ATOM 2217 C CA . LEU A 1 283 ? 0.954 -5.484 -10.327 1.00 94.50 283 LEU A CA 1
ATOM 2218 C C . LEU A 1 283 ? 0.915 -5.970 -11.791 1.00 94.50 283 LEU A C 1
ATOM 2220 O O . LEU A 1 283 ? 1.969 -6.250 -12.366 1.00 94.50 283 LEU A O 1
ATOM 2224 N N . GLU A 1 284 ? -0.262 -6.011 -12.424 1.00 96.06 284 GLU A N 1
ATOM 2225 C CA . GLU A 1 284 ? -0.413 -6.273 -13.864 1.00 96.06 284 GLU A CA 1
ATOM 2226 C C . GLU A 1 284 ? 0.237 -5.161 -14.713 1.00 96.06 284 GLU A C 1
ATOM 2228 O O . GLU A 1 284 ? 1.052 -5.453 -15.592 1.00 96.06 284 GLU A O 1
ATOM 2233 N N . ASN A 1 285 ? -0.014 -3.887 -14.389 1.00 93.81 285 ASN A N 1
ATOM 2234 C CA . ASN A 1 285 ? 0.605 -2.727 -15.040 1.00 93.81 285 ASN A CA 1
ATOM 2235 C C . ASN A 1 285 ? 2.139 -2.745 -14.921 1.00 93.81 285 ASN A C 1
ATOM 2237 O O . ASN A 1 285 ? 2.831 -2.549 -15.922 1.00 93.81 285 ASN A O 1
ATOM 2241 N N . ARG A 1 286 ? 2.693 -3.049 -13.736 1.00 94.69 286 ARG A N 1
ATOM 2242 C CA . ARG A 1 286 ? 4.148 -3.201 -13.525 1.00 94.69 286 ARG A CA 1
ATOM 2243 C C . ARG A 1 286 ? 4.735 -4.331 -14.387 1.00 94.69 286 ARG A C 1
ATOM 2245 O O . ARG A 1 286 ? 5.820 -4.168 -14.947 1.00 94.69 286 ARG A O 1
ATOM 2252 N N . GLN A 1 287 ? 4.020 -5.447 -14.568 1.00 95.88 287 GLN A N 1
ATOM 2253 C CA . GLN A 1 287 ? 4.448 -6.517 -15.484 1.00 95.88 287 GLN A CA 1
ATOM 2254 C C . GLN A 1 287 ? 4.374 -6.116 -16.964 1.00 95.88 287 GLN A C 1
ATOM 2256 O O . GLN A 1 287 ? 5.225 -6.542 -17.746 1.00 95.88 287 GLN A O 1
ATOM 2261 N N . LEU A 1 288 ? 3.371 -5.335 -17.371 1.00 95.69 288 LEU A N 1
ATOM 2262 C CA . LEU A 1 288 ? 3.247 -4.839 -18.746 1.00 95.69 288 LEU A CA 1
ATOM 2263 C C . LEU A 1 288 ? 4.333 -3.801 -19.066 1.00 95.69 288 LEU A C 1
ATOM 2265 O O . LEU A 1 288 ? 4.957 -3.892 -20.118 1.00 95.69 288 LEU A O 1
ATOM 2269 N N . ALA A 1 289 ? 4.640 -2.893 -18.135 1.00 96.38 289 ALA A N 1
ATOM 2270 C CA . ALA A 1 289 ? 5.745 -1.942 -18.268 1.00 96.38 289 ALA A CA 1
ATOM 2271 C C . ALA A 1 289 ? 7.106 -2.649 -18.423 1.00 96.38 289 ALA A C 1
ATOM 2273 O O . ALA A 1 289 ? 7.868 -2.322 -19.330 1.00 96.38 289 ALA A O 1
ATOM 2274 N N . SER A 1 290 ? 7.373 -3.673 -17.602 1.00 96.31 290 SER A N 1
ATOM 2275 C CA . SER A 1 290 ? 8.584 -4.506 -17.696 1.00 96.31 290 SER A CA 1
ATOM 2276 C C . SER A 1 290 ? 8.707 -5.209 -19.061 1.00 96.31 290 SER A C 1
ATOM 2278 O O . SER A 1 290 ? 9.759 -5.158 -19.698 1.00 96.31 290 SER A O 1
ATOM 2280 N N . LYS A 1 291 ? 7.609 -5.784 -19.578 1.00 96.44 291 LYS A N 1
ATOM 2281 C CA . LYS A 1 291 ? 7.567 -6.399 -20.920 1.00 96.44 291 LYS A CA 1
ATOM 2282 C C . LYS A 1 291 ? 7.773 -5.385 -22.047 1.00 96.44 291 LYS A C 1
ATOM 2284 O O . LYS A 1 291 ? 8.447 -5.711 -23.017 1.00 96.44 291 LYS A O 1
ATOM 2289 N N . ASN A 1 292 ? 7.217 -4.179 -21.929 1.00 93.75 292 ASN A N 1
ATOM 2290 C CA . ASN A 1 292 ? 7.417 -3.120 -22.921 1.00 93.75 292 ASN A CA 1
ATOM 2291 C C . ASN A 1 292 ? 8.886 -2.679 -22.960 1.00 93.75 292 ASN A C 1
ATOM 2293 O O . ASN A 1 292 ? 9.461 -2.639 -24.039 1.00 93.75 292 ASN A O 1
ATOM 2297 N N . MET A 1 293 ? 9.524 -2.477 -21.802 1.00 95.69 293 MET A N 1
ATOM 2298 C CA . MET A 1 293 ? 10.958 -2.170 -21.727 1.00 95.69 293 MET A CA 1
ATOM 2299 C C . MET A 1 293 ? 11.819 -3.278 -22.363 1.00 95.69 293 MET A C 1
ATOM 2301 O O . MET A 1 293 ? 12.720 -2.989 -23.145 1.00 95.69 293 MET A O 1
ATOM 2305 N N . GLU A 1 294 ? 11.498 -4.554 -22.115 1.00 96.19 294 GLU A N 1
ATOM 2306 C CA . GLU A 1 294 ? 12.190 -5.687 -22.750 1.00 96.19 294 GLU A CA 1
ATOM 2307 C C . GLU A 1 294 ? 11.977 -5.739 -24.282 1.00 96.19 294 GLU A C 1
ATOM 2309 O O . GLU A 1 294 ? 12.834 -6.236 -25.016 1.00 96.19 294 GLU A O 1
ATOM 2314 N N . LEU A 1 295 ? 10.838 -5.247 -24.786 1.00 95.19 295 LEU A N 1
ATOM 2315 C CA . LEU A 1 295 ? 10.552 -5.125 -26.221 1.00 95.19 295 LEU A CA 1
ATOM 2316 C C . LEU A 1 295 ? 11.242 -3.908 -26.852 1.00 95.19 295 LEU A C 1
ATOM 2318 O O . LEU A 1 295 ? 11.710 -4.018 -27.987 1.00 95.19 295 LEU A O 1
ATOM 2322 N N . ASP A 1 296 ? 11.366 -2.795 -26.133 1.00 96.62 296 ASP A N 1
ATOM 2323 C CA . ASP A 1 296 ? 12.100 -1.608 -26.579 1.00 96.62 296 ASP A CA 1
ATOM 2324 C C . ASP A 1 296 ? 13.609 -1.896 -26.667 1.00 96.62 296 ASP A C 1
ATOM 2326 O O . ASP A 1 296 ? 14.221 -1.603 -27.695 1.00 96.62 296 ASP A O 1
ATOM 2330 N N . ASP A 1 297 ? 14.199 -2.593 -25.687 1.00 96.38 297 ASP A N 1
ATOM 2331 C CA . ASP A 1 297 ? 15.596 -3.067 -25.740 1.00 96.38 297 ASP A CA 1
ATOM 2332 C C . ASP A 1 297 ? 15.843 -4.011 -26.937 1.00 96.38 297 ASP A C 1
ATOM 2334 O O . ASP A 1 297 ? 16.837 -3.895 -27.669 1.00 96.38 297 ASP A O 1
ATOM 2338 N N . LYS A 1 298 ? 14.914 -4.944 -27.195 1.00 96.69 298 LYS A N 1
ATOM 2339 C CA . LYS A 1 298 ? 14.960 -5.824 -28.380 1.00 96.69 298 LYS A CA 1
ATOM 2340 C C . LYS A 1 298 ? 14.837 -5.025 -29.678 1.00 96.69 298 LYS A C 1
ATOM 2342 O O . LYS A 1 298 ? 15.560 -5.293 -30.634 1.00 96.69 298 LYS A O 1
ATOM 2347 N N . THR A 1 299 ? 13.970 -4.018 -29.714 1.00 94.62 299 THR A N 1
ATOM 2348 C CA . THR A 1 299 ? 13.784 -3.153 -30.886 1.00 94.62 299 THR A CA 1
ATOM 2349 C C . THR A 1 299 ? 15.026 -2.296 -31.139 1.00 94.62 299 THR A C 1
ATOM 2351 O O . THR A 1 299 ? 15.487 -2.214 -32.275 1.00 94.62 299 THR A O 1
ATOM 2354 N N . GLY A 1 300 ? 15.645 -1.743 -30.092 1.00 96.25 300 GLY A N 1
ATOM 2355 C CA . GLY A 1 300 ? 16.904 -1.002 -30.175 1.00 96.25 300 GLY A CA 1
ATOM 2356 C C . GLY A 1 300 ? 18.073 -1.864 -30.656 1.00 96.25 300 GLY A C 1
ATOM 2357 O O . GLY A 1 300 ? 18.819 -1.455 -31.547 1.00 96.25 300 GLY A O 1
ATOM 2358 N N . THR A 1 301 ? 18.217 -3.088 -30.139 1.00 95.88 301 THR A N 1
ATOM 2359 C CA . THR A 1 301 ? 19.264 -4.020 -30.601 1.00 95.88 301 THR A CA 1
ATOM 2360 C C . THR A 1 301 ? 19.057 -4.474 -32.048 1.00 95.88 301 THR A C 1
ATOM 2362 O O . THR A 1 301 ? 20.027 -4.493 -32.809 1.00 95.88 301 THR A O 1
ATOM 2365 N N . LEU A 1 302 ? 17.820 -4.753 -32.473 1.00 95.06 302 LEU A N 1
ATOM 2366 C CA . LEU A 1 302 ? 17.493 -5.055 -33.874 1.00 95.06 302 LEU A CA 1
ATOM 2367 C C . LEU A 1 302 ? 17.726 -3.851 -34.801 1.00 95.06 302 LEU A C 1
ATOM 2369 O O . LEU A 1 302 ? 18.281 -4.019 -35.884 1.00 95.06 302 LEU A O 1
ATOM 2373 N N . ASN A 1 303 ? 17.380 -2.634 -34.374 1.00 96.50 303 ASN A N 1
ATOM 2374 C CA . ASN A 1 303 ? 17.635 -1.414 -35.142 1.00 96.50 303 ASN A CA 1
ATOM 2375 C C . ASN A 1 303 ? 19.144 -1.158 -35.318 1.00 96.50 303 ASN A C 1
ATOM 2377 O O . ASN A 1 303 ? 19.601 -0.858 -36.418 1.00 96.50 303 ASN A O 1
ATOM 2381 N N . ASN A 1 304 ? 19.946 -1.376 -34.271 1.00 95.06 304 ASN A N 1
ATOM 2382 C CA . ASN A 1 304 ? 21.408 -1.295 -34.356 1.00 95.06 304 ASN A CA 1
ATOM 2383 C C . ASN A 1 304 ? 22.003 -2.352 -35.311 1.00 95.06 304 ASN A C 1
ATOM 2385 O O . ASN A 1 304 ? 22.953 -2.057 -36.038 1.00 95.06 304 ASN A O 1
ATOM 2389 N N . GLN A 1 305 ? 21.434 -3.564 -35.360 1.00 97.06 305 GLN A N 1
ATOM 2390 C CA . GLN A 1 305 ? 21.812 -4.583 -36.349 1.00 97.06 305 GLN A CA 1
ATOM 2391 C C . GLN A 1 305 ? 21.417 -4.178 -37.778 1.00 97.06 305 GLN A C 1
ATOM 2393 O O . GLN A 1 305 ? 22.207 -4.375 -38.700 1.00 97.06 305 GLN A O 1
ATOM 2398 N N . LEU A 1 306 ? 20.239 -3.571 -37.963 1.00 95.44 306 LEU A N 1
ATOM 2399 C CA . LEU A 1 306 ? 19.776 -3.057 -39.255 1.00 95.44 306 LEU A CA 1
ATOM 2400 C C . LEU A 1 306 ? 20.725 -1.965 -39.772 1.00 95.44 306 LEU A C 1
ATOM 2402 O O . LEU A 1 306 ? 21.244 -2.098 -40.876 1.00 95.44 306 LEU A O 1
ATOM 2406 N N . ILE A 1 307 ? 21.052 -0.966 -38.945 1.00 96.75 307 ILE A N 1
ATOM 2407 C CA . ILE A 1 307 ? 22.004 0.112 -39.273 1.00 96.75 307 ILE A CA 1
ATOM 2408 C C . ILE A 1 307 ? 23.392 -0.451 -39.634 1.00 96.75 307 ILE A C 1
ATOM 2410 O O . ILE A 1 307 ? 24.039 0.025 -40.571 1.00 96.75 307 ILE A O 1
ATOM 2414 N N . PHE A 1 308 ? 23.862 -1.489 -38.931 1.00 96.62 308 PHE A N 1
ATOM 2415 C CA . PHE A 1 308 ? 25.124 -2.156 -39.263 1.00 96.62 308 PHE A CA 1
ATOM 2416 C C . PHE A 1 308 ? 25.076 -2.851 -40.635 1.00 96.62 308 PHE A C 1
ATOM 2418 O O . PHE A 1 308 ? 25.990 -2.676 -41.445 1.00 96.62 308 PHE A O 1
ATOM 2425 N N . LEU A 1 309 ? 24.007 -3.603 -40.919 1.00 95.12 309 LEU A N 1
ATOM 2426 C CA . LEU A 1 309 ? 23.811 -4.289 -42.201 1.00 95.12 309 LEU A CA 1
ATOM 2427 C C . LEU A 1 309 ? 23.605 -3.303 -43.359 1.00 95.12 309 LEU A C 1
ATOM 2429 O O . LEU A 1 309 ? 24.131 -3.525 -44.448 1.00 95.12 309 LEU A O 1
ATOM 2433 N N . GLU A 1 310 ? 22.910 -2.189 -43.130 1.00 96.88 310 GLU A N 1
ATOM 2434 C CA . GLU A 1 310 ? 22.752 -1.104 -44.100 1.00 96.88 310 GLU A CA 1
ATOM 2435 C C . GLU A 1 310 ? 24.104 -0.461 -44.431 1.00 96.88 310 GLU A C 1
ATOM 2437 O O . GLU A 1 310 ? 24.450 -0.328 -45.606 1.00 96.88 310 GLU A O 1
ATOM 2442 N N . LYS A 1 311 ? 24.926 -0.157 -43.417 1.00 96.50 311 LYS A N 1
ATOM 2443 C CA . LYS A 1 311 ? 26.292 0.351 -43.613 1.00 96.50 311 LYS A CA 1
ATOM 2444 C C . LYS A 1 311 ? 27.179 -0.646 -44.368 1.00 96.50 311 LYS A C 1
ATOM 2446 O O . LYS A 1 311 ? 27.953 -0.238 -45.235 1.00 96.50 311 LYS A O 1
ATOM 2451 N N . GLN A 1 312 ? 27.053 -1.945 -44.087 1.00 96.25 312 GLN A N 1
ATOM 2452 C CA . GLN A 1 312 ? 27.766 -2.993 -44.823 1.00 96.25 312 GLN A CA 1
ATOM 2453 C C . GLN A 1 312 ? 27.307 -3.069 -46.289 1.00 96.25 312 GLN A C 1
ATOM 2455 O O . GLN A 1 312 ? 28.143 -3.120 -47.192 1.00 96.25 312 GLN A O 1
ATOM 2460 N N . ALA A 1 313 ? 25.997 -3.022 -46.542 1.00 94.38 313 ALA A N 1
ATOM 2461 C CA . ALA A 1 313 ? 25.431 -3.022 -47.887 1.00 94.38 313 ALA A CA 1
ATOM 2462 C C . ALA A 1 313 ? 25.814 -1.760 -48.678 1.00 94.38 313 ALA A C 1
ATOM 2464 O O . ALA A 1 313 ? 26.082 -1.844 -49.874 1.00 94.38 313 ALA A O 1
ATOM 2465 N N . GLN A 1 314 ? 25.884 -0.600 -48.023 1.00 96.31 314 GLN A N 1
ATOM 2466 C CA . GLN A 1 314 ? 26.320 0.652 -48.636 1.00 96.31 314 GLN A CA 1
ATOM 2467 C C . GLN A 1 314 ? 27.805 0.605 -49.027 1.00 96.31 314 GLN A C 1
ATOM 2469 O O . GLN A 1 314 ? 28.136 0.876 -50.179 1.00 96.31 314 GLN A O 1
ATOM 2474 N N . SER A 1 315 ? 28.680 0.136 -48.132 1.00 95.88 315 SER A N 1
ATOM 2475 C CA . SER A 1 315 ? 30.100 -0.077 -48.448 1.00 95.88 315 SER A CA 1
ATOM 2476 C C . SER A 1 315 ? 30.304 -1.096 -49.584 1.00 95.88 315 SER A C 1
ATOM 2478 O O . SER A 1 315 ? 31.173 -0.912 -50.436 1.00 95.88 315 SER A O 1
ATOM 2480 N N . ALA A 1 316 ? 29.461 -2.133 -49.666 1.00 94.19 316 ALA A N 1
ATOM 2481 C CA . ALA A 1 316 ? 29.482 -3.089 -50.773 1.00 94.19 316 ALA A CA 1
ATOM 2482 C C . ALA A 1 316 ? 29.044 -2.471 -52.119 1.00 94.19 316 ALA A C 1
ATOM 2484 O O . ALA A 1 316 ? 29.639 -2.791 -53.148 1.00 94.19 316 ALA A O 1
ATOM 2485 N N . LYS A 1 317 ? 28.056 -1.560 -52.132 1.00 96.50 317 LYS A N 1
ATOM 2486 C CA . LYS A 1 317 ? 27.679 -0.789 -53.338 1.00 96.50 317 LYS A CA 1
ATOM 2487 C C . LYS A 1 317 ? 28.807 0.137 -53.794 1.00 96.50 317 LYS A C 1
ATOM 2489 O O . LYS A 1 317 ? 29.069 0.231 -54.987 1.00 96.50 317 LYS A O 1
ATOM 2494 N N . GLU A 1 318 ? 29.478 0.803 -52.858 1.00 96.00 318 GLU A N 1
ATOM 2495 C CA . GLU A 1 318 ? 30.611 1.690 -53.151 1.00 96.00 318 GLU A CA 1
ATOM 2496 C C . GLU A 1 318 ? 31.786 0.904 -53.750 1.00 96.00 318 GLU A C 1
ATOM 2498 O O . GLU A 1 318 ? 32.329 1.296 -54.783 1.00 96.00 318 GLU A O 1
ATOM 2503 N N . ALA A 1 319 ? 32.111 -0.264 -53.185 1.00 95.50 319 ALA A N 1
ATOM 2504 C CA . ALA A 1 319 ? 33.105 -1.173 -53.752 1.00 95.50 319 ALA A CA 1
ATOM 2505 C C . ALA A 1 319 ? 32.715 -1.684 -55.156 1.00 95.50 319 ALA A C 1
ATOM 2507 O O . ALA A 1 319 ? 33.572 -1.754 -56.038 1.00 95.50 319 ALA A O 1
ATOM 2508 N N . LEU A 1 320 ? 31.432 -1.995 -55.392 1.00 95.12 320 LEU A N 1
ATOM 2509 C CA . LEU A 1 320 ? 30.929 -2.373 -56.718 1.00 95.12 320 LEU A CA 1
ATOM 2510 C C . LEU A 1 320 ? 31.130 -1.236 -57.734 1.00 95.12 320 LEU A C 1
ATOM 2512 O O . LEU A 1 320 ? 31.691 -1.470 -58.800 1.00 95.12 320 LEU A O 1
ATOM 2516 N N . ALA A 1 321 ? 30.739 -0.007 -57.386 1.00 95.06 321 ALA A N 1
ATOM 2517 C CA . ALA A 1 321 ? 30.853 1.158 -58.264 1.00 95.06 321 ALA A CA 1
ATOM 2518 C C . ALA A 1 321 ? 32.314 1.479 -58.642 1.00 95.06 321 ALA A C 1
ATOM 2520 O O . ALA A 1 321 ? 32.590 1.853 -59.783 1.00 95.06 321 ALA A O 1
ATOM 2521 N N . VAL A 1 322 ? 33.266 1.274 -57.721 1.00 95.81 322 VAL A N 1
ATOM 2522 C CA . VAL A 1 322 ? 34.707 1.374 -58.021 1.00 95.81 322 VAL A CA 1
ATOM 2523 C C . VAL A 1 322 ? 35.130 0.316 -59.047 1.00 95.81 322 VAL A C 1
ATOM 2525 O O . VAL A 1 322 ? 35.791 0.655 -60.027 1.00 95.81 322 VAL A O 1
ATOM 2528 N N . VAL A 1 323 ? 34.705 -0.942 -58.884 1.00 95.19 323 VAL A N 1
ATOM 2529 C CA . VAL A 1 323 ? 35.021 -2.033 -59.828 1.00 95.19 323 VAL A CA 1
ATOM 2530 C C . VAL A 1 323 ? 34.377 -1.813 -61.204 1.00 95.19 323 VAL A C 1
ATOM 2532 O O . VAL A 1 323 ? 35.007 -2.088 -62.226 1.00 95.19 323 VAL A O 1
ATOM 2535 N N . GLU A 1 324 ? 33.155 -1.279 -61.265 1.00 95.75 324 GLU A N 1
ATOM 2536 C CA . GLU A 1 324 ? 32.490 -0.909 -62.523 1.00 95.75 324 GLU A CA 1
ATOM 2537 C C . GLU A 1 324 ? 33.219 0.235 -63.245 1.00 95.75 324 GLU A C 1
ATOM 2539 O O . GLU A 1 324 ? 33.427 0.169 -64.463 1.00 95.75 324 GLU A O 1
ATOM 2544 N N . ASN A 1 325 ? 33.669 1.252 -62.503 1.00 95.38 325 ASN A N 1
ATOM 2545 C CA . ASN A 1 325 ? 34.482 2.341 -63.039 1.00 95.38 325 ASN A CA 1
ATOM 2546 C C . ASN A 1 325 ? 35.835 1.835 -63.565 1.00 95.38 325 ASN A C 1
ATOM 2548 O O . ASN A 1 325 ? 36.192 2.122 -64.709 1.00 95.38 325 ASN A O 1
ATOM 2552 N N . ASP A 1 326 ? 36.554 1.023 -62.786 1.00 94.75 326 ASP A N 1
ATOM 2553 C CA . ASP A 1 326 ? 37.815 0.407 -63.209 1.00 94.75 326 ASP A CA 1
ATOM 2554 C C . ASP A 1 326 ? 37.627 -0.445 -64.469 1.00 94.75 326 ASP A C 1
ATOM 2556 O O . ASP A 1 326 ? 38.400 -0.326 -65.422 1.00 94.75 326 ASP A O 1
ATOM 2560 N N . PHE A 1 327 ? 36.568 -1.259 -64.533 1.00 95.00 327 PHE A N 1
ATOM 2561 C CA . PHE A 1 327 ? 36.235 -2.039 -65.725 1.00 95.00 327 PHE A CA 1
ATOM 2562 C C . PHE A 1 327 ? 35.954 -1.148 -66.945 1.00 95.00 327 PHE A C 1
ATOM 2564 O O . PHE A 1 327 ? 36.402 -1.463 -68.051 1.00 95.00 327 PHE A O 1
ATOM 2571 N N . SER A 1 328 ? 35.276 -0.010 -66.760 1.00 95.19 328 SER A N 1
ATOM 2572 C CA . SER A 1 328 ? 35.091 0.991 -67.816 1.00 95.19 328 SER A CA 1
ATOM 2573 C C . SER A 1 328 ? 36.436 1.560 -68.290 1.00 95.19 328 SER A C 1
ATOM 2575 O O . SER A 1 328 ? 36.735 1.534 -69.485 1.00 95.19 328 SER A O 1
ATOM 2577 N N . VAL A 1 329 ? 37.313 1.954 -67.363 1.00 95.56 329 VAL A N 1
ATOM 2578 C CA . VAL A 1 329 ? 38.664 2.452 -67.661 1.00 95.56 329 VAL A CA 1
ATOM 2579 C C . VAL A 1 329 ? 39.516 1.395 -68.382 1.00 95.56 329 VAL A C 1
ATOM 2581 O O . VAL A 1 329 ? 40.215 1.723 -69.343 1.00 95.56 329 VAL A O 1
ATOM 2584 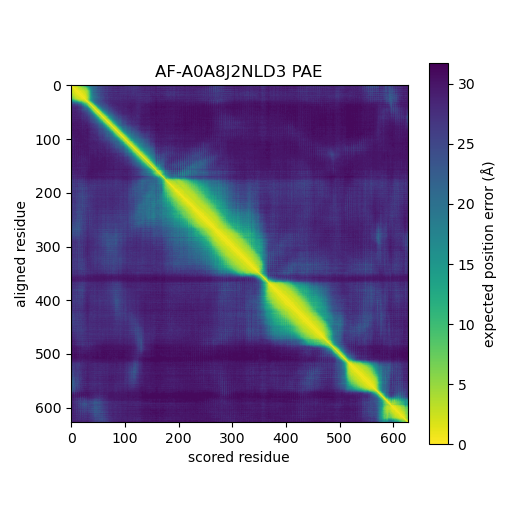N N . TYR A 1 330 ? 39.446 0.115 -67.999 1.00 95.44 330 TYR A N 1
ATOM 2585 C CA . TYR A 1 330 ? 40.108 -0.977 -68.726 1.00 95.44 330 TYR A CA 1
ATOM 2586 C C . TYR A 1 330 ? 39.533 -1.170 -70.135 1.00 95.44 330 TYR A C 1
ATOM 2588 O O . TYR A 1 330 ? 40.293 -1.354 -71.088 1.00 95.44 330 TYR A O 1
ATOM 2596 N N . LYS A 1 331 ? 38.210 -1.074 -70.297 1.00 96.75 331 LYS A N 1
ATOM 2597 C CA . LYS A 1 331 ? 37.509 -1.159 -71.589 1.00 96.75 331 LYS A CA 1
ATOM 2598 C C . LYS A 1 331 ? 37.890 -0.005 -72.523 1.00 96.75 331 LYS A C 1
ATOM 2600 O O . LYS A 1 331 ? 38.030 -0.220 -73.727 1.00 96.75 331 LYS A O 1
ATOM 2605 N N . GLU A 1 332 ? 38.112 1.198 -71.998 1.00 94.69 332 GLU A N 1
ATOM 2606 C CA . GLU A 1 332 ? 38.606 2.341 -72.776 1.00 94.69 332 GLU A CA 1
ATOM 2607 C C . GLU A 1 332 ? 40.099 2.246 -73.099 1.00 94.69 332 GLU A C 1
ATOM 2609 O O . GLU A 1 332 ? 40.474 2.434 -74.258 1.00 94.69 332 GLU A O 1
ATOM 2614 N N . LYS A 1 333 ? 40.944 1.843 -72.139 1.00 95.50 333 LYS A N 1
ATOM 2615 C CA . LYS A 1 333 ? 42.363 1.528 -72.389 1.00 95.50 333 LYS A CA 1
ATOM 2616 C C . LYS A 1 333 ? 42.506 0.468 -73.487 1.00 95.50 333 LYS A C 1
ATOM 2618 O O . LYS A 1 333 ? 43.279 0.664 -74.420 1.00 95.50 333 LYS A O 1
ATOM 2623 N N . ALA A 1 334 ? 41.713 -0.604 -73.444 1.00 93.38 334 ALA A N 1
ATOM 2624 C CA . ALA A 1 334 ? 41.704 -1.649 -74.468 1.00 93.38 334 ALA A CA 1
ATOM 2625 C C . ALA A 1 334 ? 41.272 -1.123 -75.851 1.00 93.38 334 ALA A C 1
ATOM 2627 O O . ALA A 1 334 ? 41.945 -1.407 -76.841 1.00 93.38 334 ALA A O 1
ATOM 2628 N N . LYS A 1 335 ? 40.210 -0.304 -75.930 1.00 95.00 335 LYS A N 1
ATOM 2629 C CA . LYS A 1 335 ? 39.806 0.379 -77.178 1.00 95.00 335 LYS A CA 1
ATOM 2630 C C . LYS A 1 335 ? 40.905 1.302 -77.719 1.00 95.00 335 LYS A C 1
ATOM 2632 O O . LYS A 1 335 ? 41.111 1.341 -78.927 1.00 95.00 335 LYS A O 1
ATOM 2637 N N . SER A 1 336 ? 41.594 2.039 -76.849 1.00 93.94 336 SER A N 1
ATOM 2638 C CA . SER A 1 336 ? 42.678 2.959 -77.224 1.00 93.94 336 SER A CA 1
ATOM 2639 C C . SER A 1 336 ? 43.915 2.211 -77.742 1.00 93.94 336 SER A C 1
ATOM 2641 O O . SER A 1 336 ? 44.484 2.565 -78.773 1.00 93.94 336 SER A O 1
ATOM 2643 N N . ILE A 1 337 ? 44.281 1.100 -77.093 1.00 93.19 337 ILE A N 1
ATOM 2644 C CA . ILE A 1 337 ? 45.344 0.191 -77.552 1.00 93.19 337 ILE A CA 1
ATOM 2645 C C . ILE A 1 337 ? 44.971 -0.483 -78.881 1.00 93.19 337 ILE A C 1
ATOM 2647 O O . ILE A 1 337 ? 45.851 -0.724 -79.702 1.00 93.19 337 ILE A O 1
ATOM 2651 N N . LEU A 1 338 ? 43.690 -0.785 -79.119 1.00 92.38 338 LEU A N 1
ATOM 2652 C CA . LEU A 1 338 ? 43.239 -1.320 -80.406 1.00 92.38 338 LEU A CA 1
ATOM 2653 C C . LEU A 1 338 ? 43.352 -0.257 -81.510 1.00 92.38 338 LEU A C 1
ATOM 2655 O O . LEU A 1 338 ? 44.032 -0.498 -82.500 1.00 92.38 338 LEU A O 1
ATOM 2659 N N . LYS A 1 339 ? 42.811 0.950 -81.286 1.00 93.75 339 LYS A N 1
ATOM 2660 C CA . LYS A 1 339 ? 42.926 2.080 -82.225 1.00 93.75 339 LYS A CA 1
ATOM 2661 C C . LYS A 1 339 ? 44.375 2.420 -82.567 1.00 93.75 339 LYS A C 1
ATOM 2663 O O . LYS A 1 339 ? 44.701 2.519 -83.740 1.00 93.75 339 LYS A O 1
ATOM 2668 N N . SER A 1 340 ? 45.255 2.544 -81.572 1.00 92.19 340 SER A N 1
ATOM 2669 C CA . SER A 1 340 ? 46.664 2.873 -81.826 1.00 92.19 340 SER A CA 1
ATOM 2670 C C . SER A 1 340 ? 47.422 1.737 -82.523 1.00 92.19 340 SER A C 1
ATOM 2672 O O . SER A 1 340 ? 48.356 2.005 -83.276 1.00 92.19 340 SER A O 1
ATOM 2674 N N . LYS A 1 341 ? 46.996 0.473 -82.365 1.00 92.25 341 LYS A N 1
ATOM 2675 C CA . LYS A 1 341 ? 47.471 -0.644 -83.198 1.00 92.25 341 LYS A CA 1
ATOM 2676 C C . LYS A 1 341 ? 46.954 -0.557 -84.632 1.00 92.25 341 LYS A C 1
ATOM 2678 O O . LYS A 1 341 ? 47.747 -0.771 -85.541 1.00 92.25 341 LYS A O 1
ATOM 2683 N N . ASP A 1 342 ? 45.687 -0.218 -84.850 1.00 91.50 342 ASP A N 1
ATOM 2684 C CA . ASP A 1 342 ? 45.122 -0.036 -86.194 1.00 91.50 342 ASP A CA 1
ATOM 2685 C C . ASP A 1 342 ? 45.788 1.150 -86.921 1.00 91.50 342 ASP A C 1
ATOM 2687 O O . ASP A 1 342 ? 46.205 1.024 -88.073 1.00 91.50 342 ASP A O 1
ATOM 2691 N N . GLU A 1 343 ? 45.991 2.272 -86.227 1.00 91.19 343 GLU A N 1
ATOM 2692 C CA . GLU A 1 343 ? 46.749 3.440 -86.697 1.00 91.19 343 GLU A CA 1
ATOM 2693 C C . GLU A 1 343 ? 48.214 3.088 -86.996 1.00 91.19 343 GLU A C 1
ATOM 2695 O O . GLU A 1 343 ? 48.745 3.499 -88.026 1.00 91.19 343 GLU A O 1
ATOM 2700 N N . LEU A 1 344 ? 48.864 2.274 -86.155 1.00 88.56 344 LEU A N 1
ATOM 2701 C CA . LEU A 1 344 ? 50.220 1.768 -86.393 1.00 88.56 344 LEU A CA 1
ATOM 2702 C C . LEU A 1 344 ? 50.275 0.793 -87.580 1.00 88.56 344 LEU A C 1
ATOM 2704 O O . LEU A 1 344 ? 51.235 0.836 -88.345 1.00 88.56 344 LEU A O 1
ATOM 2708 N N . ILE A 1 345 ? 49.253 -0.038 -87.794 1.00 84.88 345 ILE A N 1
ATOM 2709 C CA . ILE A 1 345 ? 49.138 -0.912 -88.973 1.00 84.88 345 ILE A CA 1
ATOM 2710 C C . ILE A 1 345 ? 48.964 -0.070 -90.244 1.00 84.88 345 ILE A C 1
ATOM 2712 O O . ILE A 1 345 ? 49.625 -0.343 -91.247 1.00 84.88 345 ILE A O 1
ATOM 2716 N N . VAL A 1 346 ? 48.140 0.984 -90.209 1.00 85.00 346 VAL A N 1
ATOM 2717 C CA . VAL A 1 346 ? 48.022 1.958 -91.308 1.00 85.00 346 VAL A CA 1
ATOM 2718 C C . VAL A 1 346 ? 49.347 2.695 -91.529 1.00 85.00 346 VAL A C 1
ATOM 2720 O O . VAL A 1 346 ? 49.782 2.825 -92.671 1.00 85.00 346 VAL A O 1
ATOM 2723 N N . SER A 1 347 ? 50.031 3.110 -90.462 1.00 81.50 347 SER A N 1
ATOM 2724 C CA . SER A 1 347 ? 51.330 3.785 -90.532 1.00 81.50 347 SER A CA 1
ATOM 2725 C C . SER A 1 347 ? 52.408 2.888 -91.146 1.00 81.50 347 SER A C 1
ATOM 2727 O O . SER A 1 347 ? 53.047 3.296 -92.108 1.00 81.50 347 SER A O 1
ATOM 2729 N N . ILE A 1 348 ? 52.546 1.632 -90.704 1.00 77.38 348 ILE A N 1
ATOM 2730 C CA . ILE A 1 348 ? 53.483 0.654 -91.286 1.00 77.38 348 ILE A CA 1
ATOM 2731 C C . ILE A 1 348 ? 53.114 0.326 -92.739 1.00 77.38 348 ILE A C 1
ATOM 2733 O O . ILE A 1 348 ? 53.998 0.209 -93.584 1.00 77.38 348 ILE A O 1
ATOM 2737 N N . LYS A 1 349 ? 51.823 0.225 -93.076 1.00 75.94 349 LYS A N 1
ATOM 2738 C CA . LYS A 1 349 ? 51.369 0.018 -94.462 1.00 75.94 349 LYS A CA 1
ATOM 2739 C C . LYS A 1 349 ? 51.730 1.205 -95.365 1.00 75.94 349 LYS A C 1
ATOM 2741 O O . LYS A 1 349 ? 52.157 1.000 -96.502 1.00 75.94 349 LYS A O 1
ATOM 2746 N N . ASN A 1 350 ? 51.622 2.428 -94.849 1.00 68.94 350 ASN A N 1
ATOM 2747 C CA . ASN A 1 350 ? 52.024 3.646 -95.549 1.00 68.94 350 ASN A CA 1
ATOM 2748 C C . ASN A 1 350 ? 53.557 3.773 -95.631 1.00 68.94 350 ASN A C 1
ATOM 2750 O O . ASN A 1 350 ? 54.071 4.075 -96.702 1.00 68.94 350 ASN A O 1
ATOM 2754 N N . GLN A 1 351 ? 54.299 3.448 -94.567 1.00 63.69 351 GLN A N 1
ATOM 2755 C CA . GLN A 1 351 ? 55.767 3.458 -94.549 1.00 63.69 351 GLN A CA 1
ATOM 2756 C C . GLN A 1 351 ? 56.371 2.390 -95.470 1.00 63.69 351 GLN A C 1
ATOM 2758 O O . GLN A 1 351 ? 57.288 2.701 -96.221 1.00 63.69 351 GLN A O 1
ATOM 2763 N N . ASN A 1 352 ? 55.806 1.180 -95.535 1.00 51.09 352 ASN A N 1
ATOM 2764 C CA . ASN A 1 352 ? 56.167 0.181 -96.553 1.00 51.09 352 ASN A CA 1
ATOM 2765 C C . ASN A 1 352 ? 55.806 0.627 -97.985 1.00 51.09 352 ASN A C 1
ATOM 2767 O O . ASN A 1 352 ? 56.311 0.055 -98.948 1.00 51.09 352 ASN A O 1
ATOM 2771 N N . SER A 1 353 ? 54.958 1.650 -98.135 1.00 51.03 353 SER A N 1
ATOM 2772 C CA . SER A 1 353 ? 54.662 2.306 -99.417 1.00 51.03 353 SER A CA 1
ATOM 2773 C C . SER A 1 353 ? 55.547 3.540 -99.678 1.00 51.03 353 SER A C 1
ATOM 2775 O O . SER A 1 353 ? 55.484 4.107 -100.767 1.00 51.03 353 SER A O 1
ATOM 2777 N N . SER A 1 354 ? 56.376 3.964 -98.712 1.00 48.41 354 SER A N 1
ATOM 2778 C CA . SER A 1 354 ? 57.184 5.192 -98.776 1.00 48.41 354 SER A CA 1
ATOM 2779 C C . SER A 1 354 ? 58.625 5.042 -98.256 1.00 48.41 354 SER A C 1
ATOM 2781 O O . SER A 1 354 ? 59.286 6.047 -97.997 1.00 48.41 354 SER A O 1
ATOM 2783 N N . SER A 1 355 ? 59.140 3.819 -98.087 1.00 42.06 355 SER A N 1
ATOM 2784 C CA . SER A 1 355 ? 60.461 3.545 -97.498 1.00 42.06 355 SER A CA 1
ATOM 2785 C C . SER A 1 355 ? 61.615 3.817 -98.478 1.00 42.06 355 SER A C 1
ATOM 2787 O O . SER A 1 355 ? 62.311 2.897 -98.922 1.00 42.06 355 SER A O 1
ATOM 2789 N N . LYS A 1 356 ? 61.817 5.087 -98.850 1.00 40.47 356 LYS A N 1
ATOM 2790 C CA . LYS A 1 356 ? 62.951 5.545 -99.668 1.00 40.47 356 LYS A CA 1
ATOM 2791 C C . LYS A 1 356 ? 63.319 6.995 -99.309 1.00 40.47 356 LYS A C 1
ATOM 2793 O O . LYS A 1 356 ? 62.643 7.924 -99.732 1.00 40.47 356 LYS A O 1
ATOM 2798 N N . GLY A 1 357 ? 64.396 7.156 -98.537 1.00 40.09 357 GLY A N 1
ATOM 2799 C CA . GLY A 1 357 ? 64.687 8.356 -97.730 1.00 40.09 357 GLY A CA 1
ATOM 2800 C C . GLY A 1 357 ? 64.491 8.002 -96.249 1.00 40.09 357 GLY A C 1
ATOM 2801 O O . GLY A 1 357 ? 63.368 7.675 -95.886 1.00 40.09 357 GLY A O 1
ATOM 2802 N N . ILE A 1 358 ? 65.489 7.837 -95.370 1.00 43.62 358 ILE A N 1
ATOM 2803 C CA . ILE A 1 358 ? 66.851 8.402 -95.194 1.00 43.62 358 ILE A CA 1
ATOM 2804 C C . ILE A 1 358 ? 66.857 9.800 -94.542 1.00 43.62 358 ILE A C 1
ATOM 2806 O O . ILE A 1 358 ? 66.281 10.739 -95.079 1.00 43.62 358 ILE A O 1
ATOM 2810 N N . ASP A 1 359 ? 67.602 9.865 -93.428 1.00 38.69 359 ASP A N 1
ATOM 2811 C CA . ASP A 1 359 ? 68.088 11.013 -92.640 1.00 38.69 359 ASP A CA 1
ATOM 2812 C C . ASP A 1 359 ? 67.115 11.885 -91.823 1.00 38.69 359 ASP A C 1
ATOM 2814 O O . ASP A 1 359 ? 65.914 11.950 -92.065 1.00 38.69 359 ASP A O 1
ATOM 2818 N N . GLY A 1 360 ? 67.689 12.561 -90.811 1.00 42.84 360 GLY A N 1
ATOM 2819 C CA . GLY A 1 360 ? 67.027 13.618 -90.031 1.00 42.84 360 GLY A CA 1
ATOM 2820 C C . GLY A 1 360 ? 67.124 13.504 -88.502 1.00 42.84 360 GLY A C 1
ATOM 2821 O O . GLY A 1 360 ? 66.099 13.538 -87.829 1.00 42.84 360 GLY A O 1
ATOM 2822 N N . SER A 1 361 ? 68.325 13.377 -87.924 1.00 43.72 361 SER A N 1
ATOM 2823 C CA . SER A 1 361 ? 68.487 13.432 -86.457 1.00 43.72 361 SER A CA 1
ATOM 2824 C C . SER A 1 361 ? 68.516 14.873 -85.918 1.00 43.72 361 SER A C 1
ATOM 2826 O O . SER A 1 361 ? 69.044 15.766 -86.572 1.00 43.72 361 SER A O 1
ATOM 2828 N N . PHE A 1 362 ? 68.059 15.040 -84.671 1.00 43.59 362 PHE A N 1
ATOM 2829 C CA . PHE A 1 362 ? 68.481 16.081 -83.719 1.00 43.59 362 PHE A CA 1
ATOM 2830 C C . PHE A 1 362 ? 68.169 17.567 -84.028 1.00 43.59 362 PHE A C 1
ATOM 2832 O O . PHE A 1 362 ? 68.958 18.283 -84.637 1.00 43.59 362 PHE A O 1
ATOM 2839 N N . SER A 1 363 ? 67.107 18.095 -83.406 1.00 45.06 363 SER A N 1
ATOM 2840 C CA . SER A 1 363 ? 67.202 19.336 -82.607 1.00 45.06 363 SER A CA 1
ATOM 2841 C C . SER A 1 363 ? 66.031 19.438 -81.619 1.00 45.06 363 SER A C 1
ATOM 2843 O O . SER A 1 363 ? 64.890 19.133 -81.959 1.00 45.06 363 SER A O 1
ATOM 2845 N N . SER A 1 364 ? 66.313 19.822 -80.373 1.00 54.72 364 SER A N 1
ATOM 2846 C CA . SER A 1 364 ? 65.329 19.889 -79.286 1.00 54.72 364 SER A CA 1
ATOM 2847 C C . SER A 1 364 ? 64.951 21.338 -78.971 1.00 54.72 364 SER A C 1
ATOM 2849 O O . SER A 1 364 ? 65.666 22.019 -78.236 1.00 54.72 364 SER A O 1
ATOM 2851 N N . ILE A 1 365 ? 63.819 21.798 -79.504 1.00 56.34 365 ILE A N 1
ATOM 2852 C CA . ILE A 1 365 ? 63.179 23.065 -79.126 1.00 56.34 365 ILE A CA 1
ATOM 2853 C C . ILE A 1 365 ? 61.690 22.760 -78.892 1.00 56.34 365 ILE A C 1
ATOM 2855 O O . ILE A 1 365 ? 61.036 22.298 -79.830 1.00 56.34 365 ILE A O 1
ATOM 2859 N N . PRO A 1 366 ? 61.139 22.964 -77.678 1.00 57.84 366 PRO A N 1
ATOM 2860 C CA . PRO A 1 366 ? 59.712 22.775 -77.445 1.00 57.84 366 PRO A CA 1
ATOM 2861 C C . PRO A 1 366 ? 58.934 23.820 -78.247 1.00 57.84 366 PRO A C 1
ATOM 2863 O O . PRO A 1 366 ? 59.245 25.011 -78.210 1.00 57.84 366 PRO A O 1
ATOM 2866 N N . THR A 1 367 ? 57.930 23.375 -78.999 1.00 72.50 367 THR A N 1
ATOM 2867 C CA . THR A 1 367 ? 57.072 24.303 -79.749 1.00 72.50 367 THR A CA 1
ATOM 2868 C C . THR A 1 367 ? 56.145 25.055 -78.797 1.00 72.50 367 THR A C 1
ATOM 2870 O O . THR A 1 367 ? 55.739 24.525 -77.766 1.00 72.50 367 THR A O 1
ATOM 2873 N N . ASP A 1 368 ? 55.763 26.280 -79.157 1.00 70.12 368 ASP A N 1
ATOM 2874 C CA . ASP A 1 368 ? 54.930 27.157 -78.317 1.00 70.12 368 ASP A CA 1
ATOM 2875 C C . ASP A 1 368 ? 53.581 26.499 -77.933 1.00 70.12 368 ASP A C 1
ATOM 2877 O O . ASP A 1 368 ? 53.082 26.634 -76.817 1.00 70.12 368 ASP A O 1
ATOM 2881 N N . ALA A 1 369 ? 53.044 25.658 -78.826 1.00 75.50 369 ALA A N 1
ATOM 2882 C CA . ALA A 1 369 ? 51.862 24.831 -78.582 1.00 75.50 369 ALA A CA 1
ATOM 2883 C C . ALA A 1 369 ? 52.053 23.783 -77.464 1.00 75.50 369 ALA A C 1
ATOM 2885 O O . ALA A 1 369 ? 51.104 23.479 -76.743 1.00 75.50 369 ALA A O 1
ATOM 2886 N N . GLN A 1 370 ? 53.265 23.243 -77.298 1.00 80.06 370 GLN A N 1
ATOM 2887 C CA . GLN A 1 370 ? 53.597 22.288 -76.239 1.00 80.06 370 GLN A CA 1
ATOM 2888 C C . GLN A 1 370 ? 53.644 22.982 -74.871 1.00 80.06 370 GLN A C 1
ATOM 2890 O O . GLN A 1 370 ? 53.068 22.475 -73.911 1.00 80.06 370 GLN A O 1
ATOM 2895 N N . VAL A 1 371 ? 54.230 24.184 -74.809 1.00 81.00 371 VAL A N 1
ATOM 2896 C CA . VAL A 1 371 ? 54.251 25.028 -73.601 1.00 81.00 371 VAL A CA 1
ATOM 2897 C C . VAL A 1 371 ? 52.830 25.455 -73.210 1.00 81.00 371 VAL A C 1
ATOM 2899 O O . VAL A 1 371 ? 52.447 25.361 -72.046 1.00 81.00 371 VAL A O 1
ATOM 2902 N N . MET A 1 372 ? 52.001 25.850 -74.180 1.00 82.88 372 MET A N 1
ATOM 2903 C CA . MET A 1 372 ? 50.593 26.196 -73.938 1.00 82.88 372 MET A CA 1
ATOM 2904 C C . MET A 1 372 ? 49.754 25.001 -73.452 1.00 82.88 372 MET A C 1
ATOM 2906 O O . MET A 1 372 ? 48.879 25.178 -72.602 1.00 82.88 372 MET A O 1
ATOM 2910 N N . ALA A 1 373 ? 50.025 23.785 -73.938 1.00 84.06 373 ALA A N 1
ATOM 2911 C CA . ALA A 1 373 ? 49.378 22.568 -73.444 1.00 84.06 373 ALA A CA 1
ATOM 2912 C C . ALA A 1 373 ? 49.791 22.237 -71.996 1.00 84.06 373 ALA A C 1
ATOM 2914 O O . ALA A 1 373 ? 48.937 21.895 -71.176 1.00 84.06 373 ALA A O 1
ATOM 2915 N N . GLU A 1 374 ? 51.073 22.399 -71.659 1.00 88.81 374 GLU A N 1
ATOM 2916 C CA . GLU A 1 374 ? 51.603 22.205 -70.304 1.00 88.81 374 GLU A CA 1
ATOM 2917 C C . GLU A 1 374 ? 51.020 23.227 -69.311 1.00 88.81 374 GLU A C 1
ATOM 2919 O O . GLU A 1 374 ? 50.513 22.843 -68.257 1.00 88.81 374 GLU A O 1
ATOM 2924 N N . ILE A 1 375 ? 50.954 24.511 -69.688 1.00 87.06 375 ILE A N 1
ATOM 2925 C CA . ILE A 1 375 ? 50.270 25.564 -68.912 1.00 87.06 375 ILE A CA 1
ATOM 2926 C C . ILE A 1 375 ? 48.783 25.230 -68.709 1.00 87.06 375 ILE A C 1
ATOM 2928 O O . ILE A 1 375 ? 48.244 25.450 -67.621 1.00 87.06 375 ILE A O 1
ATOM 2932 N N . GLY A 1 376 ? 48.114 24.673 -69.724 1.00 90.31 376 GLY A N 1
ATOM 2933 C CA . GLY A 1 376 ? 46.738 24.182 -69.612 1.00 90.31 376 GLY A CA 1
ATOM 2934 C C . GLY A 1 376 ? 46.594 23.054 -68.584 1.00 90.31 376 GLY A C 1
ATOM 2935 O O . GLY A 1 376 ? 45.704 23.110 -67.736 1.00 90.31 376 GLY A O 1
ATOM 2936 N N . SER A 1 377 ? 47.503 22.075 -68.610 1.00 91.38 377 SER A N 1
ATOM 2937 C CA . SER A 1 377 ? 47.538 20.971 -67.642 1.00 91.38 377 SER A CA 1
ATOM 2938 C C . SER A 1 377 ? 47.755 21.476 -66.213 1.00 91.38 377 SER A C 1
ATOM 2940 O O . SER A 1 377 ? 46.950 21.180 -65.332 1.00 91.38 377 SER A O 1
ATOM 2942 N N . LEU A 1 378 ? 48.774 22.315 -65.997 1.00 92.38 378 LEU A N 1
ATOM 2943 C CA . LEU A 1 378 ? 49.101 22.897 -64.690 1.00 92.38 378 LEU A CA 1
ATOM 2944 C C . LEU A 1 378 ? 47.970 23.783 -64.142 1.00 92.38 378 LEU A C 1
ATOM 2946 O O . LEU A 1 378 ? 47.734 23.823 -62.934 1.00 92.38 378 LEU A O 1
ATOM 2950 N N . LYS A 1 379 ? 47.230 24.484 -65.013 1.00 94.50 379 LYS A N 1
ATOM 2951 C CA . LYS A 1 379 ? 46.047 25.254 -64.603 1.00 94.50 379 LYS A CA 1
ATOM 2952 C C . LYS A 1 379 ? 44.932 24.335 -64.094 1.00 94.50 379 LYS A C 1
ATOM 2954 O O . LYS A 1 379 ? 44.349 24.645 -63.055 1.00 94.50 379 LYS A O 1
ATOM 2959 N N . ASN A 1 380 ? 44.655 23.237 -64.800 1.00 93.31 380 ASN A N 1
ATOM 2960 C CA . ASN A 1 380 ? 43.628 22.264 -64.420 1.00 93.31 380 ASN A CA 1
ATOM 2961 C C . ASN A 1 380 ? 44.003 21.534 -63.120 1.00 93.31 380 ASN A C 1
ATOM 2963 O O . ASN A 1 380 ? 43.167 21.404 -62.231 1.00 93.31 380 ASN A O 1
ATOM 2967 N N . GLU A 1 381 ? 45.266 21.125 -62.976 1.00 94.38 381 GLU A N 1
ATOM 2968 C CA . GLU A 1 381 ? 45.811 20.522 -61.753 1.00 94.38 381 GLU A CA 1
ATOM 2969 C C . GLU A 1 381 ? 45.664 21.467 -60.552 1.00 94.38 381 GLU A C 1
ATOM 2971 O O . GLU A 1 381 ? 45.110 21.091 -59.523 1.00 94.38 381 GLU A O 1
ATOM 2976 N N . ARG A 1 382 ? 46.054 22.738 -60.705 1.00 93.75 382 ARG A N 1
ATOM 2977 C CA . ARG A 1 382 ? 45.872 23.774 -59.678 1.00 93.75 382 ARG A CA 1
ATOM 2978 C C . ARG A 1 382 ? 44.396 23.993 -59.315 1.00 93.75 382 ARG A C 1
ATOM 2980 O O . ARG A 1 382 ? 44.091 24.288 -58.163 1.00 93.75 382 ARG A O 1
ATOM 2987 N N . GLU A 1 383 ? 43.480 23.898 -60.276 1.00 94.94 383 GLU A N 1
ATOM 2988 C CA . GLU A 1 383 ? 42.036 24.042 -60.035 1.00 94.94 383 GLU A CA 1
ATOM 2989 C C . GLU A 1 383 ? 41.464 22.837 -59.268 1.00 94.94 383 GLU A C 1
ATOM 2991 O O . GLU A 1 383 ? 40.715 23.024 -58.308 1.00 94.94 383 GLU A O 1
ATOM 2996 N N . LEU A 1 384 ? 41.913 21.622 -59.597 1.00 95.19 384 LEU A N 1
ATOM 2997 C CA . LEU A 1 384 ? 41.586 20.392 -58.872 1.00 95.19 384 LEU A CA 1
ATOM 2998 C C . LEU A 1 384 ? 42.135 20.414 -57.434 1.00 95.19 384 LEU A C 1
ATOM 3000 O O . LEU A 1 384 ? 41.373 20.204 -56.492 1.00 95.19 384 LEU A O 1
ATOM 3004 N N . LEU A 1 385 ? 43.403 20.797 -57.245 1.00 95.44 385 LEU A N 1
ATOM 3005 C CA . LEU A 1 385 ? 44.019 20.987 -55.924 1.00 95.44 385 LEU A CA 1
ATOM 3006 C C . LEU A 1 385 ? 43.303 22.068 -55.093 1.00 95.44 385 LEU A C 1
ATOM 3008 O O . LEU A 1 385 ? 43.157 21.925 -53.880 1.00 95.44 385 LEU A O 1
ATOM 3012 N N . HIS A 1 386 ? 42.808 23.146 -55.714 1.00 96.56 386 HIS A N 1
ATOM 3013 C CA . HIS A 1 386 ? 41.957 24.119 -55.017 1.00 96.56 386 HIS A CA 1
ATOM 3014 C C . HIS A 1 386 ? 40.619 23.512 -54.569 1.00 96.56 386 HIS A C 1
ATOM 3016 O O . HIS A 1 386 ? 40.157 23.829 -53.469 1.00 96.56 386 HIS A O 1
ATOM 3022 N N . GLY A 1 387 ? 40.023 22.630 -55.377 1.00 96.31 387 GLY A N 1
ATOM 3023 C CA . GLY A 1 387 ? 38.848 21.838 -55.008 1.00 96.31 387 GLY A CA 1
ATOM 3024 C C . GLY A 1 387 ? 39.110 20.944 -53.794 1.00 96.31 387 GLY A C 1
ATOM 3025 O O . GLY A 1 387 ? 38.392 21.043 -52.798 1.00 96.31 387 GLY A O 1
ATOM 3026 N N . GLU A 1 388 ? 40.184 20.153 -53.826 1.00 95.94 388 GLU A N 1
ATOM 3027 C CA . GLU A 1 388 ? 40.598 19.273 -52.722 1.00 95.94 388 GLU A CA 1
ATOM 3028 C C . GLU A 1 388 ? 40.896 20.050 -51.430 1.00 95.94 388 GLU A C 1
ATOM 3030 O O . GLU A 1 388 ? 40.428 19.671 -50.356 1.00 95.94 388 GLU A O 1
ATOM 3035 N N . ILE A 1 389 ? 41.601 21.185 -51.513 1.00 96.44 389 ILE A N 1
ATOM 3036 C CA . ILE A 1 389 ? 41.855 22.068 -50.361 1.00 96.44 389 ILE A CA 1
ATOM 3037 C C . ILE A 1 389 ? 40.541 22.633 -49.800 1.00 96.44 389 ILE A C 1
ATOM 3039 O O . ILE A 1 389 ? 40.400 22.764 -48.582 1.00 96.44 389 ILE A O 1
ATOM 3043 N N . SER A 1 390 ? 39.571 22.964 -50.657 1.00 96.81 390 SER A N 1
ATOM 3044 C CA . SER A 1 390 ? 38.250 23.440 -50.226 1.00 96.81 390 SER A CA 1
ATOM 3045 C C . SER A 1 390 ? 37.456 22.338 -49.514 1.00 96.81 390 SER A C 1
ATOM 3047 O O . SER A 1 390 ? 36.950 22.544 -48.408 1.00 96.81 390 SER A O 1
ATOM 3049 N N . GLN A 1 391 ? 37.423 21.135 -50.093 1.00 97.19 391 GLN A N 1
ATOM 3050 C CA . GLN A 1 391 ? 36.764 19.969 -49.508 1.00 97.19 391 GLN A CA 1
ATOM 3051 C C . GLN A 1 391 ? 37.405 19.589 -48.166 1.00 97.19 391 GLN A C 1
ATOM 3053 O O . GLN A 1 391 ? 36.698 19.437 -47.168 1.00 97.19 391 GLN A O 1
ATOM 3058 N N . SER A 1 392 ? 38.738 19.527 -48.110 1.00 95.38 392 SER A N 1
ATOM 3059 C CA . SER A 1 392 ? 39.511 19.258 -46.894 1.00 95.38 392 SER A CA 1
ATOM 3060 C C . SER A 1 392 ? 39.193 20.260 -45.780 1.00 95.38 392 SER A C 1
ATOM 3062 O O . SER A 1 392 ? 38.941 19.848 -44.650 1.00 95.38 392 SER A O 1
ATOM 3064 N N . ARG A 1 393 ? 39.089 21.562 -46.095 1.00 97.19 393 ARG A N 1
ATOM 3065 C CA . ARG A 1 393 ? 38.645 22.586 -45.131 1.00 97.19 393 ARG A CA 1
ATOM 3066 C C . ARG A 1 393 ? 37.233 22.319 -44.614 1.00 97.19 393 ARG A C 1
ATOM 3068 O O . ARG A 1 393 ? 37.050 22.297 -43.402 1.00 97.19 393 ARG A O 1
ATOM 3075 N N . SER A 1 394 ? 36.270 22.050 -45.499 1.00 96.62 394 SER A N 1
ATOM 3076 C CA . SER A 1 394 ? 34.883 21.771 -45.089 1.00 96.62 394 SER A CA 1
ATOM 3077 C C . SER A 1 394 ? 34.766 20.539 -44.178 1.00 96.62 394 SER A C 1
ATOM 3079 O O . SER A 1 394 ? 34.030 20.567 -43.193 1.00 96.62 394 SER A O 1
ATOM 3081 N N . LEU A 1 395 ? 35.563 19.496 -44.437 1.00 97.81 395 LEU A N 1
ATOM 3082 C CA . LEU A 1 395 ? 35.650 18.303 -43.596 1.00 97.81 395 LEU A CA 1
ATOM 3083 C C . LEU A 1 395 ? 36.300 18.629 -42.242 1.00 97.81 395 LEU A C 1
ATOM 3085 O O . LEU A 1 395 ? 35.771 18.248 -41.199 1.00 97.81 395 LEU A O 1
ATOM 3089 N N . CYS A 1 396 ? 37.398 19.391 -42.230 1.00 97.19 396 CYS A N 1
ATOM 3090 C CA . CYS A 1 396 ? 38.029 19.860 -40.996 1.00 97.19 396 CYS A CA 1
ATOM 3091 C C . CYS A 1 396 ? 37.107 20.741 -40.141 1.00 97.19 396 CYS A C 1
ATOM 3093 O O . CYS A 1 396 ? 37.210 20.691 -38.919 1.00 97.19 396 CYS A O 1
ATOM 3095 N N . ASP A 1 397 ? 36.236 21.551 -40.743 1.00 97.38 397 ASP A N 1
ATOM 3096 C CA . ASP A 1 397 ? 35.274 22.376 -40.006 1.00 97.38 397 ASP A CA 1
ATOM 3097 C C . ASP A 1 397 ? 34.092 21.541 -39.484 1.00 97.38 397 ASP A C 1
ATOM 3099 O O . ASP A 1 397 ? 33.740 21.670 -38.312 1.00 97.38 397 ASP A O 1
ATOM 3103 N N . SER A 1 398 ? 33.584 20.583 -40.271 1.00 97.31 398 SER A N 1
ATOM 3104 C CA . SER A 1 398 ? 32.595 19.599 -39.799 1.00 97.31 398 SER A CA 1
ATOM 3105 C C . SER A 1 398 ? 33.103 18.804 -38.589 1.00 97.31 398 SER A C 1
ATOM 3107 O O . SER A 1 398 ? 32.378 18.649 -37.608 1.00 97.31 398 SER A O 1
ATOM 3109 N N . LEU A 1 399 ? 34.365 18.353 -38.610 1.00 96.50 399 LEU A N 1
ATOM 3110 C CA . LEU A 1 399 ? 34.976 17.650 -37.476 1.00 96.50 399 LEU A CA 1
ATOM 3111 C C . LEU A 1 399 ? 35.165 18.552 -36.244 1.00 96.50 399 LEU A C 1
ATOM 3113 O O . LEU A 1 399 ? 35.122 18.051 -35.122 1.00 96.50 399 LEU A O 1
ATOM 3117 N N . LYS A 1 400 ? 35.359 19.870 -36.398 1.00 97.62 400 LYS A N 1
ATOM 3118 C CA . LYS A 1 400 ? 35.407 20.798 -35.247 1.00 97.62 400 LYS A CA 1
ATOM 3119 C C . LYS A 1 400 ? 34.038 20.939 -34.593 1.00 97.62 400 LYS A C 1
ATOM 3121 O O . LYS A 1 400 ? 33.959 20.943 -33.368 1.00 97.62 400 LYS A O 1
ATOM 3126 N N . ASP A 1 401 ? 32.975 21.042 -35.386 1.00 96.81 401 ASP A N 1
ATOM 3127 C CA . ASP A 1 401 ? 31.612 21.157 -34.861 1.00 96.81 401 ASP A CA 1
ATOM 3128 C C . ASP A 1 401 ? 31.091 19.836 -34.279 1.00 96.81 401 ASP A C 1
ATOM 3130 O O . ASP A 1 401 ? 30.348 19.860 -33.299 1.00 96.81 401 ASP A O 1
ATOM 3134 N N . GLU A 1 402 ? 31.543 18.688 -34.789 1.00 97.12 402 GLU A N 1
ATOM 3135 C CA . GLU A 1 402 ? 31.338 17.389 -34.139 1.00 97.12 402 GLU A CA 1
ATOM 3136 C C . GLU A 1 402 ? 32.074 17.307 -32.791 1.00 97.12 402 GLU A C 1
ATOM 3138 O O . GLU A 1 402 ? 31.448 16.996 -31.779 1.00 97.12 402 GLU A O 1
ATOM 3143 N N . ASN A 1 403 ? 33.360 17.684 -32.727 1.00 94.00 403 ASN A N 1
ATOM 3144 C CA . ASN A 1 403 ? 34.103 17.728 -31.459 1.00 94.00 403 ASN A CA 1
ATOM 3145 C C . ASN A 1 403 ? 33.436 18.657 -30.429 1.00 94.00 403 ASN A C 1
ATOM 3147 O O . ASN A 1 403 ? 33.269 18.255 -29.284 1.00 94.00 403 ASN A O 1
ATOM 3151 N N . ARG A 1 404 ? 32.971 19.849 -30.828 1.00 97.12 404 ARG A N 1
ATOM 3152 C CA . ARG A 1 404 ? 32.238 20.780 -29.941 1.00 97.12 404 ARG A CA 1
ATOM 3153 C C . ARG A 1 404 ? 30.953 20.178 -29.363 1.00 97.12 404 ARG A C 1
ATOM 3155 O O . ARG A 1 404 ? 30.617 20.451 -28.212 1.00 97.12 404 ARG A O 1
ATOM 3162 N N . ARG A 1 405 ? 30.226 19.373 -30.147 1.00 97.31 405 ARG A N 1
ATOM 3163 C CA . ARG A 1 405 ? 29.039 18.641 -29.668 1.00 97.31 405 ARG A CA 1
ATOM 3164 C C . ARG A 1 405 ? 29.445 17.572 -28.658 1.00 97.31 405 ARG A C 1
ATOM 3166 O O . ARG A 1 405 ? 28.934 17.582 -27.547 1.00 97.31 405 ARG A O 1
ATOM 3173 N N . LEU A 1 406 ? 30.440 16.749 -28.990 1.00 96.25 406 LEU A N 1
ATOM 3174 C CA . LEU A 1 406 ? 30.966 15.718 -28.090 1.00 96.25 406 LEU A CA 1
ATOM 3175 C C . LEU A 1 406 ? 31.528 16.304 -26.781 1.00 96.25 406 LEU A C 1
ATOM 3177 O O . LEU A 1 406 ? 31.338 15.715 -25.722 1.00 96.25 406 LEU A O 1
ATOM 3181 N N . GLU A 1 407 ? 32.170 17.475 -26.815 1.00 97.00 407 GLU A N 1
ATOM 3182 C CA . GLU A 1 407 ? 32.614 18.209 -25.620 1.00 97.00 407 GLU A CA 1
ATOM 3183 C C . GLU A 1 407 ? 31.429 18.652 -24.744 1.00 97.00 407 GLU A C 1
ATOM 3185 O O . GLU A 1 407 ? 31.464 18.463 -23.526 1.00 97.00 407 GLU A O 1
ATOM 3190 N N . SER A 1 408 ? 30.362 19.180 -25.355 1.00 97.06 408 SER A N 1
ATOM 3191 C CA . SER A 1 408 ? 29.116 19.549 -24.667 1.00 97.06 408 SER A CA 1
ATOM 3192 C C . SER A 1 408 ? 28.417 18.332 -24.048 1.00 97.06 408 SER A C 1
ATOM 3194 O O . SER A 1 408 ? 28.026 18.367 -22.879 1.00 97.06 408 SER A O 1
ATOM 3196 N N . ASP A 1 409 ? 28.310 17.233 -24.793 1.00 96.75 409 ASP A N 1
ATOM 3197 C CA . ASP A 1 409 ? 27.671 15.994 -24.340 1.00 96.75 409 ASP A CA 1
ATOM 3198 C C . ASP A 1 409 ? 28.474 15.343 -23.201 1.00 96.75 409 ASP A C 1
ATOM 3200 O O . ASP A 1 409 ? 27.905 14.921 -22.193 1.00 96.75 409 ASP A O 1
ATOM 3204 N N . LEU A 1 410 ? 29.812 15.350 -23.286 1.00 95.56 410 LEU A N 1
ATOM 3205 C CA . LEU A 1 410 ? 30.698 14.935 -22.193 1.00 95.56 410 LEU A CA 1
ATOM 3206 C C . LEU A 1 410 ? 30.573 15.840 -20.960 1.00 95.56 410 LEU A C 1
ATOM 3208 O O . LEU A 1 410 ? 30.689 15.349 -19.835 1.00 95.56 410 LEU A O 1
ATOM 3212 N N . GLN A 1 411 ? 30.342 17.145 -21.132 1.00 96.81 411 GLN A N 1
ATOM 3213 C CA . GLN A 1 411 ? 30.120 18.063 -20.014 1.00 96.81 411 GLN A CA 1
ATOM 3214 C C . GLN A 1 411 ? 28.759 17.823 -19.341 1.00 96.81 411 GLN A C 1
ATOM 3216 O O . GLN A 1 411 ? 28.699 17.788 -18.110 1.00 96.81 411 GLN A O 1
ATOM 3221 N N . SER A 1 412 ? 27.697 17.578 -20.116 1.00 96.69 412 SER A N 1
ATOM 3222 C CA . SER A 1 412 ? 26.387 17.171 -19.587 1.00 96.69 412 SER A CA 1
ATOM 3223 C C . SER A 1 412 ? 26.476 15.833 -18.846 1.00 96.69 412 S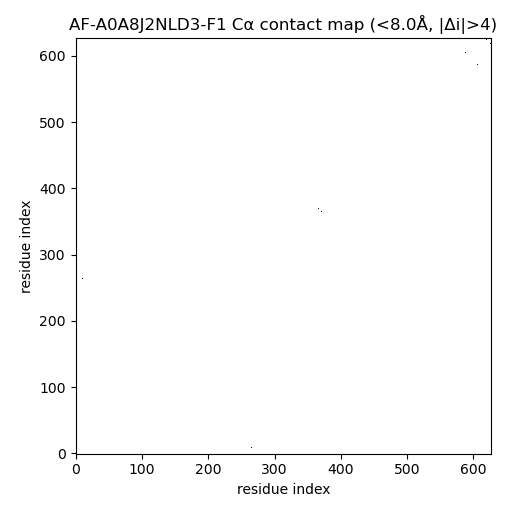ER A C 1
ATOM 3225 O O . SER A 1 412 ? 26.098 15.752 -17.679 1.00 96.69 412 SER A O 1
ATOM 3227 N N . LEU A 1 413 ? 27.080 14.810 -19.459 1.00 95.50 413 LEU A N 1
ATOM 3228 C CA . LEU A 1 413 ? 27.235 13.488 -18.850 1.00 95.50 413 LEU A CA 1
ATOM 3229 C C . LEU A 1 413 ? 28.038 13.538 -17.538 1.00 95.50 413 LEU A C 1
ATOM 3231 O O . LEU A 1 413 ? 27.701 12.834 -16.589 1.00 95.50 413 LEU A O 1
ATOM 3235 N N . ARG A 1 414 ? 29.061 14.400 -17.447 1.00 97.38 414 ARG A N 1
ATOM 3236 C CA . ARG A 1 414 ? 29.801 14.652 -16.195 1.00 97.38 414 ARG A CA 1
ATOM 3237 C C . ARG A 1 414 ? 28.929 15.286 -15.111 1.00 97.38 414 ARG A C 1
ATOM 3239 O O . ARG A 1 414 ? 29.080 14.912 -13.952 1.00 97.38 414 ARG A O 1
ATOM 3246 N N . SER A 1 415 ? 28.031 16.207 -15.469 1.00 95.94 415 SER A N 1
ATOM 3247 C CA . SER A 1 415 ? 27.071 16.797 -14.525 1.00 95.94 415 SER A CA 1
ATOM 3248 C C . SER A 1 415 ? 26.135 15.725 -13.963 1.00 95.94 415 SER A C 1
ATOM 3250 O O . SER A 1 415 ? 26.035 15.569 -12.748 1.00 95.94 415 SER A O 1
ATOM 3252 N N . ASN A 1 416 ? 25.543 14.916 -14.844 1.00 95.69 416 ASN A N 1
ATOM 3253 C CA . ASN A 1 416 ? 24.613 13.849 -14.470 1.00 95.69 416 ASN A CA 1
ATOM 3254 C C . ASN A 1 416 ? 25.297 12.777 -13.596 1.00 95.69 416 ASN A C 1
ATOM 3256 O O . ASN A 1 416 ? 24.692 12.243 -12.672 1.00 95.69 416 ASN A O 1
ATOM 3260 N N . LEU A 1 417 ? 26.576 12.470 -13.853 1.00 94.94 417 LEU A N 1
ATOM 3261 C CA . LEU A 1 417 ? 27.359 11.521 -13.051 1.00 94.94 417 LEU A CA 1
ATOM 3262 C C . LEU A 1 417 ? 27.626 12.062 -11.634 1.00 94.94 417 LEU A C 1
ATOM 3264 O O . LEU A 1 417 ? 27.509 11.311 -10.667 1.00 94.94 417 LEU A O 1
ATOM 3268 N N . LEU A 1 418 ? 27.923 13.360 -11.489 1.00 96.75 418 LEU A N 1
ATOM 3269 C CA . LEU A 1 418 ? 28.069 14.003 -10.176 1.00 96.75 418 LEU A CA 1
ATOM 3270 C C . LEU A 1 418 ? 26.749 14.012 -9.389 1.00 96.75 418 LEU A C 1
ATOM 3272 O O . LEU A 1 418 ? 26.755 13.687 -8.204 1.00 96.75 418 LEU A O 1
ATOM 3276 N N . GLU A 1 419 ? 25.626 14.307 -10.045 1.00 96.56 419 GLU A N 1
ATOM 3277 C CA . GLU A 1 419 ? 24.289 14.266 -9.436 1.00 96.56 419 GLU A CA 1
ATOM 3278 C C . GLU A 1 419 ? 23.921 12.845 -8.967 1.00 96.56 419 GLU A C 1
ATOM 3280 O O . GLU A 1 419 ? 23.563 12.640 -7.807 1.00 96.56 419 GLU A O 1
ATOM 3285 N N . LEU A 1 420 ? 24.131 11.828 -9.813 1.00 94.94 420 LEU A N 1
ATOM 3286 C CA . LEU A 1 420 ? 23.958 10.415 -9.445 1.00 94.94 420 LEU A CA 1
ATOM 3287 C C . LEU A 1 420 ? 24.884 9.981 -8.296 1.00 94.94 420 LEU A C 1
ATOM 3289 O O . LEU A 1 420 ? 24.481 9.181 -7.449 1.00 94.94 420 LEU A O 1
ATOM 3293 N N . GLN A 1 421 ? 26.110 10.510 -8.230 1.00 95.81 421 GLN A N 1
ATOM 3294 C CA . GLN A 1 421 ? 27.031 10.265 -7.119 1.00 95.81 421 GLN A CA 1
ATOM 3295 C C . GLN A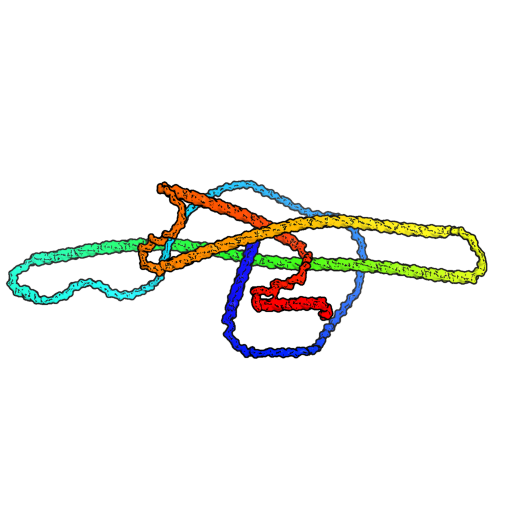 1 421 ? 26.544 10.915 -5.811 1.00 95.81 421 GLN A C 1
ATOM 3297 O O . GLN A 1 421 ? 26.710 10.315 -4.742 1.00 95.81 421 GLN A O 1
ATOM 3302 N N . GLU A 1 422 ? 25.933 12.102 -5.866 1.00 95.62 422 GLU A N 1
ATOM 3303 C CA . GLU A 1 422 ? 25.328 12.751 -4.697 1.00 95.62 422 GLU A CA 1
ATOM 3304 C C . GLU A 1 422 ? 24.107 11.965 -4.199 1.00 95.62 422 GLU A C 1
ATOM 3306 O O . GLU A 1 422 ? 24.049 11.634 -3.012 1.00 95.62 422 GLU A O 1
ATOM 3311 N N . ILE A 1 423 ? 23.205 11.556 -5.100 1.00 95.31 423 ILE A N 1
ATOM 3312 C CA . ILE A 1 423 ? 22.049 10.695 -4.790 1.00 95.31 423 ILE A CA 1
ATOM 3313 C C . ILE A 1 423 ? 22.518 9.389 -4.131 1.00 95.31 423 ILE A C 1
ATOM 3315 O O . ILE A 1 423 ? 22.140 9.098 -2.998 1.00 95.31 423 ILE A O 1
ATOM 3319 N N . CYS A 1 424 ? 23.462 8.668 -4.746 1.00 92.94 424 CYS A N 1
ATOM 3320 C CA . CYS A 1 424 ? 24.023 7.439 -4.169 1.00 92.94 424 CYS A CA 1
ATOM 3321 C C . CYS A 1 424 ? 24.698 7.654 -2.799 1.00 92.94 424 CYS A C 1
ATOM 3323 O O . CYS A 1 424 ? 24.814 6.714 -2.009 1.00 92.94 424 CYS A O 1
ATOM 3325 N N . SER A 1 425 ? 25.187 8.863 -2.507 1.00 94.19 425 SER A N 1
ATOM 3326 C CA . SER A 1 425 ? 25.765 9.209 -1.201 1.00 94.19 425 SER A CA 1
ATOM 3327 C C . SER A 1 425 ? 24.677 9.521 -0.169 1.00 94.19 425 SER A C 1
ATOM 3329 O O . SER A 1 425 ? 24.793 9.118 0.989 1.00 94.19 425 SER A O 1
ATOM 3331 N N . ARG A 1 426 ? 23.588 10.174 -0.591 1.00 95.62 426 ARG A N 1
ATOM 3332 C CA . ARG A 1 426 ? 22.388 10.417 0.215 1.00 95.62 426 ARG A CA 1
ATOM 3333 C C . ARG A 1 426 ? 21.705 9.106 0.612 1.00 95.62 426 ARG A C 1
ATOM 3335 O O . ARG A 1 426 ? 21.443 8.906 1.797 1.00 95.62 426 ARG A O 1
ATOM 3342 N N . ASP A 1 427 ? 21.513 8.195 -0.335 1.00 89.94 427 ASP A N 1
ATOM 3343 C CA . ASP A 1 427 ? 20.847 6.905 -0.113 1.00 89.94 427 ASP A CA 1
ATOM 3344 C C . ASP A 1 427 ? 21.625 6.018 0.866 1.00 89.94 427 ASP A C 1
ATOM 3346 O O . ASP A 1 427 ? 21.038 5.387 1.743 1.00 89.94 427 ASP A O 1
ATOM 3350 N N . ARG A 1 428 ? 22.965 6.028 0.799 1.00 93.75 428 ARG A N 1
ATOM 3351 C CA . ARG A 1 428 ? 23.824 5.343 1.784 1.00 93.75 428 ARG A CA 1
ATOM 3352 C C . ARG A 1 428 ? 23.636 5.894 3.198 1.00 93.75 428 ARG A C 1
ATOM 3354 O O . ARG A 1 428 ? 23.573 5.112 4.144 1.00 93.75 428 ARG A O 1
ATOM 3361 N N . ASN A 1 429 ? 23.515 7.214 3.346 1.00 95.00 429 ASN A N 1
ATOM 3362 C CA . ASN A 1 429 ? 23.286 7.845 4.647 1.00 95.00 429 ASN A CA 1
ATOM 3363 C C . ASN A 1 429 ? 21.891 7.503 5.203 1.00 95.00 429 ASN A C 1
ATOM 3365 O O . ASN A 1 429 ? 21.767 7.174 6.382 1.00 95.00 429 ASN A O 1
ATOM 3369 N N . ILE A 1 430 ? 20.858 7.509 4.351 1.00 93.56 430 ILE A N 1
ATOM 3370 C CA . ILE A 1 430 ? 19.494 7.090 4.715 1.00 93.56 430 ILE A CA 1
ATOM 3371 C C . ILE A 1 430 ? 19.484 5.607 5.118 1.00 93.56 430 ILE A C 1
ATOM 3373 O O . ILE A 1 430 ? 19.005 5.265 6.198 1.00 93.56 430 ILE A O 1
ATOM 3377 N N . SER A 1 431 ? 20.101 4.731 4.318 1.00 90.50 431 SER A N 1
ATOM 3378 C CA . SER A 1 431 ? 20.216 3.298 4.614 1.00 90.50 431 SER A CA 1
ATOM 3379 C C . SER A 1 431 ? 20.956 3.022 5.926 1.00 90.50 431 SER A C 1
ATOM 3381 O O . SER A 1 431 ? 20.561 2.112 6.653 1.00 90.50 431 SER A O 1
ATOM 3383 N N . HIS A 1 432 ? 21.997 3.794 6.262 1.00 92.50 432 HIS A N 1
ATOM 3384 C CA . HIS A 1 432 ? 22.682 3.675 7.553 1.00 92.50 432 HIS A CA 1
ATOM 3385 C C . HIS A 1 432 ? 21.772 4.108 8.713 1.00 92.50 432 HIS A C 1
ATOM 3387 O O . HIS A 1 432 ? 21.712 3.424 9.732 1.00 92.50 432 HIS A O 1
ATOM 3393 N N . SER A 1 433 ? 21.024 5.206 8.554 1.00 95.69 433 SER A N 1
ATOM 3394 C CA . SER A 1 433 ? 20.057 5.672 9.559 1.00 95.69 433 SER A CA 1
ATOM 3395 C C . SER A 1 433 ? 18.960 4.631 9.817 1.00 95.69 433 SER A C 1
ATOM 3397 O O . SER A 1 433 ? 18.656 4.321 10.967 1.00 95.69 433 SER A O 1
ATOM 3399 N N . ILE A 1 434 ? 18.414 4.030 8.754 1.00 90.88 434 ILE A N 1
ATOM 3400 C CA . ILE A 1 434 ? 17.404 2.963 8.839 1.00 90.88 434 ILE A CA 1
ATOM 3401 C C . ILE A 1 434 ? 17.995 1.693 9.472 1.00 90.88 434 ILE A C 1
ATOM 3403 O O . ILE A 1 434 ? 17.317 1.022 10.253 1.00 90.88 434 ILE A O 1
ATOM 3407 N N . GLN A 1 435 ? 19.255 1.351 9.185 1.00 93.00 435 GLN A N 1
ATOM 3408 C CA . GLN A 1 435 ? 19.934 0.208 9.804 1.00 93.00 435 GLN A CA 1
ATOM 3409 C C . GLN A 1 435 ? 20.162 0.421 11.311 1.00 93.00 435 GLN A C 1
ATOM 3411 O O . GLN A 1 435 ? 19.937 -0.501 12.099 1.00 93.00 435 GLN A O 1
ATOM 3416 N N . GLU A 1 436 ? 20.569 1.624 11.723 1.00 93.31 436 GLU A N 1
ATOM 3417 C CA . GLU A 1 436 ? 20.747 1.963 13.136 1.00 93.31 436 GLU A CA 1
ATOM 3418 C C . GLU A 1 436 ? 19.410 1.955 13.888 1.00 93.31 436 GLU A C 1
ATOM 3420 O O . GLU A 1 436 ? 19.310 1.353 14.960 1.00 93.31 436 GLU A O 1
ATOM 3425 N N . GLU A 1 437 ? 18.350 2.537 13.318 1.00 94.12 437 GLU A N 1
ATOM 3426 C CA . GLU A 1 437 ? 17.034 2.508 13.956 1.00 94.12 437 GLU A CA 1
ATOM 3427 C C . GLU A 1 437 ? 16.471 1.082 14.042 1.00 94.12 437 GLU A C 1
ATOM 3429 O O . GLU A 1 437 ? 15.989 0.695 15.104 1.00 94.12 437 GLU A O 1
ATOM 3434 N N . ASN A 1 438 ? 16.625 0.240 13.013 1.00 85.25 438 ASN A N 1
ATOM 3435 C CA . ASN A 1 438 ? 16.245 -1.177 13.099 1.00 85.25 438 ASN A CA 1
ATOM 3436 C C . ASN A 1 438 ? 16.986 -1.923 14.225 1.00 85.25 438 ASN A C 1
ATOM 3438 O O . ASN A 1 438 ? 16.383 -2.748 14.919 1.00 85.25 438 ASN A O 1
ATOM 3442 N N . LEU A 1 439 ? 18.263 -1.607 14.469 1.00 94.00 439 LEU A N 1
ATOM 3443 C CA . LEU A 1 439 ? 19.010 -2.151 15.606 1.00 94.00 439 LEU A CA 1
ATOM 3444 C C . LEU A 1 439 ? 18.421 -1.676 16.949 1.00 94.00 439 LEU A C 1
ATOM 3446 O O . LEU A 1 439 ? 18.213 -2.497 17.845 1.00 94.00 439 LEU A O 1
ATOM 3450 N N . GLN A 1 440 ? 18.087 -0.388 17.085 1.00 94.75 440 GLN A N 1
ATOM 3451 C CA . GLN A 1 440 ? 17.445 0.167 18.288 1.00 94.75 440 GLN A CA 1
ATOM 3452 C C . GLN A 1 440 ? 16.021 -0.389 18.512 1.00 94.75 440 GLN A C 1
ATOM 3454 O O . GLN A 1 440 ? 15.625 -0.675 19.648 1.00 94.75 440 GLN A O 1
ATOM 3459 N N . LEU A 1 441 ? 15.242 -0.584 17.442 1.00 91.19 441 LEU A N 1
ATOM 3460 C CA . LEU A 1 441 ? 13.926 -1.226 17.483 1.00 91.19 441 LEU A CA 1
ATOM 3461 C C . LEU A 1 441 ? 14.053 -2.680 17.955 1.00 91.19 441 LEU A C 1
ATOM 3463 O O . LEU A 1 441 ? 13.360 -3.060 18.897 1.00 91.19 441 LEU A O 1
ATOM 3467 N N . SER A 1 442 ? 14.979 -3.452 17.379 1.00 92.50 442 SER A N 1
ATOM 3468 C CA . SER A 1 442 ? 15.263 -4.844 17.759 1.00 92.50 442 SER A CA 1
ATOM 3469 C C . SER A 1 442 ? 15.676 -4.975 19.233 1.00 92.50 442 SER A C 1
ATOM 3471 O O . SER A 1 442 ? 15.107 -5.782 19.974 1.00 92.50 442 SER A O 1
ATOM 3473 N N . GLN A 1 443 ? 16.572 -4.105 19.715 1.00 94.06 443 GLN A N 1
ATOM 3474 C CA . GLN A 1 443 ? 16.955 -4.047 21.133 1.00 94.06 443 GLN A CA 1
ATOM 3475 C C . GLN A 1 443 ? 15.753 -3.777 22.055 1.00 94.06 443 GLN A C 1
ATOM 3477 O O . GLN A 1 443 ? 15.622 -4.425 23.096 1.00 94.06 443 GLN A O 1
ATOM 3482 N N . LYS A 1 444 ? 14.840 -2.869 21.676 1.00 94.12 444 LYS A N 1
ATOM 3483 C CA . LYS A 1 444 ? 13.632 -2.586 22.471 1.00 94.12 444 LYS A CA 1
ATOM 3484 C C . LYS A 1 444 ? 12.546 -3.665 22.347 1.00 94.12 444 LYS A C 1
ATOM 3486 O O . LYS A 1 444 ? 11.796 -3.862 23.297 1.00 94.12 444 LYS A O 1
ATOM 3491 N N . VAL A 1 445 ? 12.468 -4.402 21.239 1.00 90.12 445 VAL A N 1
ATOM 3492 C CA . VAL A 1 445 ? 11.624 -5.609 21.153 1.00 90.12 445 VAL A CA 1
ATOM 3493 C C . VAL A 1 445 ? 12.141 -6.676 22.123 1.00 90.12 445 VAL A C 1
ATOM 3495 O O . VAL A 1 445 ? 11.350 -7.229 22.882 1.00 90.12 445 VAL A O 1
ATOM 3498 N N . SER A 1 446 ? 13.458 -6.894 22.177 1.00 93.94 446 SER A N 1
ATOM 3499 C CA . SER A 1 446 ? 14.088 -7.824 23.124 1.00 93.94 446 SER A CA 1
ATOM 3500 C C . SER A 1 446 ? 13.830 -7.441 24.592 1.00 93.94 446 SER A C 1
ATOM 3502 O O . SER A 1 446 ? 13.404 -8.281 25.386 1.00 93.94 446 SER A O 1
ATOM 3504 N N . SER A 1 447 ? 13.977 -6.162 24.967 1.00 93.69 447 SER A N 1
ATOM 3505 C CA . SER A 1 447 ? 13.697 -5.736 26.350 1.00 93.69 447 SER A CA 1
ATOM 3506 C C . SER A 1 447 ? 12.211 -5.814 26.726 1.00 93.69 447 SER A C 1
ATOM 3508 O O . SER A 1 447 ? 11.892 -6.207 27.848 1.00 93.69 447 SER A O 1
ATOM 3510 N N . LEU A 1 448 ? 11.292 -5.533 25.794 1.00 92.25 448 LEU A N 1
ATOM 3511 C CA . LEU A 1 448 ? 9.853 -5.724 26.013 1.00 92.25 448 LEU A CA 1
ATOM 3512 C C . LEU A 1 448 ? 9.471 -7.209 26.130 1.00 92.25 448 LEU A C 1
ATOM 3514 O O . LEU A 1 448 ? 8.622 -7.548 26.950 1.00 92.25 448 LEU A O 1
ATOM 3518 N N . GLN A 1 449 ? 10.110 -8.109 25.374 1.00 91.69 449 GLN A N 1
ATOM 3519 C CA . GLN A 1 449 ? 9.913 -9.558 25.525 1.00 91.69 449 GLN A CA 1
ATOM 3520 C C . GLN A 1 449 ? 10.343 -10.052 26.914 1.00 91.69 449 GLN A C 1
ATOM 3522 O O . GLN A 1 449 ? 9.631 -10.854 27.522 1.00 91.69 449 GLN A O 1
ATOM 3527 N N . LEU A 1 450 ? 11.463 -9.543 27.442 1.00 93.31 450 LEU A N 1
ATOM 3528 C CA . LEU A 1 450 ? 11.928 -9.869 28.793 1.00 93.31 450 LEU A CA 1
ATOM 3529 C C . LEU A 1 450 ? 10.951 -9.390 29.877 1.00 93.31 450 LEU A C 1
ATOM 3531 O O . LEU A 1 450 ? 10.652 -10.162 30.789 1.00 93.31 450 LEU A O 1
ATOM 3535 N N . GLU A 1 451 ? 10.405 -8.173 29.774 1.00 93.44 451 GLU A N 1
ATOM 3536 C CA . GLU A 1 451 ? 9.421 -7.687 30.755 1.00 93.44 451 GLU A CA 1
ATOM 3537 C C . GLU A 1 451 ? 8.083 -8.438 30.645 1.00 93.44 451 GLU A C 1
ATOM 3539 O O . GLU A 1 451 ? 7.508 -8.802 31.666 1.00 93.44 451 GLU A O 1
ATOM 3544 N N . VAL A 1 452 ? 7.632 -8.800 29.436 1.00 92.06 452 VAL A N 1
ATOM 3545 C CA . VAL A 1 452 ? 6.431 -9.638 29.245 1.00 92.06 452 VAL A CA 1
ATOM 3546 C C . VAL A 1 452 ? 6.599 -11.032 29.867 1.00 92.06 452 VAL A C 1
ATOM 3548 O O . VAL A 1 452 ? 5.661 -11.546 30.478 1.00 92.06 452 VAL A O 1
ATOM 3551 N N . GLU A 1 453 ? 7.773 -11.667 29.769 1.00 93.31 453 GLU A N 1
ATOM 3552 C CA . GLU A 1 453 ? 8.040 -12.913 30.509 1.00 93.31 453 GLU A CA 1
ATOM 3553 C C . GLU A 1 453 ? 8.167 -12.681 32.026 1.00 93.31 453 GLU A C 1
ATOM 3555 O O . GLU A 1 453 ? 7.739 -13.534 32.814 1.00 93.31 453 GLU A O 1
ATOM 3560 N N . ARG A 1 454 ? 8.654 -11.510 32.464 1.00 94.38 454 ARG A N 1
ATOM 3561 C CA . ARG A 1 454 ? 8.662 -11.117 33.883 1.00 94.38 454 ARG A CA 1
ATOM 3562 C C . ARG A 1 454 ? 7.236 -11.024 34.434 1.00 94.38 454 ARG A C 1
ATOM 3564 O O . ARG A 1 454 ? 6.946 -11.692 35.432 1.00 94.38 454 ARG A O 1
ATOM 3571 N N . GLU A 1 455 ? 6.342 -10.310 33.748 1.00 90.81 455 GLU A N 1
ATOM 3572 C CA . GLU A 1 455 ? 4.914 -10.189 34.078 1.00 90.81 455 GLU A CA 1
ATOM 3573 C C . GLU A 1 455 ? 4.191 -11.540 34.034 1.00 90.81 455 GLU A C 1
ATOM 3575 O O . GLU A 1 455 ? 3.483 -11.882 34.981 1.00 90.81 455 GLU A O 1
ATOM 3580 N N . LYS A 1 456 ? 4.416 -12.373 33.005 1.00 92.94 456 LYS A N 1
ATOM 3581 C CA . LYS A 1 456 ? 3.892 -13.754 32.961 1.00 92.94 456 LYS A CA 1
ATOM 3582 C C . LYS A 1 456 ? 4.342 -14.566 34.179 1.00 92.94 456 LYS A C 1
ATOM 3584 O O . LYS A 1 456 ? 3.545 -15.321 34.740 1.00 92.94 456 LYS A O 1
ATOM 3589 N N . SER A 1 457 ? 5.596 -14.415 34.616 1.00 91.31 457 SER A N 1
ATOM 3590 C CA . SER A 1 457 ? 6.106 -15.078 35.824 1.00 91.31 457 SER A CA 1
ATOM 3591 C C . SER A 1 457 ? 5.443 -14.564 37.107 1.00 91.31 457 SER A C 1
ATOM 3593 O O . SER A 1 457 ? 5.302 -15.323 38.064 1.00 91.31 457 SER A O 1
ATOM 3595 N N . GLU A 1 458 ? 5.054 -13.289 37.148 1.00 93.25 458 GLU A N 1
ATOM 3596 C CA . GLU A 1 458 ? 4.394 -12.670 38.297 1.00 93.25 458 GLU A CA 1
ATOM 3597 C C . GLU A 1 458 ? 2.909 -13.035 38.350 1.00 93.25 458 GLU A C 1
ATOM 3599 O O . GLU A 1 458 ? 2.437 -13.482 39.396 1.00 93.25 458 GLU A O 1
ATOM 3604 N N . LYS A 1 459 ? 2.211 -13.007 37.208 1.00 89.19 459 LYS A N 1
ATOM 3605 C CA . LYS A 1 459 ? 0.840 -13.510 37.087 1.00 89.19 459 LYS A CA 1
ATOM 3606 C C . LYS A 1 459 ? 0.738 -14.970 37.535 1.00 89.19 459 LYS A C 1
ATOM 3608 O O . LYS A 1 459 ? -0.082 -15.261 38.395 1.00 89.19 459 LYS A O 1
ATOM 3613 N N . ARG A 1 460 ? 1.629 -15.864 37.077 1.00 93.00 460 ARG A N 1
ATOM 3614 C CA . ARG A 1 460 ? 1.668 -17.270 37.542 1.00 93.00 460 ARG A CA 1
ATOM 3615 C C . ARG A 1 460 ? 1.767 -17.388 39.073 1.00 93.00 460 ARG A C 1
ATOM 3617 O O . ARG A 1 460 ? 1.085 -18.222 39.658 1.00 93.00 460 ARG A O 1
ATOM 3624 N N . LYS A 1 461 ? 2.563 -16.534 39.735 1.00 93.81 461 LYS A N 1
ATOM 3625 C CA . LYS A 1 461 ? 2.695 -16.497 41.210 1.00 93.81 461 LYS A CA 1
ATOM 3626 C C . LYS A 1 461 ? 1.456 -15.923 41.910 1.00 93.81 461 LYS A C 1
ATOM 3628 O O . LYS A 1 461 ? 1.244 -16.207 43.088 1.00 93.81 461 LYS A O 1
ATOM 3633 N N . LEU A 1 462 ? 0.669 -15.081 41.238 1.00 90.00 462 LEU A N 1
ATOM 3634 C CA . LEU A 1 462 ? -0.613 -14.582 41.745 1.00 90.00 462 LEU A CA 1
ATOM 3635 C C . LEU A 1 462 ? -1.714 -15.632 41.568 1.00 90.00 462 LEU A C 1
ATOM 3637 O O . LEU A 1 462 ? -2.412 -15.920 42.535 1.00 90.00 462 LEU A O 1
ATOM 3641 N N . ASP A 1 463 ? -1.798 -16.267 40.399 1.00 90.94 463 ASP A N 1
ATOM 3642 C CA . ASP A 1 463 ? -2.730 -17.362 40.116 1.00 90.94 463 ASP A CA 1
ATOM 3643 C C . ASP A 1 463 ? -2.510 -18.532 41.105 1.00 90.94 463 ASP A C 1
ATOM 3645 O O . ASP A 1 463 ? -3.463 -19.027 41.705 1.00 90.94 463 ASP A O 1
ATOM 3649 N N . GLU A 1 464 ? -1.253 -18.897 41.397 1.00 93.25 464 GLU A N 1
ATOM 3650 C CA . GLU A 1 464 ? -0.898 -19.905 42.414 1.00 93.25 464 GLU A CA 1
ATOM 3651 C C . GLU A 1 464 ? -1.344 -19.505 43.840 1.00 93.25 464 GLU A C 1
ATOM 3653 O O . GLU A 1 464 ? -1.791 -20.349 44.621 1.00 93.25 464 GLU A O 1
ATOM 3658 N N . LYS A 1 465 ? -1.257 -18.215 44.203 1.00 92.88 465 LYS A N 1
ATOM 3659 C CA . LYS A 1 465 ? -1.763 -17.706 45.494 1.00 92.88 465 LYS A CA 1
ATOM 3660 C C . LYS A 1 465 ? -3.288 -17.743 45.556 1.00 92.88 465 LYS A C 1
ATOM 3662 O O . LYS A 1 465 ? -3.832 -18.123 46.590 1.00 92.88 465 LYS A O 1
ATOM 3667 N N . VAL A 1 466 ? -3.971 -17.374 44.471 1.00 90.19 466 VAL A N 1
ATOM 3668 C CA . VAL A 1 466 ? -5.437 -17.446 44.369 1.00 90.19 466 VAL A CA 1
ATOM 3669 C C . VAL A 1 466 ? -5.903 -18.896 44.490 1.00 90.19 466 VAL A C 1
ATOM 3671 O O . VAL A 1 466 ? -6.831 -19.161 45.247 1.00 90.19 466 VAL A O 1
ATOM 3674 N N . GLN A 1 467 ? -5.222 -19.844 43.840 1.00 89.62 467 GLN A N 1
ATOM 3675 C CA . GLN A 1 467 ? -5.547 -21.267 43.944 1.00 89.62 467 GLN A CA 1
ATOM 3676 C C . GLN A 1 467 ? -5.357 -21.806 45.372 1.00 89.62 467 GLN A C 1
ATOM 3678 O O . GLN A 1 467 ? -6.218 -22.529 45.866 1.00 89.62 467 GLN A O 1
ATOM 3683 N N . LYS A 1 468 ? -4.288 -21.412 46.079 1.00 91.06 468 LYS A N 1
ATOM 3684 C CA . LYS A 1 468 ? -4.102 -21.7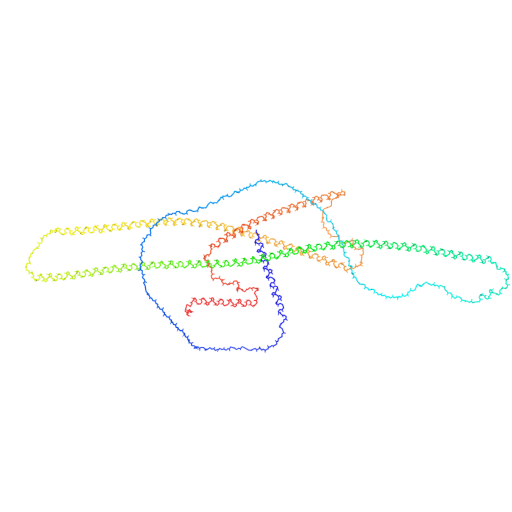74 47.498 1.00 91.06 468 LYS A CA 1
ATOM 3685 C C . LYS A 1 468 ? -5.232 -21.229 48.374 1.00 91.06 468 LYS A C 1
ATOM 3687 O O . LYS A 1 468 ? -5.864 -22.000 49.085 1.00 91.06 468 LYS A O 1
ATOM 3692 N N . LEU A 1 469 ? -5.565 -19.944 48.233 1.00 86.06 469 LEU A N 1
ATOM 3693 C CA . LEU A 1 469 ? -6.677 -19.325 48.964 1.00 86.06 469 LEU A CA 1
ATOM 3694 C C . LEU A 1 469 ? -8.044 -19.940 48.614 1.00 86.06 469 LEU A C 1
ATOM 3696 O O . LEU A 1 469 ? -8.922 -19.985 49.473 1.00 86.06 469 LEU A O 1
ATOM 3700 N N . ALA A 1 470 ? -8.250 -20.420 47.386 1.00 87.31 470 ALA A N 1
ATOM 3701 C CA . ALA A 1 470 ? -9.459 -21.153 47.012 1.00 87.31 470 ALA A CA 1
ATOM 3702 C C . ALA A 1 470 ? -9.541 -22.501 47.749 1.00 87.31 470 ALA A C 1
ATOM 3704 O O . ALA A 1 470 ? -10.549 -22.774 48.401 1.00 87.31 470 ALA A O 1
ATOM 3705 N N . ASN A 1 471 ? -8.457 -23.283 47.734 1.00 85.56 471 ASN A N 1
ATOM 3706 C CA . ASN A 1 471 ? -8.367 -24.568 48.434 1.00 85.56 471 ASN A CA 1
ATOM 3707 C C . ASN A 1 471 ? -8.551 -24.408 49.959 1.00 85.56 471 ASN A C 1
ATOM 3709 O O . ASN A 1 471 ? -9.266 -25.192 50.584 1.00 85.56 471 ASN A O 1
ATOM 3713 N N . ASP A 1 472 ? -7.956 -23.370 50.559 1.00 83.38 472 ASP A N 1
ATOM 3714 C CA . ASP A 1 472 ? -8.100 -23.056 51.989 1.00 83.38 472 ASP A CA 1
ATOM 3715 C C . ASP A 1 472 ? -9.563 -22.723 52.355 1.00 83.38 472 ASP A C 1
ATOM 3717 O O . ASP A 1 472 ? -10.078 -23.174 53.383 1.00 83.38 472 ASP A O 1
ATOM 3721 N N . ASN A 1 473 ? -10.269 -21.979 51.493 1.00 75.94 473 ASN A N 1
ATOM 3722 C CA . ASN A 1 473 ? -11.696 -21.687 51.669 1.00 75.94 473 ASN A CA 1
ATOM 3723 C C . ASN A 1 473 ? -12.582 -22.930 51.471 1.00 75.94 473 ASN A C 1
ATOM 3725 O O . ASN A 1 473 ? -13.558 -23.097 52.203 1.00 75.94 473 ASN A O 1
ATOM 3729 N N . GLU A 1 474 ? -12.254 -23.819 50.530 1.00 75.56 474 GLU A N 1
ATOM 3730 C CA . GLU A 1 474 ? -12.998 -25.065 50.294 1.00 75.56 474 GLU A CA 1
ATOM 3731 C C . GLU A 1 474 ? -12.839 -26.060 51.459 1.00 75.56 474 GLU A C 1
ATOM 3733 O O . GLU A 1 474 ? -13.818 -26.675 51.899 1.00 75.56 474 GLU A O 1
ATOM 3738 N N . LEU A 1 475 ? -11.641 -26.140 52.051 1.00 69.62 475 LEU A N 1
ATOM 3739 C CA . LEU A 1 475 ? -11.403 -26.833 53.321 1.00 69.62 475 LEU A CA 1
ATOM 3740 C C . LEU A 1 475 ? -12.234 -26.217 54.459 1.00 69.62 475 LEU A C 1
ATOM 3742 O O . LEU A 1 475 ? -12.912 -26.945 55.189 1.00 69.62 475 LEU A O 1
ATOM 3746 N N . GLY A 1 476 ? -12.254 -24.885 54.576 1.00 67.25 476 GLY A N 1
ATOM 3747 C CA . GLY A 1 476 ? -13.086 -24.171 55.549 1.00 67.25 476 GLY A CA 1
ATOM 3748 C C . GLY A 1 476 ? -14.586 -24.462 55.394 1.00 67.25 476 GLY A C 1
ATOM 3749 O O . GLY A 1 476 ? -15.269 -24.759 56.376 1.00 67.25 476 GLY A O 1
ATOM 3750 N N . PHE A 1 477 ? -15.097 -24.460 54.161 1.00 63.12 477 PHE A N 1
ATOM 3751 C CA . PHE A 1 477 ? -16.495 -24.775 53.852 1.00 63.12 477 PHE A CA 1
ATOM 3752 C C . PHE A 1 477 ? -16.838 -26.247 54.140 1.00 63.12 477 PHE A C 1
ATOM 3754 O O . PHE A 1 477 ? -17.901 -26.548 54.690 1.00 63.12 477 PHE A O 1
ATOM 3761 N N . SER A 1 478 ? -15.913 -27.166 53.856 1.00 61.41 478 SER A N 1
ATOM 3762 C CA . SER A 1 478 ? -16.042 -28.598 54.166 1.00 61.41 478 SER A CA 1
ATOM 3763 C C . SER A 1 478 ? -16.088 -28.878 55.676 1.00 61.41 478 SER A C 1
ATOM 3765 O O . SER A 1 478 ? -16.803 -29.775 56.127 1.00 61.41 478 SER A O 1
ATOM 3767 N N . ILE A 1 479 ? -15.367 -28.089 56.480 1.00 59.75 479 ILE A N 1
ATOM 3768 C CA . ILE A 1 479 ? -15.424 -28.147 57.949 1.00 59.75 479 ILE A CA 1
ATOM 3769 C C . ILE A 1 479 ? -16.740 -27.540 58.465 1.00 59.75 479 ILE A C 1
ATOM 3771 O O . ILE A 1 479 ? -17.396 -28.135 59.325 1.00 59.75 479 ILE A O 1
ATOM 3775 N N . ALA A 1 480 ? -17.166 -26.396 57.921 1.00 57.00 480 ALA A N 1
ATOM 3776 C CA . ALA A 1 480 ? -18.392 -25.711 58.339 1.00 57.00 480 ALA A CA 1
ATOM 3777 C C . ALA A 1 480 ? -19.658 -26.538 58.050 1.00 57.00 480 ALA A C 1
ATOM 3779 O O . ALA A 1 480 ? -20.521 -26.678 58.916 1.00 57.00 480 ALA A O 1
ATOM 3780 N N . THR A 1 481 ? -19.746 -27.148 56.865 1.00 54.03 481 THR A N 1
ATOM 3781 C CA . THR A 1 481 ? -20.874 -28.014 56.479 1.00 54.03 481 THR A CA 1
ATOM 3782 C C . THR A 1 481 ? -20.951 -29.270 57.346 1.00 54.03 481 THR A C 1
ATOM 3784 O O . THR A 1 481 ? -22.014 -29.538 57.907 1.00 54.03 481 THR A O 1
ATOM 3787 N N . ARG A 1 482 ? -19.826 -29.966 57.582 1.00 52.69 482 ARG A N 1
ATOM 3788 C CA . ARG A 1 482 ? -19.757 -31.093 58.539 1.00 52.69 482 ARG A CA 1
ATOM 3789 C C . ARG A 1 482 ? -20.137 -30.708 59.974 1.00 52.69 482 ARG A C 1
ATOM 3791 O O . ARG A 1 482 ? -20.673 -31.544 60.694 1.00 52.69 482 ARG A O 1
ATOM 3798 N N . SER A 1 483 ? -19.894 -29.462 60.378 1.00 51.97 483 SER A N 1
ATOM 3799 C CA . SER A 1 483 ? -20.246 -28.956 61.714 1.00 51.97 483 SER A CA 1
ATOM 3800 C C . SER A 1 483 ? -21.720 -28.549 61.855 1.00 51.97 483 SER A C 1
ATOM 3802 O O . SER A 1 483 ? -22.198 -28.382 62.971 1.00 51.97 483 SER A O 1
ATOM 3804 N N . SER A 1 484 ? -22.459 -28.391 60.749 1.00 47.16 484 SER A N 1
ATOM 3805 C CA . SER A 1 484 ? -23.863 -27.938 60.763 1.00 47.16 484 SER A CA 1
ATOM 3806 C C . SER A 1 484 ? -24.900 -29.066 60.858 1.00 47.16 484 SER A C 1
ATOM 3808 O O . SER A 1 484 ? -26.055 -28.815 61.192 1.00 47.16 484 SER A O 1
ATOM 3810 N N . SER A 1 485 ? -24.496 -30.311 60.588 1.00 43.12 485 SER A N 1
ATOM 3811 C CA . SER A 1 485 ? -25.374 -31.489 60.547 1.00 43.12 485 SER A CA 1
ATOM 3812 C C . SER A 1 485 ? -25.272 -32.393 61.787 1.00 43.12 485 SER A C 1
ATOM 3814 O O . SER A 1 485 ? -25.749 -33.526 61.754 1.00 43.12 485 SER A O 1
ATOM 3816 N N . GLY A 1 486 ? -24.622 -31.935 62.866 1.00 41.66 486 GLY A N 1
ATOM 3817 C CA . GLY A 1 486 ? -24.334 -32.737 64.060 1.00 41.66 486 GLY A CA 1
ATOM 3818 C C . GLY A 1 486 ? -24.769 -32.083 65.376 1.00 41.66 486 GLY A C 1
ATOM 3819 O O . GLY A 1 486 ? -24.327 -30.992 65.705 1.00 41.66 486 GLY A O 1
ATOM 3820 N N . SER A 1 487 ? -25.573 -32.816 66.153 1.00 41.59 487 SER A N 1
ATOM 3821 C CA . SER A 1 487 ? -25.947 -32.568 67.558 1.00 41.59 487 SER A CA 1
ATOM 3822 C C . SER A 1 487 ? -26.573 -31.209 67.917 1.00 41.59 487 SER A C 1
ATOM 3824 O O . SER A 1 487 ? -25.915 -30.286 68.397 1.00 41.59 487 SER A O 1
ATOM 3826 N N . THR A 1 488 ? -27.907 -31.156 67.905 1.00 45.00 488 THR A N 1
ATOM 3827 C CA . THR A 1 488 ? -28.661 -30.290 68.826 1.00 45.00 488 THR A CA 1
ATOM 3828 C C . THR A 1 488 ? -28.616 -30.862 70.252 1.00 45.00 488 THR A C 1
ATOM 3830 O O . THR A 1 488 ? -29.621 -31.383 70.727 1.00 45.00 488 THR A O 1
ATOM 3833 N N . ASN A 1 489 ? -27.446 -30.820 70.901 1.00 48.91 489 ASN A N 1
ATOM 3834 C CA . ASN A 1 489 ? -27.234 -31.042 72.342 1.00 48.91 489 ASN A CA 1
ATOM 3835 C C . ASN A 1 489 ? -25.769 -30.729 72.716 1.00 48.91 489 ASN A C 1
ATOM 3837 O O . ASN A 1 489 ? -24.890 -31.531 72.410 1.00 48.91 489 ASN A O 1
ATOM 3841 N N . ASP A 1 490 ? -25.535 -29.554 73.323 1.00 39.53 490 ASP A N 1
ATOM 3842 C CA . ASP A 1 490 ? -24.605 -29.274 74.446 1.00 39.53 490 ASP A CA 1
ATOM 3843 C C . ASP A 1 490 ? -24.315 -27.761 74.551 1.00 39.53 490 ASP A C 1
ATOM 3845 O O . ASP A 1 490 ? -23.512 -27.190 73.816 1.00 39.53 490 ASP A O 1
ATOM 3849 N N . PHE A 1 491 ? -24.967 -27.082 75.499 1.00 39.41 491 PHE A N 1
ATOM 3850 C CA . PHE A 1 491 ? -24.944 -25.614 75.625 1.00 39.41 491 PHE A CA 1
ATOM 3851 C C . PHE A 1 491 ? -23.769 -25.055 76.467 1.00 39.41 491 PHE A C 1
ATOM 3853 O O . PHE A 1 491 ? -23.678 -23.848 76.673 1.00 39.41 491 PHE A O 1
ATOM 3860 N N . THR A 1 492 ? -22.871 -25.896 77.004 1.00 47.03 492 THR A N 1
ATOM 3861 C CA . THR A 1 492 ? -22.039 -25.513 78.173 1.00 47.03 492 THR A CA 1
ATOM 3862 C C . THR A 1 492 ? -20.527 -25.788 78.096 1.00 47.03 492 THR A C 1
ATOM 3864 O O . THR A 1 492 ? -19.837 -25.549 79.087 1.00 47.03 492 THR A O 1
ATOM 3867 N N . LYS A 1 493 ? -19.959 -26.251 76.966 1.00 48.22 493 LYS A N 1
ATOM 3868 C CA . LYS A 1 493 ? -18.526 -26.652 76.883 1.00 48.22 493 LYS A CA 1
ATOM 3869 C C . LYS A 1 493 ? -17.750 -26.175 75.636 1.00 48.22 493 LYS A C 1
ATOM 3871 O O . LYS A 1 493 ? -17.016 -26.948 75.030 1.00 48.22 493 LYS A O 1
ATOM 3876 N N . ALA A 1 494 ? -17.841 -24.889 75.285 1.00 40.12 494 ALA A N 1
ATOM 3877 C CA . ALA A 1 494 ? -17.112 -24.303 74.142 1.00 40.12 494 ALA A CA 1
ATOM 3878 C C . ALA A 1 494 ? -16.021 -23.262 74.508 1.00 40.12 494 ALA A C 1
ATOM 3880 O O . ALA A 1 494 ? -15.429 -22.651 73.623 1.00 40.12 494 ALA A O 1
ATOM 3881 N N . SER A 1 495 ? -15.721 -23.055 75.796 1.00 45.88 495 SER A N 1
ATOM 3882 C CA . SER A 1 495 ? -14.974 -21.871 76.278 1.00 45.88 495 SER A CA 1
ATOM 3883 C C . SER A 1 495 ? -13.524 -22.136 76.727 1.00 45.88 495 SER A C 1
ATOM 3885 O O . SER A 1 495 ? -13.023 -21.424 77.598 1.00 45.88 495 SER A O 1
ATOM 3887 N N . SER A 1 496 ? -12.849 -23.187 76.234 1.00 42.62 496 SER A N 1
ATOM 3888 C CA . SER A 1 496 ? -11.596 -23.663 76.875 1.00 42.62 496 SER A CA 1
ATOM 3889 C C . SER A 1 496 ? -10.471 -24.193 75.972 1.00 42.62 496 SER A C 1
ATOM 3891 O O . SER A 1 496 ? -9.405 -24.504 76.498 1.00 42.62 496 SER A O 1
ATOM 3893 N N . LEU A 1 497 ? -10.640 -24.289 74.646 1.00 42.44 497 LEU A N 1
ATOM 3894 C CA . LEU A 1 497 ? -9.657 -24.941 73.759 1.00 42.44 497 LEU A CA 1
ATOM 3895 C C . LEU A 1 497 ? -9.233 -24.078 72.559 1.00 42.44 497 LEU A C 1
ATOM 3897 O O . LEU A 1 497 ? -9.679 -24.294 71.437 1.00 42.44 497 LEU A O 1
ATOM 3901 N N . SER A 1 498 ? -8.332 -23.117 72.810 1.00 40.91 498 SER A N 1
ATOM 3902 C CA . SER A 1 498 ? -7.317 -22.617 71.852 1.00 40.91 498 SER A CA 1
ATOM 3903 C C . SER A 1 498 ? -6.349 -21.630 72.527 1.00 40.91 498 SER A C 1
ATOM 3905 O O . SER A 1 498 ? -6.371 -20.425 72.287 1.00 40.91 498 SER A O 1
ATOM 3907 N N . ARG A 1 499 ? -5.471 -22.147 73.395 1.00 40.62 499 ARG A N 1
ATOM 3908 C CA . ARG A 1 499 ? -4.271 -21.439 73.877 1.00 40.62 499 ARG A CA 1
ATOM 3909 C C . ARG A 1 499 ? -3.056 -22.358 73.755 1.00 40.62 499 ARG A C 1
ATOM 3911 O O . ARG A 1 499 ? -2.801 -23.114 74.683 1.00 40.62 499 ARG A O 1
ATOM 3918 N N . MET A 1 500 ? -2.312 -22.271 72.650 1.00 35.78 500 MET A N 1
ATOM 3919 C CA . MET A 1 500 ? -0.903 -22.699 72.571 1.00 35.78 500 MET A CA 1
ATOM 3920 C C . MET A 1 500 ? -0.250 -22.263 71.245 1.00 35.78 500 MET A C 1
ATOM 3922 O O . MET A 1 500 ? -0.192 -23.030 70.292 1.00 35.78 500 MET A O 1
ATOM 3926 N N . ASN A 1 501 ? 0.273 -21.033 71.197 1.00 35.84 501 ASN A N 1
ATOM 3927 C CA . ASN A 1 501 ? 1.564 -20.758 70.551 1.00 35.84 501 ASN A CA 1
ATOM 3928 C C . ASN A 1 501 ? 2.214 -19.486 71.148 1.00 35.84 501 ASN A C 1
ATOM 3930 O O . ASN A 1 501 ? 1.539 -18.724 71.841 1.00 35.84 501 ASN A O 1
ATOM 3934 N N . MET A 1 502 ? 3.523 -19.310 70.954 1.00 37.47 502 MET A N 1
ATOM 3935 C CA . MET A 1 502 ? 4.444 -18.452 71.735 1.00 37.47 502 MET A CA 1
ATOM 3936 C C . MET A 1 502 ? 5.609 -17.977 70.827 1.00 37.47 502 MET A C 1
ATOM 3938 O O . MET A 1 502 ? 5.797 -18.575 69.774 1.00 37.47 502 MET A O 1
ATOM 3942 N N . SER A 1 503 ? 6.500 -17.017 71.130 1.00 39.25 503 SER A N 1
ATOM 3943 C CA . SER A 1 503 ? 6.693 -15.925 72.130 1.00 39.25 503 SER A CA 1
ATOM 3944 C C . SER A 1 503 ? 8.106 -15.333 71.848 1.00 39.25 503 SER A C 1
ATOM 3946 O O . SER A 1 503 ? 8.869 -16.034 71.173 1.00 39.25 503 SER A O 1
ATOM 3948 N N . PRO A 1 504 ? 8.566 -14.159 72.352 1.00 57.62 504 PRO A N 1
ATOM 3949 C CA . PRO A 1 504 ? 7.904 -13.060 73.090 1.00 57.62 504 PRO A CA 1
ATOM 3950 C C . PRO A 1 504 ? 7.502 -11.893 72.135 1.00 57.62 504 PRO A C 1
ATOM 3952 O O . PRO A 1 504 ? 6.941 -12.223 71.097 1.00 57.62 504 PRO A O 1
ATOM 3955 N N . VAL A 1 505 ? 7.624 -10.558 72.323 1.00 38.25 505 VAL A N 1
ATOM 3956 C CA . VAL A 1 505 ? 8.268 -9.610 73.283 1.00 38.25 505 VAL A CA 1
ATOM 3957 C C . VAL A 1 505 ? 7.622 -8.208 73.141 1.00 38.25 505 VAL A C 1
ATOM 3959 O O . VAL A 1 505 ? 7.143 -7.906 72.051 1.00 38.25 505 VAL A O 1
ATOM 3962 N N . PRO A 1 506 ? 7.795 -7.272 74.102 1.00 49.16 506 PRO A N 1
ATOM 3963 C CA . PRO A 1 506 ? 7.590 -7.332 75.553 1.00 49.16 506 PRO A CA 1
ATOM 3964 C C . PRO A 1 506 ? 6.343 -6.518 75.987 1.00 49.16 506 PRO A C 1
ATOM 3966 O O . PRO A 1 506 ? 5.747 -5.791 75.198 1.00 49.16 506 PRO A O 1
ATOM 3969 N N . SER A 1 507 ? 5.991 -6.561 77.276 1.00 42.81 507 SER A N 1
ATOM 3970 C CA . SER A 1 507 ? 5.031 -5.621 77.880 1.00 42.81 507 SER A CA 1
ATOM 3971 C C . SER A 1 507 ? 5.762 -4.456 78.557 1.00 42.81 507 SER A C 1
ATOM 3973 O O . SER A 1 507 ? 6.616 -4.694 79.411 1.00 42.81 507 SER A O 1
ATOM 3975 N N . LEU A 1 508 ? 5.329 -3.224 78.291 1.00 35.03 508 LEU A N 1
ATOM 3976 C CA . LEU A 1 508 ? 5.421 -2.113 79.239 1.00 35.03 508 LEU A CA 1
ATOM 3977 C C . LEU A 1 508 ? 4.118 -1.314 79.124 1.00 35.03 508 LEU A C 1
ATOM 3979 O O . LEU A 1 508 ? 3.679 -1.036 78.011 1.00 35.03 508 LEU A O 1
ATOM 3983 N N . GLY A 1 509 ? 3.460 -1.019 80.244 1.00 34.97 509 GLY A N 1
ATOM 3984 C CA . GLY A 1 509 ? 2.090 -0.501 80.234 1.00 34.97 509 GLY A CA 1
ATOM 3985 C C . GLY A 1 509 ? 1.912 0.802 81.000 1.00 34.97 509 GLY A C 1
ATOM 3986 O O . GLY A 1 509 ? 2.744 1.176 81.823 1.00 34.97 509 GLY A O 1
ATOM 3987 N N . SER A 1 510 ? 0.769 1.441 80.772 1.00 33.72 510 SER A N 1
ATOM 3988 C CA . SER A 1 510 ? 0.110 2.325 81.733 1.00 33.72 510 SER A CA 1
ATOM 3989 C C . SER A 1 510 ? -1.382 2.369 81.406 1.00 33.72 510 SER A C 1
ATOM 3991 O O . SER A 1 510 ? -1.752 2.401 80.235 1.00 33.72 510 SER A O 1
ATOM 3993 N N . MET A 1 511 ? -2.249 2.354 82.418 1.00 41.66 511 MET A N 1
ATOM 3994 C CA . MET A 1 511 ? -3.685 2.577 82.212 1.00 41.66 511 MET A CA 1
ATOM 3995 C C . MET A 1 511 ? -3.957 4.086 82.144 1.00 41.66 511 MET A C 1
ATOM 3997 O O . MET A 1 511 ? -3.328 4.845 82.881 1.00 41.66 511 MET A O 1
ATOM 4001 N N . SER A 1 512 ? -4.950 4.503 81.346 1.00 38.00 512 SER A N 1
ATOM 4002 C CA . SER A 1 512 ? -5.334 5.908 81.059 1.00 38.00 512 SER A CA 1
ATOM 4003 C C . SER A 1 512 ? -4.604 6.575 79.874 1.00 38.00 512 SER A C 1
ATOM 4005 O O . SER A 1 512 ? -4.069 7.672 80.022 1.00 38.00 512 SER A O 1
ATOM 4007 N N . SER A 1 513 ? -4.612 5.954 78.684 1.00 41.56 513 SER A N 1
ATOM 4008 C CA . SER A 1 513 ? -4.044 6.551 77.449 1.00 41.56 513 SER A CA 1
ATOM 4009 C C . SER A 1 513 ? -4.924 6.411 76.188 1.00 41.56 513 SER A C 1
ATOM 4011 O O . SER A 1 513 ? -4.658 7.048 75.174 1.00 41.56 513 SER A O 1
ATOM 4013 N N . ASP A 1 514 ? -6.028 5.664 76.247 1.00 49.31 514 ASP A N 1
ATOM 4014 C CA . ASP A 1 514 ? -6.750 5.116 75.083 1.00 49.31 514 ASP A CA 1
ATOM 4015 C C . ASP A 1 514 ? -7.111 6.146 73.979 1.00 49.31 514 ASP A C 1
ATOM 4017 O O . ASP A 1 514 ? -6.978 5.863 72.789 1.00 49.31 514 ASP A O 1
ATOM 4021 N N . ASN A 1 515 ? -7.481 7.380 74.351 1.00 54.41 515 ASN A N 1
ATOM 4022 C CA . ASN A 1 515 ? -7.785 8.474 73.408 1.00 54.41 515 ASN A CA 1
ATOM 4023 C C . ASN A 1 515 ? -6.552 9.071 72.689 1.00 54.41 515 ASN A C 1
ATOM 4025 O O . ASN A 1 515 ? -6.698 9.741 71.662 1.00 54.41 515 ASN A O 1
ATOM 4029 N N . PHE A 1 516 ? -5.346 8.904 73.234 1.00 54.47 516 PHE A N 1
ATOM 4030 C CA . PHE A 1 516 ? -4.096 9.335 72.603 1.00 54.47 516 PHE A CA 1
ATOM 4031 C C . PHE A 1 516 ? -3.594 8.273 71.625 1.00 54.47 516 PHE A C 1
ATOM 4033 O O . PHE A 1 516 ? -3.280 8.600 70.480 1.00 54.47 516 PHE A O 1
ATOM 4040 N N . ASP A 1 517 ? -3.609 7.004 72.031 1.00 62.75 517 ASP A N 1
ATOM 4041 C CA . ASP A 1 517 ? -3.170 5.894 71.186 1.00 62.75 517 ASP A CA 1
ATOM 4042 C C . ASP A 1 517 ? -4.110 5.667 69.996 1.00 62.75 517 ASP A C 1
ATOM 4044 O O . ASP A 1 517 ? -3.637 5.433 68.883 1.00 62.75 517 ASP A O 1
ATOM 4048 N N . GLU A 1 518 ? -5.429 5.835 70.154 1.00 71.00 518 GLU A N 1
ATOM 4049 C CA . GLU A 1 518 ? -6.343 5.829 69.003 1.00 71.00 518 GLU A CA 1
ATOM 4050 C C . GLU A 1 518 ? -6.054 7.003 68.046 1.00 71.00 518 GLU A C 1
ATOM 4052 O O . GLU A 1 518 ? -6.054 6.826 66.825 1.00 71.00 518 GLU A O 1
ATOM 4057 N N . ARG A 1 519 ? -5.692 8.187 68.569 1.00 72.56 519 ARG A N 1
ATOM 4058 C CA . ARG A 1 519 ? -5.279 9.343 67.752 1.00 72.56 519 ARG A CA 1
ATOM 4059 C C . ARG A 1 519 ? -3.947 9.132 67.030 1.00 72.56 519 ARG A C 1
ATOM 4061 O O . ARG A 1 519 ? -3.847 9.534 65.871 1.00 72.56 519 ARG A O 1
ATOM 4068 N N . GLU A 1 520 ? -2.936 8.527 67.652 1.00 76.81 520 GLU A N 1
ATOM 4069 C CA . GLU A 1 520 ? -1.669 8.199 66.975 1.00 76.81 520 GLU A CA 1
ATOM 4070 C C . GLU A 1 520 ? -1.844 7.081 65.942 1.00 76.81 520 GLU A C 1
ATOM 4072 O O . GLU A 1 520 ? -1.319 7.187 64.830 1.00 76.81 520 GLU A O 1
ATOM 4077 N N . ASN A 1 521 ? -2.663 6.065 66.224 1.00 75.38 521 ASN A N 1
ATOM 4078 C CA . ASN A 1 521 ? -3.045 5.067 65.224 1.00 75.38 521 ASN A CA 1
ATOM 4079 C C . ASN A 1 521 ? -3.791 5.711 64.043 1.00 75.38 521 ASN A C 1
ATOM 4081 O O . ASN A 1 521 ? -3.490 5.407 62.885 1.00 75.38 521 ASN A O 1
ATOM 4085 N N . LEU A 1 522 ? -4.693 6.667 64.298 1.00 82.56 522 LEU A N 1
ATOM 4086 C CA . LEU A 1 522 ? -5.380 7.413 63.242 1.00 82.56 522 LEU A CA 1
ATOM 4087 C C . LEU A 1 522 ? -4.405 8.278 62.425 1.00 82.56 522 LEU A C 1
ATOM 4089 O O . LEU A 1 522 ? -4.450 8.236 61.198 1.00 82.56 522 LEU A O 1
ATOM 4093 N N . LYS A 1 523 ? -3.470 8.997 63.066 1.00 83.56 523 LYS A N 1
ATOM 4094 C CA . LYS A 1 523 ? -2.394 9.745 62.379 1.00 83.56 523 LYS A CA 1
ATOM 4095 C C . LYS A 1 523 ? -1.509 8.829 61.537 1.00 83.56 523 LYS A C 1
ATOM 4097 O O . LYS A 1 523 ? -1.154 9.194 60.420 1.00 83.56 523 LYS A O 1
ATOM 4102 N N . THR A 1 524 ? -1.162 7.650 62.045 1.00 85.88 524 THR A N 1
ATOM 4103 C CA . THR A 1 524 ? -0.318 6.667 61.349 1.00 85.88 524 THR A CA 1
ATOM 4104 C C . THR A 1 524 ? -1.046 6.090 60.138 1.00 85.88 524 THR A C 1
ATOM 4106 O O . THR A 1 524 ? -0.482 6.035 59.046 1.00 85.88 524 THR A O 1
ATOM 4109 N N . ARG A 1 525 ? -2.339 5.778 60.278 1.00 87.69 525 ARG A N 1
ATOM 4110 C CA . ARG A 1 525 ? -3.212 5.355 59.175 1.00 87.69 525 ARG A CA 1
ATOM 4111 C C . ARG A 1 525 ? -3.425 6.462 58.137 1.00 87.69 525 ARG A C 1
ATOM 4113 O O . ARG A 1 525 ? -3.416 6.167 56.948 1.00 87.69 525 ARG A O 1
ATOM 4120 N N . ILE A 1 526 ? -3.554 7.723 58.557 1.00 90.38 526 ILE A N 1
ATOM 4121 C CA . ILE A 1 526 ? -3.615 8.888 57.657 1.00 90.38 526 ILE A CA 1
ATOM 4122 C C . ILE A 1 526 ? -2.282 9.074 56.919 1.00 90.38 526 ILE A C 1
ATOM 4124 O O . ILE A 1 526 ? -2.298 9.261 55.708 1.00 90.38 526 ILE A O 1
ATOM 4128 N N . LYS A 1 527 ? -1.131 8.962 57.598 1.00 87.44 527 LYS A N 1
ATOM 4129 C CA . LYS A 1 527 ? 0.196 8.998 56.955 1.00 87.44 527 LYS A CA 1
ATOM 4130 C C . LYS A 1 527 ? 0.344 7.889 55.913 1.00 87.44 527 LYS A C 1
ATOM 4132 O O . LYS A 1 527 ? 0.680 8.192 54.776 1.00 87.44 527 LYS A O 1
ATOM 4137 N N . ALA A 1 528 ? 0.028 6.643 56.266 1.00 85.12 528 ALA A N 1
ATOM 4138 C CA . ALA A 1 528 ? 0.098 5.502 55.351 1.00 85.12 528 ALA A CA 1
ATOM 4139 C C . ALA A 1 528 ? -0.862 5.642 54.154 1.00 85.12 528 ALA A C 1
ATOM 4141 O O . ALA A 1 528 ? -0.504 5.295 53.031 1.00 85.12 528 ALA A O 1
ATOM 4142 N N . LEU A 1 529 ? -2.064 6.189 54.363 1.00 88.62 529 LEU A N 1
ATOM 4143 C CA . LEU A 1 529 ? -3.040 6.399 53.292 1.00 88.62 529 LEU A CA 1
ATOM 4144 C C . LEU A 1 529 ? -2.651 7.575 52.380 1.00 88.62 529 LEU A C 1
ATOM 4146 O O . LEU A 1 529 ? -2.768 7.448 51.166 1.00 88.62 529 LEU A O 1
ATOM 4150 N N . SER A 1 530 ? -2.114 8.669 52.928 1.00 90.56 530 SER A N 1
ATOM 4151 C CA . SER A 1 530 ? -1.531 9.773 52.148 1.00 90.56 530 SER A CA 1
ATOM 4152 C C . SER A 1 530 ? -0.268 9.352 51.393 1.00 90.56 530 SER A C 1
ATOM 4154 O O . SER A 1 530 ? -0.073 9.774 50.258 1.00 90.56 530 SER A O 1
ATOM 4156 N N . GLN A 1 531 ? 0.570 8.493 51.980 1.00 88.69 531 GLN A N 1
ATOM 4157 C CA . GLN A 1 531 ? 1.722 7.904 51.300 1.00 88.69 531 GLN A CA 1
ATOM 4158 C C . GLN A 1 531 ? 1.267 6.999 50.150 1.00 88.69 531 GLN A C 1
ATOM 4160 O O . GLN A 1 531 ? 1.678 7.227 49.019 1.00 88.69 531 GLN A O 1
ATOM 4165 N N . SER A 1 532 ? 0.341 6.064 50.390 1.00 91.81 532 SER A N 1
ATOM 4166 C CA . SER A 1 532 ? -0.211 5.208 49.329 1.00 91.81 532 SER A CA 1
ATOM 4167 C C . SER A 1 532 ? -0.937 6.015 48.242 1.00 91.81 532 SER A C 1
ATOM 4169 O O . SER A 1 532 ? -0.927 5.628 47.074 1.00 91.81 532 SER A O 1
ATOM 4171 N N . LEU A 1 533 ? -1.537 7.161 48.588 1.00 93.81 533 LEU A N 1
ATOM 4172 C CA . LEU A 1 533 ? -2.112 8.097 47.621 1.00 93.81 533 LEU A CA 1
ATOM 4173 C C . LEU A 1 533 ? -1.028 8.786 46.776 1.00 93.81 533 LEU A C 1
ATOM 4175 O O . LEU A 1 533 ? -1.192 8.871 45.563 1.00 93.81 533 LEU A O 1
ATOM 4179 N N . MET A 1 534 ? 0.082 9.230 47.376 1.00 90.50 534 MET A N 1
ATOM 4180 C CA . MET A 1 534 ? 1.223 9.794 46.639 1.00 90.50 534 MET A CA 1
ATOM 4181 C C . MET A 1 534 ? 1.927 8.749 45.765 1.00 90.50 534 MET A C 1
ATOM 4183 O O . MET A 1 534 ? 2.241 9.043 44.617 1.00 90.50 534 MET A O 1
ATOM 4187 N N . GLU A 1 535 ? 2.112 7.523 46.254 1.00 89.19 535 GLU A N 1
ATOM 4188 C CA . GLU A 1 535 ? 2.663 6.399 45.486 1.00 89.19 535 GLU A CA 1
ATOM 4189 C C . GLU A 1 535 ? 1.767 6.062 44.286 1.00 89.19 535 GLU A C 1
ATOM 4191 O O . GLU A 1 535 ? 2.253 5.946 43.163 1.00 89.19 535 GLU A O 1
ATOM 4196 N N . LYS A 1 536 ? 0.441 6.001 44.480 1.00 94.12 536 LYS A N 1
ATOM 4197 C CA . LYS A 1 536 ? -0.520 5.804 43.382 1.00 94.12 536 LYS A CA 1
ATOM 4198 C C . LYS A 1 536 ? -0.564 6.984 42.417 1.00 94.12 536 LYS A C 1
ATOM 4200 O O . LYS A 1 536 ? -0.645 6.756 41.217 1.00 94.12 536 LYS A O 1
ATOM 4205 N N . GLN A 1 537 ? -0.474 8.224 42.896 1.00 90.94 537 GLN A N 1
ATOM 4206 C CA . GLN A 1 537 ? -0.418 9.396 42.020 1.00 90.94 537 GLN A CA 1
ATOM 4207 C C . GLN A 1 537 ? 0.890 9.431 41.218 1.00 90.94 537 GLN A C 1
ATOM 4209 O O . GLN A 1 537 ? 0.866 9.753 40.035 1.00 90.94 537 GLN A O 1
ATOM 4214 N N . SER A 1 538 ? 2.015 9.037 41.820 1.00 88.88 538 SER A N 1
ATOM 4215 C CA . SER A 1 538 ? 3.290 8.869 41.120 1.00 88.88 538 SER A CA 1
ATOM 4216 C C . SER A 1 538 ? 3.203 7.763 40.066 1.00 88.88 538 SER A C 1
ATOM 4218 O O . SER A 1 538 ? 3.638 7.979 38.939 1.00 88.88 538 SER A O 1
ATOM 4220 N N . LEU A 1 539 ? 2.579 6.624 40.383 1.00 92.75 539 LEU A N 1
ATOM 4221 C CA . LEU A 1 539 ? 2.343 5.540 39.427 1.00 92.75 539 LEU A CA 1
ATOM 4222 C C . LEU A 1 539 ? 1.443 5.989 38.262 1.00 92.75 539 LEU A C 1
ATOM 4224 O O . LEU A 1 539 ? 1.759 5.714 37.111 1.00 92.75 539 LEU A O 1
ATOM 4228 N N . ILE A 1 540 ? 0.364 6.730 38.538 1.00 94.19 540 ILE A N 1
ATOM 4229 C CA . ILE A 1 540 ? -0.525 7.312 37.517 1.00 94.19 540 ILE A CA 1
ATOM 4230 C C . ILE A 1 540 ? 0.233 8.307 36.628 1.00 94.19 540 ILE A C 1
ATOM 4232 O O . ILE A 1 540 ? 0.068 8.281 35.410 1.00 94.19 540 ILE A O 1
ATOM 4236 N N . ASN A 1 541 ? 1.088 9.152 37.210 1.00 91.00 541 ASN A N 1
ATOM 4237 C CA . ASN A 1 541 ? 1.908 10.097 36.454 1.00 91.00 541 ASN A CA 1
ATOM 4238 C C . ASN A 1 541 ? 2.914 9.363 35.549 1.00 91.00 541 ASN A C 1
ATOM 4240 O O . ASN A 1 541 ? 3.043 9.727 34.382 1.00 91.00 541 ASN A O 1
ATOM 4244 N N . ASN A 1 542 ? 3.561 8.303 36.047 1.00 91.31 542 ASN A N 1
ATOM 4245 C CA . ASN A 1 542 ? 4.480 7.473 35.262 1.00 91.31 542 ASN A CA 1
ATOM 4246 C C . ASN A 1 542 ? 3.744 6.763 34.116 1.00 91.31 542 ASN A C 1
ATOM 4248 O O . ASN A 1 542 ? 4.125 6.933 32.966 1.00 91.31 542 ASN A O 1
ATOM 4252 N N . ILE A 1 543 ? 2.620 6.090 34.391 1.00 88.75 543 ILE A N 1
ATOM 4253 C CA . ILE A 1 543 ? 1.778 5.448 33.364 1.00 88.75 543 ILE A CA 1
ATOM 4254 C C . ILE A 1 543 ? 1.281 6.473 32.328 1.00 88.75 543 ILE A C 1
ATOM 4256 O O . ILE A 1 543 ? 1.181 6.161 31.142 1.00 88.75 543 ILE A O 1
ATOM 4260 N N . SER A 1 544 ? 0.995 7.713 32.737 1.00 87.19 544 SER A N 1
ATOM 4261 C CA . SER A 1 544 ? 0.634 8.789 31.808 1.00 87.19 544 SER A CA 1
ATOM 4262 C C . SER A 1 544 ? 1.813 9.247 30.940 1.00 87.19 544 SER A C 1
ATOM 4264 O O . SER A 1 544 ? 1.599 9.572 29.771 1.00 87.19 544 SER A O 1
ATOM 4266 N N . ALA A 1 545 ? 3.035 9.273 31.476 1.00 89.31 545 ALA A N 1
ATOM 4267 C CA . ALA A 1 545 ? 4.245 9.579 30.717 1.00 89.31 545 ALA A CA 1
ATOM 4268 C C . ALA A 1 545 ? 4.602 8.437 29.749 1.00 89.31 545 ALA A C 1
ATOM 4270 O O . ALA A 1 545 ? 4.844 8.690 28.571 1.00 89.31 545 ALA A O 1
ATOM 4271 N N . ASP A 1 546 ? 4.527 7.182 30.200 1.00 87.75 546 ASP A N 1
ATOM 4272 C CA . ASP A 1 546 ? 4.717 5.992 29.366 1.00 87.75 546 ASP A CA 1
ATOM 4273 C C . ASP A 1 546 ? 3.679 5.925 28.242 1.00 87.75 546 ASP A C 1
ATOM 4275 O O . ASP A 1 546 ? 4.031 5.642 27.099 1.00 87.75 546 ASP A O 1
ATOM 4279 N N . LYS A 1 547 ? 2.414 6.273 28.518 1.00 92.38 547 LYS A N 1
ATOM 4280 C CA . LYS A 1 547 ? 1.366 6.405 27.494 1.00 92.38 547 LYS A CA 1
ATOM 4281 C C . LYS A 1 547 ? 1.719 7.460 26.440 1.00 92.38 547 LYS A C 1
ATOM 4283 O O . LYS A 1 547 ? 1.527 7.204 25.254 1.00 92.38 547 LYS A O 1
ATOM 4288 N N . GLN A 1 548 ? 2.231 8.625 26.843 1.00 90.38 548 GLN A N 1
ATOM 4289 C CA . GLN A 1 548 ? 2.671 9.666 25.902 1.00 90.38 548 GLN A CA 1
ATOM 4290 C C . GLN A 1 548 ? 3.896 9.214 25.089 1.00 90.38 548 GLN A C 1
ATOM 4292 O O . GLN A 1 548 ? 3.934 9.406 23.876 1.00 90.38 548 GLN A O 1
ATOM 4297 N N . LEU A 1 549 ? 4.859 8.540 25.722 1.00 94.94 549 LEU A N 1
ATOM 4298 C CA . LEU A 1 549 ? 6.043 7.988 25.059 1.00 94.94 549 LEU A CA 1
ATOM 4299 C C . LEU A 1 549 ? 5.681 6.870 24.063 1.00 94.94 549 LEU A C 1
ATOM 4301 O O . LEU A 1 549 ? 6.252 6.794 22.974 1.00 94.94 549 LEU A O 1
ATOM 4305 N N . LEU A 1 550 ? 4.714 6.018 24.417 1.00 87.00 550 LEU A N 1
ATOM 4306 C CA . LEU A 1 550 ? 4.138 4.998 23.541 1.00 87.00 550 LEU A CA 1
ATOM 4307 C C . LEU A 1 550 ? 3.390 5.631 22.368 1.00 87.00 550 LEU A C 1
ATOM 4309 O O . LEU A 1 550 ? 3.597 5.194 21.241 1.00 87.00 550 LEU A O 1
ATOM 4313 N N . GLN A 1 551 ? 2.592 6.678 22.599 1.00 92.50 551 GLN A N 1
ATOM 4314 C CA . GLN A 1 551 ? 1.910 7.402 21.526 1.00 92.50 551 GLN A CA 1
ATOM 4315 C C . GLN A 1 551 ? 2.917 7.981 20.518 1.00 92.50 551 GLN A C 1
ATOM 4317 O O . GLN A 1 551 ? 2.816 7.677 19.334 1.00 92.50 551 GLN A O 1
ATOM 4322 N N . ILE A 1 552 ? 3.945 8.702 20.983 1.00 89.62 552 ILE A N 1
ATOM 4323 C CA . ILE A 1 552 ? 5.014 9.248 20.123 1.00 89.62 552 ILE A CA 1
ATOM 4324 C C . ILE A 1 552 ? 5.751 8.128 19.365 1.00 89.62 552 ILE A C 1
ATOM 4326 O O . ILE A 1 552 ? 6.127 8.295 18.204 1.00 89.62 552 ILE A O 1
ATOM 4330 N N . ARG A 1 553 ? 5.951 6.959 19.991 1.00 84.12 553 ARG A N 1
ATOM 4331 C CA . ARG A 1 553 ? 6.567 5.796 19.330 1.00 84.12 553 ARG A CA 1
ATOM 4332 C C . ARG A 1 553 ? 5.666 5.188 18.255 1.00 84.12 553 ARG A C 1
ATOM 4334 O O . ARG A 1 553 ? 6.184 4.806 17.212 1.00 84.12 553 ARG A O 1
ATOM 4341 N N . VAL A 1 554 ? 4.356 5.097 18.483 1.00 85.00 554 VAL A N 1
ATOM 4342 C CA . VAL A 1 554 ? 3.397 4.630 17.468 1.00 85.00 554 VAL A CA 1
ATOM 4343 C C . VAL A 1 554 ? 3.312 5.632 16.319 1.00 85.00 554 VAL A C 1
ATOM 4345 O O . VAL A 1 554 ? 3.370 5.212 15.172 1.00 85.00 554 VAL A O 1
ATOM 4348 N N . GLU A 1 555 ? 3.276 6.936 16.601 1.00 86.88 555 GLU A N 1
ATOM 4349 C CA . GLU A 1 555 ? 3.295 7.991 15.576 1.00 86.88 555 GLU A CA 1
ATOM 4350 C C . GLU A 1 555 ? 4.568 7.919 14.708 1.00 86.88 555 GLU A C 1
ATOM 4352 O O . GLU A 1 555 ? 4.468 7.978 13.484 1.00 86.88 555 GLU A O 1
ATOM 4357 N N . ARG A 1 556 ? 5.751 7.675 15.301 1.00 85.88 556 ARG A N 1
ATOM 4358 C CA . ARG A 1 556 ? 6.994 7.430 14.537 1.00 85.88 556 ARG A CA 1
ATOM 4359 C C . ARG A 1 556 ? 6.978 6.139 13.721 1.00 85.88 556 ARG A C 1
ATOM 4361 O O . ARG A 1 556 ? 7.317 6.183 12.546 1.00 85.88 556 ARG A O 1
ATOM 4368 N N . MET A 1 557 ? 6.579 5.006 14.306 1.00 80.69 557 MET A N 1
ATOM 4369 C CA . MET A 1 557 ? 6.512 3.739 13.561 1.00 80.69 557 MET A CA 1
ATOM 4370 C C . MET A 1 557 ? 5.482 3.809 12.427 1.00 80.69 557 MET A C 1
ATOM 4372 O O . MET A 1 557 ? 5.707 3.241 11.367 1.00 80.69 557 MET A O 1
ATOM 4376 N N . GLN A 1 558 ? 4.372 4.529 12.618 1.00 83.00 558 GLN A N 1
ATOM 4377 C CA . GLN A 1 558 ? 3.373 4.737 11.574 1.00 83.00 558 GLN A CA 1
ATOM 4378 C C . GLN A 1 558 ? 3.928 5.614 10.437 1.00 83.00 558 GLN A C 1
ATOM 4380 O O . GLN A 1 558 ? 3.696 5.292 9.275 1.00 83.00 558 GLN A O 1
ATOM 4385 N N . ALA A 1 559 ? 4.718 6.650 10.751 1.00 81.75 559 ALA A N 1
ATOM 4386 C CA . ALA A 1 559 ? 5.436 7.437 9.746 1.00 81.75 559 ALA A CA 1
ATOM 4387 C C . ALA A 1 559 ? 6.496 6.608 8.992 1.00 81.75 559 ALA A C 1
ATOM 4389 O O . ALA A 1 559 ? 6.549 6.675 7.772 1.00 81.75 559 ALA A O 1
ATOM 4390 N N . GLN A 1 560 ? 7.276 5.772 9.687 1.00 83.44 560 GLN A N 1
ATOM 4391 C CA . GLN A 1 560 ? 8.275 4.883 9.069 1.00 83.44 560 GLN A CA 1
ATOM 4392 C C . GLN A 1 560 ? 7.648 3.803 8.187 1.00 83.44 560 GLN A C 1
ATOM 4394 O O . GLN A 1 560 ? 8.180 3.500 7.128 1.00 83.44 560 GLN A O 1
ATOM 4399 N N . ILE A 1 561 ? 6.516 3.219 8.5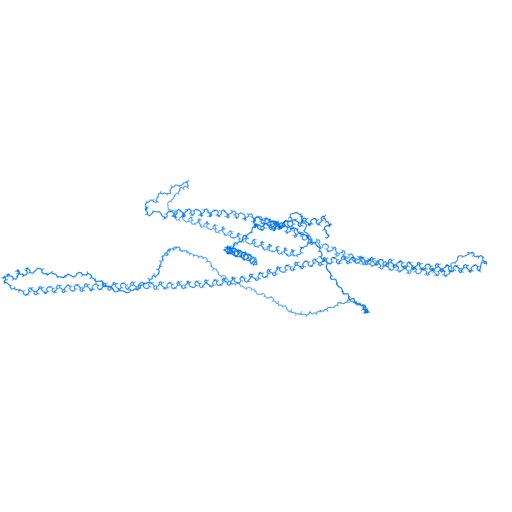92 1.00 75.44 561 ILE A N 1
ATOM 4400 C CA . ILE A 1 561 ? 5.786 2.260 7.753 1.00 75.44 561 ILE A CA 1
ATOM 4401 C C . ILE A 1 561 ? 5.255 2.959 6.498 1.00 75.44 561 ILE A C 1
ATOM 4403 O O . ILE A 1 561 ? 5.313 2.372 5.422 1.00 75.44 561 ILE A O 1
ATOM 4407 N N . GLN A 1 562 ? 4.793 4.206 6.608 1.00 81.94 562 GLN A N 1
ATOM 4408 C CA . GLN A 1 562 ? 4.366 4.992 5.453 1.00 81.94 562 GLN A CA 1
ATOM 4409 C C . GLN A 1 562 ? 5.552 5.315 4.524 1.00 81.94 562 GLN A C 1
ATOM 4411 O O . GLN A 1 562 ? 5.509 4.955 3.355 1.00 81.94 562 GLN A O 1
ATOM 4416 N N . GLU A 1 563 ? 6.660 5.837 5.057 1.00 80.50 563 GLU A N 1
ATOM 4417 C CA . GLU A 1 563 ? 7.897 6.125 4.310 1.00 80.50 563 GLU A CA 1
ATOM 4418 C C . GLU A 1 563 ? 8.496 4.867 3.645 1.00 80.50 563 GLU A C 1
ATOM 4420 O O . GLU A 1 563 ? 8.962 4.925 2.507 1.00 80.50 563 GLU A O 1
ATOM 4425 N N . LEU A 1 564 ? 8.433 3.702 4.302 1.00 74.44 564 LEU A N 1
ATOM 4426 C CA . LEU A 1 564 ? 8.844 2.414 3.730 1.00 74.44 564 LEU A CA 1
ATOM 4427 C C . LEU A 1 564 ? 7.849 1.861 2.700 1.00 74.44 564 LEU A C 1
ATOM 4429 O O . LEU A 1 564 ? 8.276 1.140 1.802 1.00 74.44 564 LEU A O 1
ATOM 4433 N N . THR A 1 565 ? 6.559 2.190 2.796 1.00 69.12 565 THR A N 1
ATOM 4434 C CA . THR A 1 565 ? 5.559 1.829 1.775 1.00 69.12 565 THR A CA 1
ATOM 4435 C C . THR A 1 565 ? 5.801 2.656 0.516 1.00 69.12 565 THR A C 1
ATOM 4437 O O . THR A 1 565 ? 6.043 2.083 -0.546 1.00 69.12 565 THR A O 1
ATOM 4440 N N . ASP A 1 566 ? 5.891 3.982 0.667 1.00 62.34 566 ASP A N 1
ATOM 4441 C CA . ASP A 1 566 ? 6.230 4.928 -0.401 1.00 62.34 566 ASP A CA 1
ATOM 4442 C C . ASP A 1 566 ? 7.582 4.557 -1.061 1.00 62.34 566 ASP A C 1
ATOM 4444 O O . ASP A 1 566 ? 7.727 4.591 -2.283 1.00 62.34 566 ASP A O 1
ATOM 4448 N N . SER A 1 567 ? 8.566 4.105 -0.268 1.00 62.81 567 SER A N 1
ATOM 4449 C CA . SER A 1 567 ? 9.851 3.592 -0.774 1.00 62.81 567 SER A CA 1
ATOM 4450 C C . SER A 1 567 ? 9.722 2.253 -1.510 1.00 62.81 567 SER A C 1
ATOM 4452 O O . SER A 1 567 ? 10.312 2.076 -2.578 1.00 62.81 567 SER A O 1
ATOM 4454 N N . SER A 1 568 ? 8.979 1.287 -0.959 1.00 49.31 568 SER A N 1
ATOM 4455 C CA . SER A 1 568 ? 8.888 -0.076 -1.504 1.00 49.31 568 SER A CA 1
ATOM 4456 C C . SER A 1 568 ? 8.092 -0.158 -2.807 1.00 49.31 568 SER A C 1
ATOM 4458 O O . SER A 1 568 ? 8.287 -1.107 -3.567 1.00 49.31 568 SER A O 1
ATOM 4460 N N . GLU A 1 569 ? 7.229 0.815 -3.100 1.00 47.06 569 GLU A N 1
ATOM 4461 C CA . GLU A 1 569 ? 6.569 0.914 -4.405 1.00 47.06 569 GLU A CA 1
ATOM 4462 C C . GLU A 1 569 ? 7.520 1.332 -5.536 1.00 47.06 569 GLU A C 1
ATOM 4464 O O . GLU A 1 569 ? 7.257 1.012 -6.697 1.00 47.06 569 GLU A O 1
ATOM 4469 N N . SER A 1 570 ? 8.644 1.983 -5.212 1.00 46.81 570 SER A N 1
ATOM 4470 C CA . SER A 1 570 ? 9.628 2.430 -6.206 1.00 46.81 570 SER A CA 1
ATOM 4471 C C . SER A 1 570 ? 10.606 1.342 -6.667 1.00 46.81 570 SER A C 1
ATOM 4473 O O . SER A 1 570 ? 11.177 1.464 -7.749 1.00 46.81 570 SER A O 1
ATOM 4475 N N . ASN A 1 571 ? 10.837 0.290 -5.865 1.00 44.19 571 ASN A N 1
ATOM 4476 C CA . ASN A 1 571 ? 12.060 -0.509 -5.995 1.00 44.19 571 ASN A CA 1
ATOM 4477 C C . ASN A 1 571 ? 11.845 -2.023 -5.795 1.00 44.19 571 ASN A C 1
ATOM 4479 O O . ASN A 1 571 ? 12.131 -2.588 -4.739 1.00 44.19 571 ASN A O 1
ATOM 4483 N N . SER A 1 572 ? 11.351 -2.709 -6.835 1.00 38.88 572 SER A N 1
ATOM 4484 C CA . SER A 1 572 ? 11.299 -4.180 -6.861 1.00 38.88 572 SER A CA 1
ATOM 4485 C C . SER A 1 572 ? 11.477 -4.765 -8.271 1.00 38.88 572 SER A C 1
ATOM 4487 O O . SER A 1 572 ? 10.524 -5.184 -8.932 1.00 38.88 572 SER A O 1
ATOM 4489 N N . HIS A 1 573 ? 12.729 -4.812 -8.736 1.00 35.94 573 HIS A N 1
ATOM 4490 C CA . HIS A 1 573 ? 13.158 -5.645 -9.865 1.00 35.94 573 HIS A CA 1
ATOM 4491 C C . HIS A 1 573 ? 14.574 -6.198 -9.625 1.00 35.94 573 HIS A C 1
ATOM 4493 O O . HIS A 1 573 ? 15.538 -5.443 -9.556 1.00 35.94 573 HIS A O 1
ATOM 4499 N N . GLY A 1 574 ? 14.695 -7.531 -9.566 1.00 35.00 574 GLY A N 1
ATOM 4500 C CA . GLY A 1 574 ? 15.970 -8.253 -9.668 1.00 35.00 574 GLY A CA 1
ATOM 4501 C C . GLY A 1 574 ? 16.459 -8.982 -8.405 1.00 35.00 574 GLY A C 1
ATOM 4502 O O . GLY A 1 574 ? 16.545 -8.410 -7.326 1.00 35.00 574 GLY A O 1
ATOM 4503 N N . GLY A 1 575 ? 16.887 -10.241 -8.585 1.00 32.69 575 GLY A N 1
ATOM 4504 C CA . GLY A 1 575 ? 17.930 -10.844 -7.738 1.00 32.69 575 GLY A CA 1
ATOM 4505 C C . GLY A 1 575 ? 17.530 -11.849 -6.648 1.00 32.69 575 GLY A C 1
ATOM 4506 O O . GLY A 1 575 ? 17.946 -11.678 -5.507 1.00 32.69 575 GLY A O 1
ATOM 4507 N N . LEU A 1 576 ? 16.853 -12.961 -6.979 1.00 34.03 576 LEU A N 1
ATOM 4508 C CA . LEU A 1 576 ? 16.805 -14.136 -6.084 1.00 34.03 576 LEU A CA 1
ATOM 4509 C C . LEU A 1 576 ? 17.760 -15.252 -6.546 1.00 34.03 576 LEU A C 1
ATOM 4511 O O . LEU A 1 576 ? 17.359 -16.208 -7.206 1.00 34.03 576 LEU A O 1
ATOM 4515 N N . THR A 1 577 ? 19.029 -15.164 -6.145 1.00 44.41 577 THR A N 1
ATOM 4516 C CA . THR A 1 577 ? 19.973 -16.293 -6.199 1.00 44.41 577 THR A CA 1
ATOM 4517 C C . THR A 1 577 ? 20.079 -16.951 -4.824 1.00 44.41 577 THR A C 1
ATOM 4519 O O . THR A 1 577 ? 21.005 -16.663 -4.066 1.00 44.41 577 THR A O 1
ATOM 4522 N N . GLN A 1 578 ? 19.142 -17.845 -4.495 1.00 35.59 578 GLN A N 1
ATOM 4523 C CA . GLN A 1 578 ? 19.236 -18.689 -3.299 1.00 35.59 578 GLN A CA 1
ATOM 4524 C C . GLN A 1 578 ? 19.355 -20.170 -3.685 1.00 35.59 578 GLN A C 1
ATOM 4526 O O . GLN A 1 578 ? 18.832 -20.612 -4.707 1.00 35.59 578 GLN A O 1
ATOM 4531 N N . THR A 1 579 ? 20.162 -20.913 -2.929 1.00 35.50 579 THR A N 1
ATOM 4532 C CA . THR A 1 579 ? 20.760 -22.177 -3.375 1.00 35.50 579 THR A CA 1
ATOM 4533 C C . THR A 1 579 ? 19.801 -23.370 -3.327 1.00 35.50 579 THR A C 1
ATOM 4535 O O . THR A 1 579 ? 18.916 -23.461 -2.482 1.00 35.50 579 THR A O 1
ATOM 4538 N N . VAL A 1 580 ? 20.003 -24.318 -4.250 1.00 39.28 580 VAL A N 1
ATOM 4539 C CA . VAL A 1 580 ? 19.093 -25.445 -4.551 1.00 39.28 580 VAL A CA 1
ATOM 4540 C C . VAL A 1 580 ? 19.228 -26.590 -3.530 1.00 39.28 580 VAL A C 1
ATOM 4542 O O . VAL A 1 580 ? 19.476 -27.741 -3.880 1.00 39.28 580 VAL A O 1
ATOM 4545 N N . ILE A 1 581 ? 19.112 -26.277 -2.238 1.00 44.50 581 ILE A N 1
ATOM 4546 C CA . ILE A 1 581 ? 19.115 -27.250 -1.139 1.00 44.50 581 ILE A CA 1
ATOM 4547 C C . ILE A 1 581 ? 18.028 -26.833 -0.138 1.00 44.50 581 ILE A C 1
ATOM 4549 O O . ILE A 1 581 ? 18.083 -25.732 0.396 1.00 44.50 581 ILE A O 1
ATOM 4553 N N . SER A 1 582 ? 17.068 -27.731 0.132 1.00 47.88 582 SER A N 1
ATOM 4554 C CA . SER A 1 582 ? 15.854 -27.549 0.968 1.00 47.88 582 SER A CA 1
ATOM 4555 C C . SER A 1 582 ? 14.610 -26.892 0.331 1.00 47.88 582 SER A C 1
ATOM 4557 O O . SER A 1 582 ? 13.740 -26.386 1.036 1.00 47.88 582 SER A O 1
ATOM 4559 N N . SER A 1 583 ? 14.425 -27.006 -0.989 1.00 48.62 583 SER A N 1
ATOM 4560 C CA . SER A 1 583 ? 13.143 -26.690 -1.647 1.00 48.62 583 SER A CA 1
ATOM 4561 C C . SER A 1 583 ? 12.056 -27.749 -1.367 1.00 48.62 583 SER A C 1
ATOM 4563 O O . SER A 1 583 ? 11.689 -28.517 -2.255 1.00 48.62 583 SER A O 1
ATOM 4565 N N . GLN A 1 584 ? 11.536 -27.803 -0.138 1.00 50.12 584 GLN A N 1
ATOM 4566 C CA . GLN A 1 584 ? 10.318 -28.548 0.199 1.00 50.12 584 GLN A CA 1
ATOM 4567 C C . GLN A 1 584 ? 9.247 -27.549 0.675 1.00 50.12 584 GLN A C 1
ATOM 4569 O O . GLN A 1 584 ? 9.439 -26.925 1.720 1.00 50.12 584 GLN A O 1
ATOM 4574 N N . PRO A 1 585 ? 8.137 -27.348 -0.065 1.00 56.53 585 PRO A N 1
ATOM 4575 C CA . PRO A 1 585 ? 7.119 -26.368 0.309 1.00 56.53 585 PRO A CA 1
ATOM 4576 C C . PRO A 1 585 ? 6.543 -26.649 1.700 1.00 56.53 585 PRO A C 1
ATOM 4578 O O . PRO A 1 585 ? 6.111 -27.768 1.979 1.00 56.53 585 PRO A O 1
ATOM 4581 N N . LEU A 1 586 ? 6.482 -25.625 2.559 1.00 56.31 586 LEU A N 1
ATOM 4582 C CA . LEU A 1 586 ? 6.085 -25.766 3.970 1.00 56.31 586 LEU A CA 1
ATOM 4583 C C . LEU A 1 586 ? 4.656 -26.322 4.156 1.00 56.31 586 LEU A C 1
ATOM 4585 O O . LEU A 1 586 ? 4.335 -26.881 5.197 1.00 56.31 586 LEU A O 1
ATOM 4589 N N . TYR A 1 587 ? 3.813 -26.216 3.126 1.00 57.34 587 TYR A N 1
ATOM 4590 C CA . TYR A 1 587 ? 2.458 -26.771 3.086 1.00 57.34 587 TYR A CA 1
ATOM 4591 C C . TYR A 1 587 ? 2.400 -28.283 2.787 1.00 57.34 587 TYR A C 1
ATOM 4593 O O . TYR A 1 587 ? 1.365 -28.906 3.017 1.00 57.34 587 TYR A O 1
ATOM 4601 N N . LEU A 1 588 ? 3.487 -28.885 2.287 1.00 58.69 588 LEU A N 1
ATOM 4602 C CA . LEU A 1 588 ? 3.576 -30.308 1.921 1.00 58.69 588 LEU A CA 1
ATOM 4603 C C . LEU A 1 588 ? 4.364 -31.163 2.925 1.00 58.69 588 LEU A C 1
ATOM 4605 O O . LEU A 1 588 ? 4.373 -32.387 2.794 1.00 58.69 588 LEU A O 1
ATOM 4609 N N . SER A 1 589 ? 4.984 -30.560 3.943 1.00 66.94 589 SER A N 1
ATOM 4610 C CA . SER A 1 589 ? 5.574 -31.312 5.053 1.00 66.94 589 SER A CA 1
ATOM 4611 C C . SER A 1 589 ? 4.488 -31.994 5.900 1.00 66.94 589 SER A C 1
ATOM 4613 O O . SER A 1 589 ? 3.369 -31.489 6.056 1.00 66.94 589 SER A O 1
ATOM 4615 N N . GLU A 1 590 ? 4.808 -33.176 6.430 1.00 70.88 590 GLU A N 1
ATOM 4616 C CA . GLU A 1 590 ? 3.921 -33.915 7.333 1.00 70.88 590 GLU A CA 1
ATOM 4617 C C . GLU A 1 590 ? 3.925 -33.241 8.713 1.00 70.88 590 GLU A C 1
ATOM 4619 O O . GLU A 1 590 ? 4.934 -33.234 9.417 1.00 70.88 590 GLU A O 1
ATOM 4624 N N . SER A 1 591 ? 2.791 -32.652 9.089 1.00 74.06 591 SER A N 1
ATOM 4625 C CA . SER A 1 591 ? 2.586 -31.999 10.380 1.00 74.06 591 SER A CA 1
ATOM 4626 C C . SER A 1 591 ? 2.083 -33.016 11.413 1.00 74.06 591 SER A C 1
ATOM 4628 O O . SER A 1 591 ? 1.215 -33.825 11.075 1.00 74.06 591 SER A O 1
ATOM 4630 N N . PRO A 1 592 ? 2.513 -32.950 12.691 1.00 66.69 592 PRO A N 1
ATOM 4631 C CA . PRO A 1 592 ? 1.957 -33.777 13.771 1.00 66.69 592 PRO A CA 1
ATOM 4632 C C . PRO A 1 592 ? 0.438 -33.630 13.975 1.00 66.69 592 PRO A C 1
ATOM 4634 O O . PRO A 1 592 ? -0.168 -34.446 14.664 1.00 66.69 592 PRO A O 1
ATOM 4637 N N . TRP A 1 593 ? -0.160 -32.592 13.385 1.00 73.00 593 TRP A N 1
ATOM 4638 C CA . TRP A 1 593 ? -1.578 -32.244 13.476 1.00 73.00 593 TRP A CA 1
ATOM 4639 C C . TRP A 1 593 ? -2.374 -32.584 12.196 1.00 73.00 593 TRP A C 1
ATOM 4641 O O . TRP A 1 593 ? -3.569 -32.306 12.128 1.00 73.00 593 TRP A O 1
ATOM 4651 N N . ASP A 1 594 ? -1.741 -33.168 11.167 1.00 77.38 594 ASP A N 1
ATOM 4652 C CA . ASP A 1 594 ? -2.431 -33.598 9.941 1.00 77.38 594 ASP A CA 1
ATOM 4653 C C . ASP A 1 594 ? -3.357 -34.799 10.197 1.00 77.38 594 ASP A C 1
ATOM 4655 O O . ASP A 1 594 ? -2.974 -35.779 10.837 1.00 77.38 594 ASP A O 1
ATOM 4659 N N . SER A 1 595 ? -4.554 -34.793 9.596 1.00 73.62 595 SER A N 1
ATOM 4660 C CA . SER A 1 595 ? -5.418 -35.980 9.605 1.00 73.62 595 SER A CA 1
ATOM 4661 C C . SER A 1 595 ? -4.765 -37.150 8.856 1.00 73.62 595 SER A C 1
ATOM 4663 O O . SER A 1 595 ? -4.087 -36.955 7.846 1.00 73.62 595 SER A O 1
ATOM 4665 N N . GLY A 1 596 ? -5.062 -38.390 9.258 1.00 74.94 596 GLY A N 1
ATOM 4666 C CA . GLY A 1 596 ? -4.533 -39.600 8.611 1.00 74.94 596 GLY A CA 1
ATOM 4667 C C . GLY A 1 596 ? -4.964 -39.822 7.148 1.00 74.94 596 GLY A C 1
ATOM 4668 O O . GLY A 1 596 ? -4.563 -40.820 6.541 1.00 74.94 596 GLY A O 1
ATOM 4669 N N . VAL A 1 597 ? -5.783 -38.936 6.568 1.00 75.19 597 VAL A N 1
ATOM 4670 C CA . VAL A 1 597 ? -5.992 -38.819 5.113 1.00 75.19 597 VAL A CA 1
ATOM 4671 C C . VAL A 1 597 ? -5.053 -37.753 4.545 1.00 75.19 597 VAL A C 1
ATOM 4673 O O . VAL A 1 597 ? -4.304 -38.052 3.617 1.00 75.19 597 VAL A O 1
ATOM 4676 N N . THR A 1 598 ? -5.005 -36.564 5.154 1.00 78.69 598 THR A N 1
ATOM 4677 C CA . THR A 1 598 ? -4.097 -35.460 4.797 1.00 78.69 598 THR A CA 1
ATOM 4678 C C . THR A 1 598 ? -2.634 -35.911 4.729 1.00 78.69 598 THR A C 1
ATOM 4680 O O . THR A 1 598 ? -1.972 -35.654 3.726 1.00 78.69 598 THR A O 1
ATOM 4683 N N . THR A 1 599 ? -2.139 -36.671 5.716 1.00 80.69 599 THR A N 1
ATOM 4684 C CA . THR A 1 599 ? -0.762 -37.205 5.709 1.00 80.69 599 THR A CA 1
ATOM 4685 C C . THR A 1 599 ? -0.509 -38.128 4.513 1.00 80.69 599 THR A C 1
ATOM 4687 O O . THR A 1 599 ? 0.542 -38.061 3.880 1.00 80.69 599 THR A O 1
ATOM 4690 N N . ARG A 1 600 ? -1.482 -38.983 4.155 1.00 79.44 600 ARG A N 1
ATOM 4691 C CA . ARG A 1 600 ? -1.372 -39.879 2.989 1.00 79.44 600 ARG A CA 1
ATOM 4692 C C . ARG A 1 600 ? -1.377 -39.097 1.678 1.00 79.44 600 ARG A C 1
ATOM 4694 O O . ARG A 1 600 ? -0.574 -39.408 0.805 1.00 79.44 600 ARG A O 1
ATOM 4701 N N . VAL A 1 601 ? -2.217 -38.069 1.565 1.00 80.06 601 VAL A N 1
ATOM 4702 C CA . VAL A 1 601 ? -2.263 -37.170 0.403 1.00 80.06 601 VAL A CA 1
ATOM 4703 C C . VAL A 1 601 ? -0.931 -36.427 0.245 1.00 80.06 601 VAL A C 1
ATOM 4705 O O . VAL A 1 601 ? -0.297 -36.552 -0.801 1.00 80.06 601 VAL A O 1
ATOM 4708 N N . LYS A 1 602 ? -0.432 -35.756 1.294 1.00 84.69 602 LYS A N 1
ATOM 4709 C CA . LYS A 1 602 ? 0.877 -35.071 1.287 1.00 84.69 602 LYS A CA 1
ATOM 4710 C C . LYS A 1 602 ? 2.030 -36.002 0.895 1.00 84.69 602 LYS A C 1
ATOM 4712 O O . LYS A 1 602 ? 2.871 -35.632 0.075 1.00 84.69 602 LYS A O 1
ATOM 4717 N N . ARG A 1 603 ? 2.040 -37.235 1.415 1.00 80.88 603 ARG A N 1
ATOM 4718 C CA . ARG A 1 603 ? 3.051 -38.258 1.098 1.00 80.88 603 ARG A CA 1
ATOM 4719 C C . ARG A 1 603 ? 2.993 -38.743 -0.352 1.00 80.88 603 ARG A C 1
ATOM 4721 O O . ARG A 1 603 ? 4.037 -39.047 -0.926 1.00 80.88 603 ARG A O 1
ATOM 4728 N N . VAL A 1 604 ? 1.803 -38.809 -0.957 1.00 82.81 604 VAL A N 1
ATOM 4729 C CA . VAL A 1 604 ? 1.648 -39.087 -2.395 1.00 82.81 604 VAL A CA 1
ATOM 4730 C C . VAL A 1 604 ? 2.163 -37.907 -3.217 1.00 82.81 604 VAL A C 1
ATOM 4732 O O . VAL A 1 604 ? 3.012 -38.119 -4.078 1.00 82.81 604 VAL A O 1
ATOM 4735 N N . TYR A 1 605 ? 1.756 -36.671 -2.909 1.00 80.44 605 TYR A N 1
ATOM 4736 C CA . TYR A 1 605 ? 2.234 -35.487 -3.632 1.00 80.44 605 TYR A CA 1
ATOM 4737 C C . TYR A 1 605 ? 3.752 -35.289 -3.520 1.00 80.44 605 TYR A C 1
ATOM 4739 O O . TYR A 1 605 ? 4.391 -35.049 -4.535 1.00 80.44 605 TYR A O 1
ATOM 4747 N N . SER A 1 606 ? 4.364 -35.511 -2.352 1.00 80.69 606 SER A N 1
ATOM 4748 C CA . SER A 1 606 ? 5.831 -35.461 -2.192 1.00 80.69 606 SER A CA 1
ATOM 4749 C C . SER A 1 606 ? 6.564 -36.537 -3.014 1.00 80.69 606 SER A C 1
ATOM 4751 O O . SER A 1 606 ? 7.678 -36.318 -3.492 1.00 80.69 606 SER A O 1
ATOM 4753 N N . ARG A 1 607 ? 5.952 -37.715 -3.208 1.00 79.56 607 ARG A N 1
ATOM 4754 C CA . ARG A 1 607 ? 6.490 -38.766 -4.092 1.00 79.56 607 ARG A CA 1
ATOM 4755 C C . ARG A 1 607 ? 6.334 -38.413 -5.569 1.00 79.56 607 ARG A C 1
ATOM 4757 O O . ARG A 1 607 ? 7.261 -38.648 -6.332 1.00 79.56 607 ARG A O 1
ATOM 4764 N N . VAL A 1 608 ? 5.201 -37.834 -5.967 1.00 81.88 608 VAL A N 1
ATOM 4765 C CA . VAL A 1 608 ? 4.996 -37.343 -7.339 1.00 81.88 608 VAL A CA 1
ATOM 4766 C C . VAL A 1 608 ? 5.972 -36.207 -7.650 1.00 81.88 608 VAL A C 1
ATOM 4768 O O . VAL A 1 608 ? 6.658 -36.276 -8.659 1.00 81.88 608 VAL A O 1
ATOM 4771 N N . ASP A 1 609 ? 6.115 -35.226 -6.760 1.00 79.44 609 ASP A N 1
ATOM 4772 C CA . ASP A 1 609 ? 7.019 -34.083 -6.931 1.00 79.44 609 ASP A CA 1
ATOM 4773 C C . ASP A 1 609 ? 8.496 -34.505 -7.016 1.00 79.44 609 ASP A C 1
ATOM 4775 O O . ASP A 1 609 ? 9.206 -34.118 -7.944 1.00 79.44 609 ASP A O 1
ATOM 4779 N N . SER A 1 610 ? 8.956 -35.397 -6.130 1.00 81.06 610 SER A N 1
ATOM 4780 C CA . SER A 1 610 ? 10.321 -35.939 -6.219 1.00 81.06 610 SER A CA 1
ATOM 4781 C C . SER A 1 610 ? 10.564 -36.752 -7.498 1.00 81.06 610 SER A C 1
ATOM 4783 O O . SER A 1 610 ? 11.647 -36.646 -8.077 1.00 81.06 610 SER A O 1
ATOM 4785 N N . LEU A 1 611 ? 9.567 -37.493 -7.998 1.00 77.75 611 LEU A N 1
ATOM 4786 C CA . LEU A 1 611 ? 9.642 -38.165 -9.302 1.00 77.75 611 LEU A CA 1
ATOM 4787 C C . LEU A 1 611 ? 9.640 -37.167 -10.469 1.00 77.75 611 LEU A C 1
ATOM 4789 O O . LEU A 1 611 ? 10.443 -37.323 -11.385 1.00 77.75 611 LEU A O 1
ATOM 4793 N N . CYS A 1 612 ? 8.818 -36.115 -10.433 1.00 75.75 612 CYS A N 1
ATOM 4794 C CA . CYS A 1 612 ? 8.812 -35.045 -11.433 1.00 75.75 612 CYS A CA 1
ATOM 4795 C C . CYS A 1 612 ? 10.144 -34.279 -11.458 1.00 75.75 612 CYS A C 1
ATOM 4797 O O . CYS A 1 612 ? 10.670 -34.003 -12.536 1.00 75.75 612 CYS A O 1
ATOM 4799 N N . CYS A 1 613 ? 10.744 -34.007 -10.297 1.00 77.88 613 CYS A N 1
ATOM 4800 C CA . CYS A 1 613 ? 12.066 -33.393 -10.189 1.00 77.88 613 CYS A CA 1
ATOM 4801 C C . CYS A 1 613 ? 13.178 -34.315 -10.717 1.00 77.88 613 CYS A C 1
ATOM 4803 O O . CYS A 1 613 ? 14.035 -33.865 -11.481 1.00 77.88 613 CYS A O 1
ATOM 4805 N N . GLN A 1 614 ? 13.159 -35.610 -10.379 1.00 79.12 614 GLN A N 1
ATOM 4806 C CA . GLN A 1 614 ? 14.118 -36.588 -10.914 1.00 79.12 614 GLN A CA 1
ATOM 4807 C C . GLN A 1 614 ? 13.958 -36.787 -12.427 1.00 79.12 614 GLN A C 1
ATOM 4809 O O . GLN A 1 614 ? 14.957 -36.823 -13.145 1.00 79.12 614 GLN A O 1
ATOM 4814 N N . PHE A 1 615 ? 12.724 -36.842 -12.932 1.00 78.19 615 PHE A N 1
ATOM 4815 C CA . PHE A 1 615 ? 12.422 -36.892 -14.362 1.00 78.19 615 PHE A CA 1
ATOM 4816 C C . PHE A 1 615 ? 12.891 -35.615 -15.074 1.00 78.19 615 PHE A C 1
ATOM 4818 O O . PHE A 1 615 ? 13.558 -35.697 -16.101 1.00 78.19 615 PHE A O 1
ATOM 4825 N N . GLY A 1 616 ? 12.659 -34.438 -14.487 1.00 77.69 616 GLY A N 1
ATOM 4826 C CA . GLY A 1 616 ? 13.177 -33.159 -14.976 1.00 77.69 616 GLY A CA 1
ATOM 4827 C C . GLY A 1 616 ? 14.709 -33.104 -15.021 1.00 77.69 616 GLY A C 1
ATOM 4828 O O . GLY A 1 616 ? 15.276 -32.594 -15.989 1.00 77.69 616 GLY A O 1
ATOM 4829 N N . LEU A 1 617 ? 15.404 -33.681 -14.032 1.00 77.06 617 LEU A N 1
ATOM 4830 C CA . LEU A 1 617 ? 16.861 -33.846 -14.072 1.00 77.06 617 LEU A CA 1
ATOM 4831 C C . LEU A 1 617 ? 17.301 -34.855 -15.143 1.00 77.06 617 LEU A C 1
ATOM 4833 O O . LEU A 1 617 ? 18.267 -34.581 -15.856 1.00 77.06 617 LEU A O 1
ATOM 4837 N N . ALA A 1 618 ? 16.605 -35.981 -15.308 1.00 76.12 618 ALA A N 1
ATOM 4838 C CA . ALA A 1 618 ? 16.905 -36.973 -16.342 1.00 76.12 618 ALA A CA 1
ATOM 4839 C C . ALA A 1 618 ? 16.724 -36.390 -17.757 1.00 76.12 618 ALA A C 1
ATOM 4841 O O . ALA A 1 618 ? 17.614 -36.523 -18.595 1.00 76.12 618 ALA A O 1
ATOM 4842 N N . MET A 1 619 ? 15.646 -35.633 -17.981 1.00 74.38 619 MET A N 1
ATOM 4843 C CA . MET A 1 619 ? 15.352 -34.861 -19.200 1.00 74.38 619 MET A CA 1
ATOM 4844 C C . MET A 1 619 ? 16.320 -33.683 -19.431 1.00 74.38 619 MET A C 1
ATOM 4846 O O . MET A 1 619 ? 16.326 -33.081 -20.508 1.00 74.38 619 MET A O 1
ATOM 4850 N N . ARG A 1 620 ? 17.151 -33.322 -18.442 1.00 78.88 620 ARG A N 1
ATOM 4851 C CA . ARG A 1 620 ? 18.295 -32.400 -18.598 1.00 78.88 620 ARG A CA 1
ATOM 4852 C C . ARG A 1 620 ? 19.607 -33.142 -18.885 1.00 78.88 620 ARG A C 1
ATOM 4854 O O . ARG A 1 620 ? 20.397 -32.642 -19.674 1.00 78.88 620 ARG A O 1
ATOM 4861 N N . HIS A 1 621 ? 19.815 -34.332 -18.317 1.00 76.25 621 HIS A N 1
ATOM 4862 C CA . HIS A 1 621 ? 21.026 -35.144 -18.523 1.00 76.25 621 HIS A CA 1
ATOM 4863 C C . HIS A 1 621 ? 21.000 -36.021 -19.788 1.00 76.25 621 HIS A C 1
ATOM 4865 O O . HIS A 1 621 ? 22.051 -36.480 -20.230 1.00 76.25 621 HIS A O 1
ATOM 4871 N N . ARG A 1 622 ? 19.825 -36.280 -20.376 1.00 71.69 622 ARG A N 1
ATOM 4872 C CA . ARG A 1 622 ? 19.662 -37.069 -21.608 1.00 71.69 622 ARG A CA 1
ATOM 4873 C C . ARG A 1 622 ? 18.872 -36.276 -22.658 1.00 71.69 622 ARG A C 1
ATOM 4875 O O . ARG A 1 622 ? 17.661 -36.466 -22.763 1.00 71.69 622 ARG A O 1
ATOM 4882 N N . PRO A 1 623 ? 19.524 -35.405 -23.455 1.00 65.38 623 PRO A N 1
ATOM 4883 C CA . PRO A 1 623 ? 18.840 -34.624 -24.492 1.00 65.38 623 PRO A CA 1
ATOM 4884 C C . PRO A 1 623 ? 18.142 -35.502 -25.543 1.00 65.38 623 PRO A C 1
ATOM 4886 O O . PRO A 1 623 ? 17.101 -35.113 -26.056 1.00 65.38 623 PRO A O 1
ATOM 4889 N N . ASN A 1 624 ? 18.636 -36.722 -25.783 1.00 66.50 624 ASN A N 1
ATOM 4890 C CA . ASN A 1 624 ? 18.056 -37.699 -26.715 1.00 66.50 624 ASN A CA 1
ATOM 4891 C C . ASN A 1 624 ? 16.653 -38.218 -26.310 1.00 66.50 624 ASN A C 1
ATOM 4893 O O . ASN A 1 624 ? 16.072 -38.998 -27.054 1.00 66.50 624 ASN A O 1
ATOM 4897 N N . LEU A 1 625 ? 16.127 -37.831 -25.139 1.00 61.59 625 LEU A N 1
ATOM 4898 C CA . LEU A 1 625 ? 14.747 -38.105 -24.702 1.00 61.59 625 LEU A CA 1
ATOM 4899 C C . LEU A 1 625 ? 13.793 -36.914 -24.940 1.00 61.59 625 LEU A C 1
ATOM 4901 O O . LEU A 1 625 ? 12.674 -36.915 -24.438 1.00 61.59 625 LEU A O 1
ATOM 4905 N N . ARG A 1 626 ? 14.233 -35.887 -25.681 1.00 60.50 626 ARG A N 1
ATOM 4906 C CA . ARG A 1 626 ? 13.422 -34.732 -26.108 1.00 60.50 626 ARG A CA 1
ATOM 4907 C C . ARG A 1 626 ? 13.060 -34.830 -27.596 1.00 60.50 626 ARG A C 1
ATOM 4909 O O . ARG A 1 626 ? 13.423 -33.951 -28.376 1.00 60.50 626 ARG A O 1
ATOM 4916 N N . LEU A 1 627 ? 12.407 -35.931 -27.962 1.00 43.75 627 LEU A N 1
ATOM 4917 C CA . LEU A 1 627 ? 11.805 -36.190 -29.274 1.00 43.75 627 LEU A CA 1
ATOM 4918 C C . LEU A 1 627 ? 10.283 -36.243 -29.117 1.00 43.75 627 LEU A C 1
ATOM 4920 O O . LEU A 1 627 ? 9.850 -36.894 -28.140 1.00 43.75 627 LEU A O 1
#